Protein AF-A0A2T7DLC5-F1 (afdb_monomer_lite)

Secondary structure (DSSP, 8-state):
-HHHHHHHHHHTTS-------------SSGGGTSTTGGG--TT-HHHHHHHHHHHHHTT-HHHHHHHHHHHHHHS-TTHHHHHHHHHHHHHHHTT-HHHHHHHHTTS-TTS-GGG-HHHHHHHHHHHHHT-GGGTTT-HHHHHHHHHHHHHHHHHTS---HHHHHHHHHHHHHHHHH------------S------HHHHHHHHHHIIIIIII-S--S-THHHHHHHHHHHHHHHHHHHTT-HHHHHHHHHHHHHHHHHTT-HHHHHHHHHHHHHH-SS-HHHHHHHHHHHHHHT-HHHHHHHHHHHTTTSSS--HHHHHHHHHHHHHHHHHHHHTT-TTSS-TT---HHHHHHHHHHHHHHHHHHHHHHHT-TT--HHHHHHHHHHHHHHHHHHHHHHHHHHHHHHT--

Foldseek 3Di:
DVVVVVVLLVVLVDDDDDDDDDDDDDPPPCCCWDPLVVVPDPPDLVSLLVVLLVCLLLLVLVSSLVSLVCSLVPDDPPSVLLSLLLNLLSCVLLVNNVVSCVSCVPPDPPDDSLLDLSNLLSNLSNLSSPRPSLQPPCQVSLLLSLVSVLVLCVVVVNDDPLSVVVSVVLVVLLCVQDPDPDDPDDDPDPRDPPDACVSNVSSVQSSVARRRVSHRGCENVSLVSSLVVLVVVLVVCVVVVVLVSNLVSLLVNLLSCLLHVVLVVSLVSLVVSCVVDVPDLQSLLLSLLSCLLQVNVVSNVVSVVSNVVVVPPDDPVRVVVSLLSSLSSLCSNLNNPGVLCRPPVLPNLVSVLSNLVSVLVVLLVVLVVVLPDPPDDPVRNVVSVVVNVSSCVVSVVSNVVSVVVVVVVD

Organism: NCBI:txid1504633

Structure (mmCIF, N/CA/C/O backbone):
data_AF-A0A2T7DLC5-F1
#
_entry.id   AF-A0A2T7DLC5-F1
#
loop_
_atom_site.group_PDB
_atom_site.id
_atom_site.type_symbol
_atom_site.label_atom_id
_atom_site.label_alt_id
_atom_site.label_comp_id
_atom_site.label_asym_id
_atom_site.label_entity_id
_atom_site.label_seq_id
_atom_site.pdbx_PDB_ins_code
_atom_site.Cartn_x
_atom_site.Cartn_y
_atom_site.Cartn_z
_atom_site.occupancy
_atom_site.B_iso_or_equiv
_atom_site.auth_seq_id
_atom_site.auth_comp_id
_atom_site.auth_asym_id
_atom_site.auth_atom_id
_atom_site.pdbx_PDB_model_num
ATOM 1 N N . MET A 1 1 ? 1.843 -1.952 -17.623 1.00 34.62 1 MET A N 1
ATOM 2 C CA . MET A 1 1 ? 1.800 -2.177 -16.156 1.00 34.62 1 MET A CA 1
ATOM 3 C C . MET A 1 1 ? 0.496 -1.779 -15.440 1.00 34.62 1 MET A C 1
ATOM 5 O O . MET A 1 1 ? -0.088 -2.653 -14.820 1.00 34.62 1 MET A O 1
ATOM 9 N N . SER A 1 2 ? -0.038 -0.547 -15.536 1.00 30.70 2 SER A N 1
ATOM 10 C CA . SER A 1 2 ? -1.267 -0.128 -14.796 1.00 30.70 2 SER A CA 1
ATOM 11 C C . SER A 1 2 ? -2.516 -1.013 -15.033 1.00 30.70 2 SER A C 1
ATOM 13 O O . SER A 1 2 ? -3.220 -1.358 -14.086 1.00 30.70 2 SER A O 1
ATOM 15 N N . ARG A 1 3 ? -2.757 -1.485 -16.268 1.00 28.94 3 ARG A N 1
ATOM 16 C CA . ARG A 1 3 ? -3.841 -2.451 -16.570 1.00 28.94 3 ARG A CA 1
ATOM 17 C C . ARG A 1 3 ? -3.542 -3.881 -16.092 1.00 28.94 3 ARG A C 1
ATOM 19 O O . ARG A 1 3 ? -4.472 -4.643 -15.854 1.00 28.94 3 ARG A O 1
ATOM 26 N N . LEU A 1 4 ? -2.261 -4.231 -15.948 1.00 30.34 4 LEU A N 1
ATOM 27 C CA . LEU A 1 4 ? -1.804 -5.537 -15.461 1.00 30.34 4 LEU A CA 1
ATOM 28 C C . LEU A 1 4 ? -1.959 -5.613 -13.934 1.00 30.34 4 LEU A C 1
ATOM 30 O O . LEU A 1 4 ? -2.549 -6.560 -13.434 1.00 30.34 4 LEU A O 1
ATOM 34 N N . LEU A 1 5 ? -1.563 -4.556 -13.215 1.00 34.38 5 LEU A N 1
ATOM 35 C CA . LEU A 1 5 ? -1.781 -4.392 -11.772 1.00 34.38 5 LEU A CA 1
ATOM 36 C C . LEU A 1 5 ? -3.272 -4.439 -11.409 1.00 34.38 5 LEU A C 1
ATOM 38 O O . LEU A 1 5 ? -3.650 -5.095 -10.442 1.00 34.38 5 LEU A O 1
ATOM 42 N N . HIS A 1 6 ? -4.136 -3.822 -12.224 1.00 32.56 6 HIS A N 1
ATOM 43 C CA . HIS A 1 6 ? -5.583 -3.888 -12.011 1.00 32.56 6 HIS A CA 1
ATOM 44 C C . HIS A 1 6 ? -6.151 -5.305 -12.223 1.00 32.56 6 HIS A C 1
ATOM 46 O O . HIS A 1 6 ? -7.015 -5.735 -11.459 1.00 32.56 6 HIS A O 1
ATOM 52 N N . ARG A 1 7 ? -5.646 -6.052 -13.217 1.00 28.86 7 ARG A N 1
ATOM 53 C CA . ARG A 1 7 ? -6.049 -7.444 -13.484 1.00 28.86 7 ARG A CA 1
ATOM 54 C C . ARG A 1 7 ? -5.523 -8.428 -12.434 1.00 28.86 7 ARG A C 1
ATOM 56 O O . ARG A 1 7 ? -6.266 -9.317 -12.036 1.00 28.86 7 ARG A O 1
ATOM 63 N N . VAL A 1 8 ? -4.299 -8.243 -11.939 1.00 33.12 8 VAL A N 1
ATOM 64 C CA . VAL A 1 8 ? -3.710 -9.071 -10.870 1.00 33.12 8 VAL A CA 1
ATOM 65 C C . VAL A 1 8 ? -4.419 -8.829 -9.532 1.00 33.12 8 VAL A C 1
ATOM 67 O O . VAL A 1 8 ? -4.709 -9.789 -8.821 1.00 33.12 8 VAL A O 1
ATOM 70 N N . ALA A 1 9 ? -4.807 -7.584 -9.227 1.00 32.94 9 ALA A N 1
ATOM 71 C CA . ALA A 1 9 ? -5.614 -7.266 -8.044 1.00 32.94 9 ALA A CA 1
ATOM 72 C C . ALA A 1 9 ? -7.016 -7.914 -8.077 1.00 32.94 9 ALA A C 1
ATOM 74 O O . ALA A 1 9 ? -7.516 -8.327 -7.037 1.00 32.94 9 ALA A O 1
ATOM 75 N N . LEU A 1 10 ? -7.623 -8.052 -9.263 1.00 31.28 10 LEU A N 1
ATOM 76 C CA . LEU A 1 10 ? -8.901 -8.755 -9.465 1.00 31.28 10 LEU A CA 1
ATOM 77 C C . LEU A 1 10 ? -8.755 -10.288 -9.430 1.00 31.28 10 LEU A C 1
ATOM 79 O O . LEU A 1 10 ? -9.649 -10.977 -8.948 1.00 31.28 10 LEU A O 1
ATOM 83 N N . ALA A 1 11 ? -7.631 -10.832 -9.907 1.00 29.62 11 ALA A N 1
ATOM 84 C CA . ALA A 1 11 ? -7.365 -12.274 -9.906 1.00 29.62 11 ALA A CA 1
ATOM 85 C C . ALA A 1 11 ? -6.998 -12.823 -8.511 1.00 29.62 11 ALA A C 1
ATOM 87 O O . ALA A 1 11 ? -7.313 -13.971 -8.194 1.00 29.62 11 ALA A O 1
ATOM 88 N N . ALA A 1 12 ? -6.384 -12.002 -7.651 1.00 30.67 12 ALA A N 1
ATOM 89 C CA . ALA A 1 12 ? -6.032 -12.370 -6.276 1.00 30.67 12 ALA A CA 1
ATOM 90 C C . ALA A 1 12 ? -7.254 -12.571 -5.351 1.00 30.67 12 ALA A C 1
ATOM 92 O O . ALA A 1 12 ? -7.111 -13.134 -4.268 1.00 30.67 12 ALA A O 1
ATOM 93 N N . SER A 1 13 ? -8.460 -12.172 -5.775 1.00 33.16 13 SER A N 1
ATOM 94 C CA . SER A 1 13 ? -9.709 -12.392 -5.031 1.00 33.16 13 SER A CA 1
ATOM 95 C C . SER A 1 13 ? -10.291 -13.811 -5.167 1.00 33.16 13 SER A C 1
ATOM 97 O O . SER A 1 13 ? -11.302 -14.095 -4.534 1.00 33.16 13 SER A O 1
ATOM 99 N N . GLY A 1 14 ? -9.695 -14.699 -5.979 1.00 30.73 14 GLY A N 1
ATOM 100 C CA . GLY A 1 14 ? -10.367 -15.923 -6.446 1.00 30.73 14 GLY A CA 1
ATOM 101 C C . GLY A 1 14 ? -9.700 -17.280 -6.192 1.00 30.73 14 GLY A C 1
ATOM 102 O O . GLY A 1 14 ? -10.169 -18.258 -6.767 1.00 30.73 14 GLY A O 1
ATOM 103 N N . ALA A 1 15 ? -8.634 -17.412 -5.395 1.00 27.78 15 ALA A N 1
ATOM 104 C CA . ALA A 1 15 ? -7.972 -18.718 -5.248 1.00 27.78 15 ALA A CA 1
ATOM 105 C C . ALA A 1 15 ? -7.461 -19.002 -3.826 1.00 27.78 15 ALA A C 1
ATOM 107 O O . ALA A 1 15 ? -6.402 -18.524 -3.425 1.00 27.78 15 ALA A O 1
ATOM 108 N N . LEU A 1 16 ? -8.200 -19.842 -3.095 1.00 27.03 16 LEU A N 1
ATOM 109 C CA . LEU A 1 16 ? -7.747 -20.524 -1.880 1.00 27.03 16 LEU A CA 1
ATOM 110 C C . LEU A 1 16 ? -7.314 -21.952 -2.240 1.00 27.03 16 LEU A C 1
ATOM 112 O O . LEU A 1 16 ? -8.104 -22.734 -2.761 1.00 27.03 16 LEU A O 1
ATOM 116 N N . GLY A 1 17 ? -6.061 -22.292 -1.939 1.00 22.66 17 GLY A N 1
ATOM 117 C CA . GLY A 1 17 ? -5.511 -23.643 -2.050 1.00 22.66 17 GLY A CA 1
ATOM 118 C C . GLY A 1 17 ? -4.219 -23.761 -1.238 1.00 22.66 17 GLY A C 1
ATOM 119 O O . GLY A 1 17 ? -3.285 -22.993 -1.450 1.00 22.66 17 GLY A O 1
ATOM 120 N N . ARG A 1 18 ? -4.214 -24.683 -0.269 1.00 24.75 18 ARG A N 1
ATOM 121 C CA . ARG A 1 18 ? -3.168 -24.961 0.740 1.00 24.75 18 ARG A CA 1
ATOM 122 C C . ARG A 1 18 ? -2.030 -25.838 0.189 1.00 24.75 18 ARG A C 1
ATOM 124 O O . ARG A 1 18 ? -2.325 -26.719 -0.611 1.00 24.75 18 ARG A O 1
ATOM 131 N N . ALA A 1 19 ? -0.816 -25.666 0.746 1.00 24.28 19 ALA A N 1
ATOM 132 C CA . ALA A 1 19 ? 0.250 -26.660 1.054 1.00 24.28 19 ALA A CA 1
ATOM 133 C C . ALA A 1 19 ? 1.688 -26.063 0.941 1.00 24.28 19 ALA A C 1
ATOM 135 O O . ALA A 1 19 ? 1.853 -25.055 0.255 1.00 24.28 19 ALA A O 1
ATOM 136 N N . PRO A 1 20 ? 2.705 -26.605 1.660 1.00 29.66 20 PRO A N 1
ATOM 137 C CA . PRO A 1 20 ? 3.684 -25.776 2.379 1.00 29.66 20 PRO A CA 1
ATOM 138 C C . PRO A 1 20 ? 5.175 -25.921 1.988 1.00 29.66 20 PRO A C 1
ATOM 140 O O . PRO A 1 20 ? 5.574 -26.884 1.348 1.00 29.66 20 PRO A O 1
ATOM 143 N N . SER A 1 21 ? 5.967 -24.999 2.565 1.00 25.08 21 SER A N 1
ATOM 144 C CA . SER A 1 21 ? 7.388 -25.087 2.975 1.00 25.08 21 SER A CA 1
ATOM 145 C C . SER A 1 21 ? 8.507 -25.083 1.920 1.00 25.08 21 SER A C 1
ATOM 147 O O . SER A 1 21 ? 8.645 -26.030 1.157 1.00 25.08 21 SER A O 1
ATOM 149 N N . ALA A 1 22 ? 9.404 -24.087 2.025 1.00 22.58 22 ALA A N 1
ATOM 150 C CA . ALA A 1 22 ? 10.858 -24.288 2.163 1.00 22.58 22 ALA A CA 1
ATOM 151 C C . ALA A 1 22 ? 11.578 -22.973 2.565 1.00 22.58 22 ALA A C 1
ATOM 153 O O . ALA A 1 22 ? 11.353 -21.930 1.960 1.00 22.58 22 ALA A O 1
ATOM 154 N N . ARG A 1 23 ? 12.452 -23.048 3.583 1.00 25.92 23 ARG A N 1
ATOM 155 C CA . ARG A 1 23 ? 13.567 -22.119 3.906 1.00 25.92 23 ARG A CA 1
ATOM 156 C C . ARG A 1 23 ? 14.888 -22.804 3.491 1.00 25.92 23 ARG A C 1
ATOM 158 O O . ARG A 1 23 ? 14.897 -24.036 3.456 1.00 25.92 23 ARG A O 1
ATOM 165 N N . PRO A 1 24 ? 15.982 -22.070 3.198 1.00 29.88 24 PRO A N 1
ATOM 166 C CA . PRO A 1 24 ? 16.984 -21.700 4.226 1.00 29.88 24 PRO A CA 1
ATOM 167 C C . PRO A 1 24 ? 17.524 -20.253 4.048 1.00 29.88 24 PRO A C 1
ATOM 169 O O . PRO A 1 24 ? 17.630 -19.759 2.938 1.00 29.88 24 PRO A O 1
ATOM 172 N N . ALA A 1 25 ? 17.641 -19.462 5.122 1.00 22.84 25 ALA A N 1
ATOM 173 C CA . ALA A 1 25 ? 18.848 -19.207 5.932 1.00 22.84 25 ALA A CA 1
ATOM 174 C C . ALA A 1 25 ? 19.787 -18.104 5.390 1.00 22.84 25 ALA A C 1
ATOM 176 O O . ALA A 1 25 ? 20.623 -18.369 4.538 1.00 22.84 25 ALA A O 1
ATOM 177 N N . LEU A 1 26 ? 19.703 -16.915 5.998 1.00 24.50 26 LEU A N 1
ATOM 178 C CA . LEU A 1 26 ? 20.813 -16.010 6.332 1.00 24.50 26 LEU A CA 1
ATOM 179 C C . LEU A 1 26 ? 20.283 -15.083 7.435 1.00 24.50 26 LEU A C 1
ATOM 181 O O . LEU A 1 26 ? 19.319 -14.359 7.225 1.00 24.50 26 LEU A O 1
ATOM 185 N N . ARG A 1 27 ? 20.799 -15.242 8.657 1.00 31.52 27 ARG A N 1
ATOM 186 C CA . ARG A 1 27 ? 20.109 -14.838 9.896 1.00 31.52 27 ARG A CA 1
ATOM 187 C C . ARG A 1 27 ? 20.720 -13.642 10.626 1.00 31.52 27 ARG A C 1
ATOM 189 O O . ARG A 1 27 ? 20.201 -13.285 11.672 1.00 31.52 27 ARG A O 1
ATOM 196 N N . ASP A 1 28 ? 21.758 -13.008 10.084 1.00 26.64 28 ASP A N 1
ATOM 197 C CA . ASP A 1 28 ? 22.598 -12.106 10.890 1.00 26.64 28 ASP A CA 1
ATOM 198 C C . ASP A 1 28 ? 22.653 -10.640 10.417 1.00 26.64 28 ASP A C 1
ATOM 200 O O . ASP A 1 28 ? 23.383 -9.847 11.002 1.00 26.64 28 ASP A O 1
ATOM 204 N N . LEU A 1 29 ? 21.842 -10.233 9.430 1.00 26.45 29 LEU A N 1
ATOM 205 C CA . LEU A 1 29 ? 21.634 -8.806 9.099 1.00 26.45 29 LEU A CA 1
ATOM 206 C C . LEU A 1 29 ? 20.190 -8.317 9.316 1.00 26.45 29 LEU A C 1
ATOM 208 O O . LEU A 1 29 ? 19.932 -7.115 9.308 1.00 26.45 29 LEU A O 1
ATOM 212 N N . ASP A 1 30 ? 19.269 -9.251 9.563 1.00 33.41 30 ASP A N 1
ATOM 213 C CA . ASP A 1 30 ? 17.825 -9.016 9.684 1.00 33.41 30 ASP A CA 1
ATOM 214 C C . ASP A 1 30 ? 17.471 -8.188 10.937 1.00 33.41 30 ASP A C 1
ATOM 216 O O . ASP A 1 30 ? 16.485 -7.458 10.964 1.00 33.41 30 ASP A O 1
ATOM 220 N N . ALA A 1 31 ? 18.329 -8.230 11.963 1.00 27.75 31 ALA A N 1
ATOM 221 C CA . ALA A 1 31 ? 18.069 -7.658 13.285 1.00 27.75 31 ALA A CA 1
ATOM 222 C C . ALA A 1 31 ? 18.156 -6.120 13.373 1.00 27.75 31 ALA A C 1
ATOM 224 O O . ALA A 1 31 ? 17.742 -5.556 14.383 1.00 27.75 31 ALA A O 1
ATOM 225 N N . LEU A 1 32 ? 18.696 -5.429 12.360 1.00 28.22 32 LEU A N 1
ATOM 226 C CA . LEU A 1 32 ? 18.898 -3.968 12.410 1.00 28.22 32 LEU A CA 1
ATOM 227 C C . LEU A 1 32 ? 18.011 -3.166 11.447 1.00 28.22 32 LEU A C 1
ATOM 229 O O . LEU A 1 32 ? 17.996 -1.941 11.533 1.00 28.22 32 LEU A O 1
ATOM 233 N N . LEU A 1 33 ? 17.270 -3.823 10.547 1.00 36.62 33 LEU A N 1
ATOM 234 C CA . LEU A 1 33 ? 16.521 -3.147 9.474 1.00 36.62 33 LEU A CA 1
ATOM 235 C C . LEU A 1 33 ? 15.061 -3.596 9.330 1.00 36.62 33 LEU A C 1
ATOM 237 O O . LEU A 1 33 ? 14.324 -3.035 8.518 1.00 36.62 33 LEU A O 1
ATOM 241 N N . THR A 1 34 ? 14.612 -4.573 10.114 1.00 40.06 34 THR A N 1
ATOM 242 C CA . THR A 1 34 ? 13.210 -4.991 10.125 1.00 40.06 34 THR A CA 1
ATOM 243 C C . THR A 1 34 ? 12.348 -4.050 10.959 1.00 40.06 34 THR A C 1
ATOM 245 O O . THR A 1 34 ? 12.783 -3.415 11.917 1.00 40.06 34 THR A O 1
ATOM 248 N N . ARG A 1 35 ? 11.054 -4.039 10.639 1.00 43.53 35 ARG A N 1
ATOM 249 C CA . ARG A 1 35 ? 9.958 -3.520 11.469 1.00 43.53 35 ARG A CA 1
ATOM 250 C C . ARG A 1 35 ? 10.006 -4.010 12.934 1.00 43.53 35 ARG A C 1
ATOM 252 O O . ARG A 1 35 ? 9.429 -3.372 13.807 1.00 43.53 35 ARG A O 1
ATOM 259 N N . GLU A 1 36 ? 10.721 -5.105 13.193 1.00 38.28 36 GLU A N 1
ATOM 260 C CA . GLU A 1 36 ? 11.027 -5.675 14.510 1.00 38.28 36 GLU A CA 1
ATOM 261 C C . GLU A 1 36 ?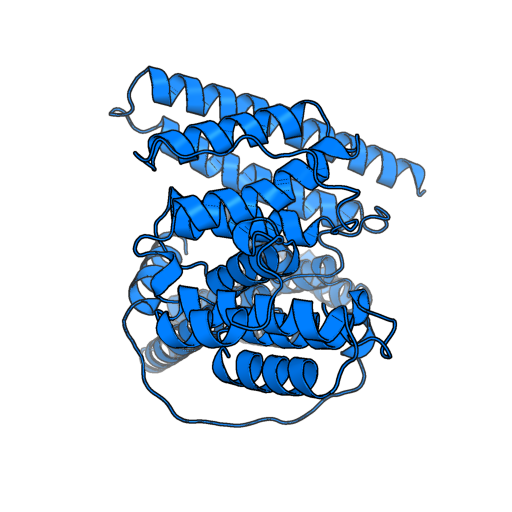 12.085 -4.866 15.293 1.00 38.28 36 GLU A C 1
ATOM 263 O O . GLU A 1 36 ? 12.034 -4.821 16.518 1.00 38.28 36 GLU A O 1
ATOM 268 N N . ALA A 1 37 ? 12.994 -4.153 14.616 1.00 37.19 37 ALA A N 1
ATOM 269 C CA . ALA A 1 37 ? 14.028 -3.321 15.240 1.00 37.19 37 ALA A CA 1
ATOM 270 C C . ALA A 1 37 ? 13.494 -1.973 15.774 1.00 37.19 37 ALA A C 1
ATOM 272 O O . ALA A 1 37 ? 14.061 -1.402 16.703 1.00 37.19 37 ALA A O 1
ATOM 273 N N . LEU A 1 38 ? 12.362 -1.481 15.250 1.00 42.78 38 LEU A N 1
ATOM 274 C CA . LEU A 1 38 ? 11.634 -0.326 15.815 1.00 42.78 38 LEU A CA 1
ATOM 275 C C . LEU A 1 38 ? 10.924 -0.661 17.145 1.00 42.78 38 LEU A C 1
ATOM 277 O O . LEU A 1 38 ? 10.345 0.221 17.774 1.00 42.78 38 LEU A O 1
ATOM 281 N N . LEU A 1 39 ? 10.979 -1.926 17.571 1.00 46.00 39 LEU A N 1
ATOM 282 C CA . LEU A 1 39 ? 10.352 -2.480 18.770 1.00 46.00 39 LEU A CA 1
ATOM 283 C C . LEU A 1 39 ? 11.404 -2.977 19.787 1.00 46.00 39 LEU A C 1
ATOM 285 O O . LEU A 1 39 ? 11.202 -3.982 20.462 1.00 46.00 39 LEU A O 1
ATOM 289 N N . LEU A 1 40 ? 12.569 -2.327 19.881 1.00 38.97 40 LEU A N 1
ATOM 290 C CA . LEU A 1 40 ? 13.656 -2.777 20.760 1.00 38.97 40 LEU A CA 1
ATOM 291 C C . LEU A 1 40 ? 13.525 -2.258 22.209 1.00 38.97 40 LEU A C 1
ATOM 293 O O . LEU A 1 40 ? 14.156 -1.275 22.585 1.00 38.97 40 LEU A O 1
ATOM 297 N N . ASP A 1 41 ? 12.766 -2.998 23.027 1.00 40.81 41 ASP A N 1
ATOM 298 C CA . ASP A 1 41 ? 13.219 -3.546 24.323 1.00 40.81 41 ASP A CA 1
ATOM 299 C C . ASP A 1 41 ? 12.557 -4.935 24.533 1.00 40.81 41 ASP A C 1
ATOM 301 O O . ASP A 1 41 ? 11.350 -5.023 24.779 1.00 40.81 41 ASP A O 1
ATOM 305 N N . PRO A 1 42 ? 13.285 -6.061 24.388 1.00 42.41 42 PRO A N 1
ATOM 306 C CA . PRO A 1 42 ? 12.691 -7.376 24.109 1.00 42.41 42 PRO A CA 1
ATOM 307 C C . PRO A 1 42 ? 12.044 -8.088 25.316 1.00 42.41 42 PRO A C 1
ATOM 309 O O . PRO A 1 42 ? 11.744 -9.280 25.239 1.00 42.41 42 PRO A O 1
ATOM 312 N N . GLY A 1 43 ? 11.823 -7.404 26.440 1.00 50.50 43 GLY A N 1
ATOM 313 C CA . GLY A 1 43 ? 11.361 -8.033 27.684 1.00 50.50 43 GLY A CA 1
ATOM 314 C C . GLY A 1 43 ? 9.862 -7.933 27.987 1.00 50.50 43 GLY A C 1
ATOM 315 O O . GLY A 1 43 ? 9.376 -8.655 28.856 1.00 50.50 43 GLY A O 1
ATOM 316 N N . GLY A 1 44 ? 9.127 -7.034 27.325 1.00 67.88 44 GLY A N 1
ATOM 317 C CA . GLY A 1 44 ? 7.758 -6.678 27.725 1.00 67.88 44 GLY A CA 1
ATOM 318 C C . GLY A 1 44 ? 6.658 -7.478 27.022 1.00 67.88 44 GLY A C 1
ATOM 319 O O . GLY A 1 44 ? 6.715 -7.714 25.817 1.00 67.88 44 GLY A O 1
ATOM 320 N N . ASP A 1 45 ? 5.588 -7.822 27.741 1.00 70.75 45 ASP A N 1
ATOM 321 C CA . ASP A 1 45 ? 4.414 -8.486 27.154 1.00 70.75 45 ASP A CA 1
ATOM 322 C C . ASP A 1 45 ? 3.712 -7.647 26.066 1.00 70.75 45 ASP A C 1
ATOM 324 O O . ASP A 1 45 ? 3.096 -8.207 25.161 1.00 70.75 45 ASP A O 1
ATOM 328 N N . GLU A 1 46 ? 3.870 -6.320 26.080 1.00 71.44 46 GLU A N 1
ATOM 329 C CA . GLU A 1 46 ? 3.390 -5.417 25.021 1.00 71.44 46 GLU A CA 1
ATOM 330 C C . GLU A 1 46 ? 4.058 -5.697 23.664 1.00 71.44 46 GLU A C 1
ATOM 332 O O . GLU A 1 46 ? 3.389 -5.724 22.631 1.00 71.44 46 GLU A O 1
ATOM 337 N N . HIS A 1 47 ? 5.355 -6.018 23.660 1.00 74.50 47 HIS A N 1
ATOM 338 C CA . HIS A 1 47 ? 6.083 -6.386 22.444 1.00 74.50 47 HIS A CA 1
ATOM 339 C C . HIS A 1 47 ? 5.565 -7.701 21.865 1.00 74.50 47 HIS A C 1
ATOM 341 O O . HIS A 1 47 ? 5.375 -7.835 20.657 1.00 74.50 47 HIS A O 1
ATOM 347 N N . ARG A 1 48 ? 5.262 -8.669 22.734 1.00 82.31 48 ARG A N 1
ATOM 348 C CA . ARG A 1 48 ? 4.714 -9.970 22.328 1.00 82.31 48 ARG A CA 1
ATOM 349 C C . ARG A 1 48 ? 3.336 -9.822 21.679 1.00 82.31 48 ARG A C 1
ATOM 351 O O . ARG A 1 48 ? 3.040 -10.544 20.728 1.00 82.31 48 ARG A O 1
ATOM 358 N N . ILE A 1 49 ? 2.519 -8.876 22.151 1.00 84.44 49 ILE A N 1
ATOM 359 C CA . ILE A 1 49 ? 1.238 -8.532 21.515 1.00 84.44 49 ILE A CA 1
ATOM 360 C C . ILE A 1 49 ? 1.483 -7.942 20.123 1.00 84.44 49 ILE A C 1
ATOM 362 O O . ILE A 1 49 ? 0.824 -8.356 19.174 1.00 84.44 49 ILE A O 1
ATOM 366 N N . LEU A 1 50 ? 2.450 -7.033 19.970 1.00 83.12 50 LEU A N 1
ATOM 367 C CA . LEU A 1 50 ? 2.782 -6.450 18.666 1.00 83.12 50 LEU A CA 1
ATOM 368 C C . LEU A 1 50 ? 3.247 -7.507 17.656 1.00 83.12 50 LEU A C 1
ATOM 370 O O . LEU A 1 50 ? 2.783 -7.485 16.519 1.00 83.12 50 LEU A O 1
ATOM 374 N N . PHE A 1 51 ? 4.069 -8.478 18.064 1.00 84.19 51 PHE A N 1
ATOM 375 C CA . PHE A 1 51 ? 4.439 -9.611 17.206 1.00 84.19 51 PHE A CA 1
ATOM 376 C C . PHE A 1 51 ? 3.225 -10.443 16.773 1.00 84.19 51 PHE A C 1
ATOM 378 O O . PHE A 1 51 ? 3.082 -10.753 15.591 1.00 84.19 51 PHE A O 1
ATOM 385 N N . ALA A 1 52 ? 2.304 -10.738 17.694 1.00 88.62 52 ALA A N 1
ATOM 386 C CA . ALA A 1 52 ? 1.066 -11.435 17.346 1.00 88.62 52 ALA A CA 1
ATOM 387 C C . ALA A 1 52 ? 0.201 -10.621 16.364 1.00 88.62 52 ALA A C 1
ATOM 389 O O . ALA A 1 52 ? -0.455 -11.176 15.484 1.00 88.62 52 ALA A O 1
ATOM 390 N N . LEU A 1 53 ? 0.213 -9.292 16.472 1.00 88.06 53 LEU A N 1
ATOM 391 C CA . LEU A 1 53 ? -0.467 -8.422 15.518 1.00 88.06 53 LEU A CA 1
ATOM 392 C C . LEU A 1 53 ? 0.235 -8.396 14.152 1.00 88.06 53 LEU A C 1
ATOM 394 O O . LEU A 1 53 ? -0.454 -8.383 13.138 1.00 88.06 53 LEU A O 1
ATOM 398 N N . VAL A 1 54 ? 1.566 -8.484 14.082 1.00 84.81 54 VAL A N 1
ATOM 399 C CA . VAL A 1 54 ? 2.281 -8.667 12.804 1.00 84.81 54 VAL A CA 1
ATOM 400 C C . VAL A 1 54 ? 1.837 -9.960 12.108 1.00 84.81 54 VAL A C 1
ATOM 402 O O . VAL A 1 54 ? 1.551 -9.939 10.912 1.00 84.81 54 VAL A O 1
ATOM 405 N N . ASP A 1 55 ? 1.671 -11.062 12.849 1.00 86.06 55 ASP A N 1
ATOM 406 C CA . ASP A 1 55 ? 1.096 -12.298 12.298 1.00 86.06 55 ASP A CA 1
ATOM 407 C C . ASP A 1 55 ? -0.320 -12.074 11.742 1.00 86.06 55 ASP A C 1
ATOM 409 O O . ASP A 1 55 ? -0.640 -12.519 10.634 1.00 86.06 55 ASP A O 1
ATOM 413 N N . ALA A 1 56 ? -1.166 -11.342 12.473 1.00 88.56 56 ALA A N 1
ATOM 414 C CA . ALA A 1 56 ? -2.509 -11.006 12.013 1.00 88.56 56 ALA A CA 1
ATOM 415 C C . ALA A 1 56 ? -2.481 -10.151 10.735 1.00 88.56 56 ALA A C 1
ATOM 417 O O . ALA A 1 56 ? -3.246 -10.427 9.814 1.00 88.56 56 ALA A O 1
ATOM 418 N N . GLU A 1 57 ? -1.584 -9.169 10.637 1.00 84.88 57 GLU A N 1
ATOM 419 C CA . GLU A 1 57 ? -1.385 -8.332 9.444 1.00 84.88 57 GLU A CA 1
ATOM 420 C C . GLU A 1 57 ? -0.907 -9.116 8.226 1.00 84.88 57 GLU A C 1
ATOM 422 O O . GLU A 1 57 ? -1.206 -8.777 7.080 1.00 84.88 57 GLU A O 1
ATOM 427 N N . ASP A 1 58 ? -0.168 -10.189 8.473 1.00 81.88 58 ASP A N 1
ATOM 428 C CA . ASP A 1 58 ? 0.278 -11.100 7.435 1.00 81.88 58 ASP A CA 1
ATOM 429 C C . ASP A 1 58 ? -0.816 -12.071 6.985 1.00 81.88 58 ASP A C 1
ATOM 431 O O . ASP A 1 58 ? -0.589 -12.849 6.052 1.00 81.88 58 ASP A O 1
ATOM 435 N N . GLY A 1 59 ? -1.994 -12.032 7.614 1.00 85.25 59 GLY A N 1
ATOM 436 C CA . GLY A 1 59 ? -3.106 -12.950 7.383 1.00 85.25 59 GLY A CA 1
ATOM 437 C C . GLY A 1 59 ? -2.964 -14.288 8.118 1.00 85.25 59 GLY A C 1
ATOM 438 O O . GLY A 1 59 ? -3.786 -15.184 7.921 1.00 85.25 59 GLY A O 1
ATOM 439 N N . ARG A 1 60 ? -1.950 -14.446 8.983 1.00 88.44 60 ARG A N 1
ATOM 440 C CA . ARG A 1 60 ? -1.745 -15.622 9.847 1.00 88.44 60 ARG A CA 1
ATOM 441 C C . ARG A 1 60 ? -2.593 -15.512 11.116 1.00 88.44 60 ARG A C 1
ATOM 443 O O . ARG A 1 60 ? -2.097 -15.534 12.237 1.00 88.44 60 ARG A O 1
ATOM 450 N N . PHE A 1 61 ? -3.908 -15.390 10.944 1.00 91.44 61 PHE A N 1
ATOM 451 C CA . PHE A 1 61 ? -4.809 -15.083 12.058 1.00 91.44 61 PHE A CA 1
ATOM 452 C C . PHE A 1 61 ? -4.824 -16.148 13.161 1.00 91.44 61 PHE A C 1
ATOM 454 O O . PHE A 1 61 ? -5.016 -15.808 14.323 1.00 91.44 61 PHE A O 1
ATOM 461 N N . GLN A 1 62 ? -4.627 -17.427 12.820 1.00 93.56 62 GLN A N 1
ATOM 462 C CA . GLN A 1 62 ? -4.592 -18.486 13.832 1.00 93.56 62 GLN A CA 1
ATOM 463 C C . GLN A 1 62 ? -3.312 -18.421 14.673 1.00 93.56 62 GLN A C 1
ATOM 465 O O . GLN A 1 62 ? -3.400 -18.507 15.893 1.00 93.56 62 GLN A O 1
ATOM 470 N N . ASP A 1 63 ? -2.157 -18.192 14.042 1.00 92.06 63 ASP A N 1
ATOM 471 C CA . ASP A 1 63 ? -0.882 -18.036 14.752 1.00 92.06 63 ASP A CA 1
ATOM 472 C C . ASP A 1 63 ? -0.939 -16.826 15.701 1.00 92.06 63 ASP A C 1
ATOM 474 O O . ASP A 1 63 ? -0.528 -16.918 16.861 1.00 92.06 63 ASP A O 1
ATOM 478 N N . ALA A 1 64 ? -1.559 -15.730 15.242 1.00 93.38 64 ALA A N 1
ATOM 479 C CA . ALA A 1 64 ? -1.840 -14.550 16.053 1.00 93.38 64 ALA A CA 1
ATOM 480 C C . ALA A 1 64 ? -2.738 -14.867 17.262 1.00 93.38 64 ALA A C 1
ATOM 482 O O . ALA A 1 64 ? -2.404 -14.499 18.388 1.00 93.38 64 ALA A O 1
ATOM 483 N N . LEU A 1 65 ? -3.860 -15.570 17.060 1.00 95.19 65 LEU A N 1
ATOM 484 C CA . LEU A 1 65 ? -4.770 -15.960 18.146 1.00 95.19 65 LEU A CA 1
ATOM 485 C C . LEU A 1 65 ? -4.085 -16.873 19.169 1.00 95.19 65 LEU A C 1
ATOM 487 O O . LEU A 1 65 ? -4.242 -16.662 20.371 1.00 95.19 65 LEU A O 1
ATOM 491 N N . ASP A 1 66 ? -3.283 -17.838 18.719 1.00 94.31 66 ASP A N 1
ATOM 492 C CA . ASP A 1 66 ? -2.541 -18.740 19.602 1.00 94.31 66 ASP A CA 1
ATOM 493 C C . ASP A 1 66 ? -1.488 -17.977 20.425 1.00 94.31 66 ASP A C 1
ATOM 495 O O . ASP A 1 66 ? -1.282 -18.254 21.611 1.00 94.31 66 ASP A O 1
ATOM 499 N N . ALA A 1 67 ? -0.819 -16.991 19.821 1.00 92.25 67 ALA A N 1
ATOM 500 C CA . ALA A 1 67 ? 0.114 -16.115 20.522 1.00 92.25 67 ALA A CA 1
ATOM 501 C C . ALA A 1 67 ? -0.594 -15.228 21.559 1.00 92.25 67 ALA A C 1
ATOM 503 O O . ALA A 1 67 ? -0.161 -15.189 22.713 1.00 92.25 67 ALA A O 1
ATOM 504 N N . LEU A 1 68 ? -1.706 -14.587 21.186 1.00 93.12 68 LEU A N 1
ATOM 505 C CA . LEU A 1 68 ? -2.516 -13.761 22.086 1.00 93.12 68 LEU A CA 1
ATOM 506 C C . LEU A 1 68 ? -3.080 -14.577 23.252 1.00 93.12 68 LEU A C 1
ATOM 508 O O . LEU A 1 68 ? -3.035 -14.116 24.391 1.00 93.12 68 LEU A O 1
ATOM 512 N N . ALA A 1 69 ? -3.525 -15.810 23.005 1.00 92.44 69 ALA A N 1
ATOM 513 C CA . ALA A 1 69 ? -3.986 -16.722 24.047 1.00 92.44 69 ALA A CA 1
ATOM 514 C C . ALA A 1 69 ? -2.891 -17.018 25.080 1.00 92.44 69 ALA A C 1
ATOM 516 O O . ALA A 1 69 ? -3.133 -16.903 26.283 1.00 92.44 69 ALA A O 1
ATOM 517 N N . ARG A 1 70 ? -1.667 -17.328 24.625 1.00 91.25 70 ARG A N 1
ATOM 518 C CA . ARG A 1 70 ? -0.521 -17.573 25.518 1.00 91.25 70 ARG A CA 1
ATOM 519 C C . ARG A 1 70 ? -0.207 -16.361 26.398 1.00 91.25 70 ARG A C 1
ATOM 521 O O . ARG A 1 70 ? 0.068 -16.532 27.585 1.00 91.25 70 ARG A O 1
ATOM 528 N N . ILE A 1 71 ? -0.270 -15.154 25.835 1.00 89.06 71 ILE A N 1
ATOM 529 C CA . ILE A 1 71 ? -0.041 -13.900 26.571 1.00 89.06 71 ILE A CA 1
ATOM 530 C C . ILE A 1 71 ? -1.176 -13.670 27.580 1.00 89.06 71 ILE A C 1
ATOM 532 O O . ILE A 1 71 ? -0.925 -13.472 28.764 1.00 89.06 71 ILE A O 1
ATOM 536 N N . ALA A 1 72 ? -2.432 -13.808 27.154 1.00 88.25 72 ALA A N 1
ATOM 537 C CA . ALA A 1 72 ? -3.611 -13.616 28.000 1.00 88.25 72 ALA A CA 1
ATOM 538 C C . ALA A 1 72 ? -3.658 -14.537 29.236 1.00 88.25 72 ALA A C 1
ATOM 540 O O . ALA A 1 72 ? -4.280 -14.177 30.241 1.00 88.25 72 ALA A O 1
ATOM 541 N N . THR A 1 73 ? -3.037 -15.720 29.162 1.00 86.62 73 THR A N 1
ATOM 542 C CA . THR A 1 73 ? -2.923 -16.667 30.285 1.00 86.62 73 THR A CA 1
ATOM 543 C C . THR A 1 73 ? -1.664 -16.484 31.128 1.00 86.62 73 THR A C 1
ATOM 545 O O . THR A 1 73 ? -1.682 -16.805 32.312 1.00 86.62 73 THR A O 1
ATOM 548 N N . GLY A 1 74 ? -0.565 -16.028 30.520 1.00 80.12 74 GLY A N 1
ATOM 549 C CA . GLY A 1 74 ? 0.760 -16.000 31.147 1.00 80.12 74 GLY A CA 1
ATOM 550 C C . GLY A 1 74 ? 1.163 -14.652 31.743 1.00 80.12 74 GLY A C 1
ATOM 551 O O . GLY A 1 74 ? 2.128 -14.602 32.502 1.00 80.12 74 GLY A O 1
ATOM 552 N N . SER A 1 75 ? 0.445 -13.579 31.410 1.00 78.50 75 SER A N 1
ATOM 553 C CA . SER A 1 75 ? 0.853 -12.207 31.716 1.00 78.50 75 SER A CA 1
ATOM 554 C C . SER A 1 75 ? -0.035 -11.548 32.775 1.00 78.50 75 SER A C 1
ATOM 556 O O . SER A 1 75 ? -1.263 -11.697 32.734 1.00 78.50 75 SER A O 1
ATOM 558 N N . PRO A 1 76 ? 0.538 -10.772 33.714 1.00 74.62 76 PRO A N 1
ATOM 559 C CA .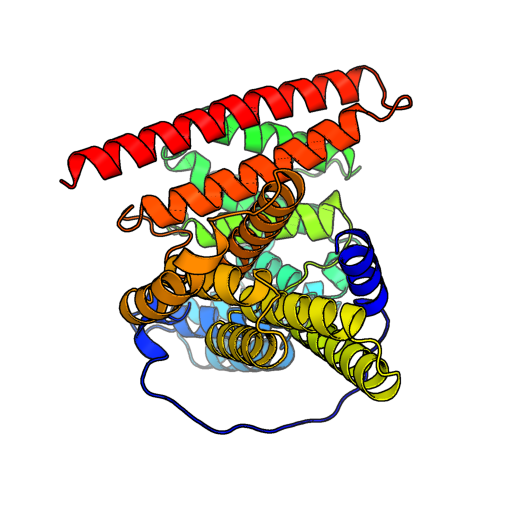 PRO A 1 76 ? -0.249 -9.968 34.642 1.00 74.62 76 PRO A CA 1
ATOM 560 C C . PRO A 1 76 ? -1.068 -8.892 33.902 1.00 74.62 76 PRO A C 1
ATOM 562 O O . PRO A 1 76 ? -0.779 -8.509 32.764 1.00 74.62 76 PRO A O 1
ATOM 565 N N . ARG A 1 77 ? -2.115 -8.366 34.556 1.00 69.56 77 ARG A N 1
ATOM 566 C CA . ARG A 1 77 ? -2.788 -7.141 34.079 1.00 69.56 77 ARG A CA 1
ATOM 567 C C . ARG A 1 77 ? -1.774 -5.983 34.125 1.00 69.56 77 ARG A C 1
ATOM 569 O O . ARG A 1 77 ? -1.077 -5.881 35.134 1.00 69.56 77 ARG A O 1
ATOM 576 N N . PRO A 1 78 ? -1.682 -5.112 33.097 1.00 73.31 78 PRO A N 1
ATOM 577 C CA . PRO A 1 78 ? -2.657 -4.864 32.023 1.00 73.31 78 PRO A CA 1
ATOM 578 C C . PRO A 1 78 ? -2.463 -5.675 30.728 1.00 73.31 78 PRO A C 1
ATOM 580 O O . PRO A 1 78 ? -3.428 -5.831 29.983 1.00 73.31 78 PRO A O 1
ATOM 583 N N . ALA A 1 79 ? -1.283 -6.246 30.475 1.00 73.81 79 ALA A N 1
ATOM 584 C CA . ALA A 1 79 ? -0.967 -6.893 29.197 1.00 73.81 79 ALA A CA 1
ATOM 585 C C . ALA A 1 79 ? -1.884 -8.088 28.874 1.00 73.81 79 ALA A C 1
ATOM 587 O O . ALA A 1 79 ? -2.316 -8.257 27.734 1.00 73.81 79 ALA A O 1
ATOM 588 N N . GLY A 1 80 ? -2.267 -8.871 29.890 1.00 78.69 80 GLY A N 1
ATOM 589 C CA . GLY A 1 80 ? -3.234 -9.955 29.709 1.00 78.69 80 GLY A CA 1
ATOM 590 C C . GLY A 1 80 ? -4.629 -9.482 29.260 1.00 78.69 80 GLY A C 1
ATOM 591 O O . GLY A 1 80 ? -5.300 -10.211 28.538 1.00 78.69 80 GLY A O 1
ATOM 592 N N . SER A 1 81 ? -5.058 -8.269 29.637 1.00 84.94 81 SER A N 1
ATOM 593 C CA . SER A 1 81 ? -6.335 -7.668 29.199 1.00 84.94 81 SER A CA 1
ATOM 594 C C . SER A 1 81 ? -6.223 -7.142 27.763 1.00 84.94 81 SER A C 1
ATOM 596 O O . SER A 1 81 ? -7.040 -7.503 26.919 1.00 84.94 81 SER A O 1
ATOM 598 N N . SER A 1 82 ? -5.138 -6.433 27.428 1.00 86.62 82 SER A N 1
ATOM 599 C CA . SER A 1 82 ? -4.858 -6.012 26.046 1.00 86.62 82 SER A CA 1
ATOM 600 C C . SER A 1 82 ? -4.807 -7.189 25.068 1.00 86.62 82 SER A C 1
ATOM 602 O O . SER A 1 82 ? -5.385 -7.111 23.988 1.00 86.62 82 SER A O 1
ATOM 604 N N . ALA A 1 83 ? -4.188 -8.312 25.450 1.00 88.44 83 ALA A N 1
ATOM 605 C CA . ALA A 1 83 ? -4.141 -9.505 24.605 1.00 88.44 83 ALA A CA 1
ATOM 606 C C . ALA A 1 83 ? -5.538 -10.099 24.334 1.00 88.44 83 ALA A C 1
ATOM 608 O O . ALA A 1 83 ? -5.817 -10.516 23.209 1.00 88.44 83 ALA A O 1
ATOM 609 N N . ARG A 1 84 ? -6.435 -10.097 25.333 1.00 90.44 84 ARG A N 1
ATOM 610 C CA . ARG A 1 84 ? -7.829 -10.553 25.171 1.00 90.44 84 ARG A CA 1
ATOM 611 C C . ARG A 1 84 ? -8.627 -9.625 24.267 1.00 90.44 84 ARG A C 1
ATOM 613 O O . ARG A 1 84 ? -9.351 -10.109 23.405 1.00 90.44 84 ARG A O 1
ATOM 620 N N . LEU A 1 85 ? -8.455 -8.313 24.424 1.00 91.31 85 LEU A N 1
ATOM 621 C CA . LEU A 1 85 ? -9.092 -7.311 23.568 1.00 91.31 85 LEU A CA 1
ATOM 622 C C . LEU A 1 85 ? -8.636 -7.453 22.110 1.00 91.31 85 LEU A C 1
ATOM 624 O O . LEU A 1 85 ? -9.469 -7.475 21.205 1.00 91.31 85 LEU A O 1
ATOM 628 N N . CYS A 1 86 ? -7.336 -7.651 21.878 1.00 91.81 86 CYS A N 1
ATOM 629 C CA . CYS A 1 86 ? -6.815 -7.954 20.547 1.00 91.81 86 CYS A CA 1
ATOM 630 C C . CYS A 1 86 ? -7.422 -9.245 19.976 1.00 91.81 86 CYS A C 1
ATOM 632 O O . CYS A 1 86 ? -7.851 -9.263 18.823 1.00 91.81 86 CYS A O 1
ATOM 634 N N . ALA A 1 87 ? -7.496 -10.319 20.771 1.00 93.69 87 ALA A N 1
ATOM 635 C CA . ALA A 1 87 ? -8.054 -11.596 20.326 1.00 93.69 87 ALA A CA 1
ATOM 636 C C . ALA A 1 87 ? -9.548 -11.482 19.984 1.00 93.69 87 ALA A C 1
ATOM 638 O O . ALA A 1 87 ? -9.984 -12.004 18.957 1.00 93.69 87 ALA A O 1
ATOM 639 N N . ALA A 1 88 ? -10.314 -10.734 20.784 1.00 93.25 88 ALA A N 1
ATOM 640 C CA . ALA A 1 88 ? -11.718 -10.446 20.519 1.00 93.25 88 ALA A CA 1
ATOM 641 C C . ALA A 1 88 ? -11.909 -9.725 19.175 1.00 93.25 88 ALA A C 1
ATOM 643 O O . ALA A 1 88 ? -12.700 -10.178 18.347 1.00 93.25 88 ALA A O 1
ATOM 644 N N . ALA A 1 89 ? -11.133 -8.667 18.912 1.00 92.44 89 ALA A N 1
ATOM 645 C CA . ALA A 1 89 ? -11.176 -7.932 17.646 1.00 92.44 89 ALA A CA 1
ATOM 646 C C . ALA A 1 89 ? -10.816 -8.816 16.434 1.00 92.44 89 ALA A C 1
ATOM 648 O O . ALA A 1 89 ? -11.464 -8.735 15.385 1.00 92.44 89 ALA A O 1
ATOM 649 N N . VAL A 1 90 ? -9.815 -9.698 16.577 1.00 92.69 90 VAL A N 1
ATOM 650 C CA . VAL A 1 90 ? -9.454 -10.683 15.542 1.00 92.69 90 VAL A CA 1
ATOM 651 C C . VAL A 1 90 ? -10.633 -11.621 15.273 1.00 92.69 90 VAL A C 1
ATOM 653 O O . VAL A 1 90 ? -11.043 -11.778 14.123 1.00 92.69 90 VAL A O 1
ATOM 656 N N . CYS A 1 91 ? -11.214 -12.223 16.314 1.00 92.81 91 CYS A N 1
ATOM 657 C CA . CYS A 1 91 ? -12.364 -13.120 16.189 1.00 92.81 91 CYS A CA 1
ATOM 658 C C . CYS A 1 91 ? -13.571 -12.429 15.539 1.00 92.81 91 CYS A C 1
ATOM 660 O O . CYS A 1 91 ? -14.210 -13.023 14.668 1.00 92.81 91 CYS A O 1
ATOM 662 N N . GLU A 1 92 ? -13.849 -11.175 15.895 1.00 90.00 92 GLU A N 1
ATOM 663 C CA . GLU A 1 92 ? -14.957 -10.398 15.337 1.00 90.00 92 GLU A CA 1
ATOM 664 C C . GLU A 1 92 ? -14.832 -10.235 13.815 1.00 90.00 92 GLU A C 1
ATOM 666 O O . GLU A 1 92 ? -15.749 -10.591 13.072 1.00 90.00 92 GLU A O 1
ATOM 671 N N . LEU A 1 93 ? -13.677 -9.776 13.322 1.00 89.2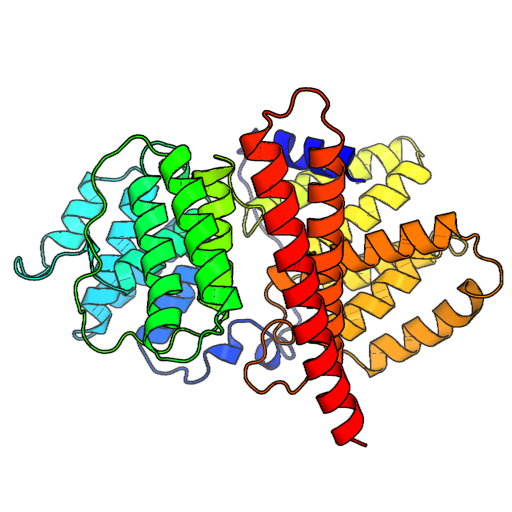5 93 LEU A N 1
ATOM 672 C CA . LEU A 1 93 ? -13.464 -9.578 11.884 1.00 89.25 93 LEU A CA 1
ATOM 673 C C . LEU A 1 93 ? -13.331 -10.891 11.098 1.00 89.25 93 LEU A C 1
ATOM 675 O O . LEU A 1 93 ? -13.515 -10.901 9.878 1.00 89.25 93 LEU A O 1
ATOM 679 N N . LEU A 1 94 ? -13.062 -12.009 11.771 1.00 90.12 94 LEU A N 1
ATOM 680 C CA . LEU A 1 94 ? -13.152 -13.346 11.181 1.00 90.12 94 LEU A CA 1
ATOM 681 C C . LEU A 1 94 ? -14.590 -13.890 11.118 1.00 90.12 94 LEU A C 1
ATOM 683 O O . LEU A 1 94 ? -14.800 -14.940 10.514 1.00 90.12 94 LEU A O 1
ATOM 687 N N . GLY A 1 95 ? -15.573 -13.210 11.721 1.00 89.19 95 GLY A N 1
ATOM 688 C CA . GLY A 1 95 ? -16.958 -13.682 11.821 1.00 89.19 95 GLY A CA 1
ATOM 689 C C . GLY A 1 95 ? -17.195 -14.702 12.943 1.00 89.19 95 GLY A C 1
ATOM 690 O O . GLY A 1 95 ? -18.213 -15.388 12.940 1.00 89.19 95 GLY A O 1
ATOM 691 N N . ARG A 1 96 ? -16.275 -14.814 13.911 1.00 91.19 96 ARG A N 1
ATOM 692 C CA . ARG A 1 96 ? -16.354 -15.708 15.083 1.00 91.19 96 ARG A CA 1
ATOM 693 C C . ARG A 1 96 ? -16.913 -14.954 16.299 1.00 91.19 96 ARG A C 1
ATOM 695 O O . ARG A 1 96 ? -16.243 -14.857 17.324 1.00 91.19 96 ARG A O 1
ATOM 702 N N . ALA A 1 97 ? -18.122 -14.401 16.175 1.00 88.56 97 ALA A N 1
ATOM 703 C CA . ALA A 1 97 ? -18.717 -13.513 17.186 1.00 88.56 97 ALA A CA 1
ATOM 704 C C . ALA A 1 97 ? -18.790 -14.149 18.590 1.00 88.56 97 ALA A C 1
ATOM 706 O O . ALA A 1 97 ? -18.299 -13.567 19.547 1.00 88.56 97 ALA A O 1
ATOM 707 N N . GLU A 1 98 ? -19.262 -15.395 18.697 1.00 90.38 98 GLU A N 1
ATOM 708 C CA . GLU A 1 98 ? -19.349 -16.113 19.984 1.00 90.38 98 GLU A CA 1
ATOM 709 C C . GLU A 1 98 ? -17.985 -16.310 20.666 1.00 90.38 98 GLU A C 1
ATOM 711 O O . GLU A 1 98 ? -17.877 -16.462 21.882 1.00 90.38 98 GLU A O 1
ATOM 716 N N . GLU A 1 99 ? -16.907 -16.369 19.888 1.00 92.31 99 GLU A N 1
ATOM 717 C CA . GLU A 1 99 ? -15.561 -16.458 20.439 1.00 92.31 99 GLU A CA 1
ATOM 718 C C . GLU A 1 99 ? -15.034 -15.103 20.882 1.00 92.31 99 GLU A C 1
ATOM 720 O O . GLU A 1 99 ? -14.399 -15.031 21.931 1.00 92.31 99 GLU A O 1
ATOM 725 N N . ALA A 1 100 ? -15.349 -14.040 20.138 1.00 89.81 100 ALA A N 1
ATOM 726 C CA . ALA A 1 100 ? -15.075 -12.679 20.575 1.00 89.81 100 ALA A CA 1
ATOM 727 C C . ALA A 1 100 ? -15.762 -12.389 21.922 1.00 89.81 100 ALA A C 1
ATOM 729 O O . ALA A 1 100 ? -15.100 -11.928 22.849 1.00 89.81 100 ALA A O 1
ATOM 730 N N . ASP A 1 101 ? -17.031 -12.776 22.081 1.00 89.06 101 ASP A N 1
ATOM 731 C CA . ASP A 1 101 ? -17.770 -12.613 23.339 1.00 89.06 101 ASP A CA 1
ATOM 732 C C . ASP A 1 101 ? -17.108 -13.372 24.499 1.00 89.06 101 ASP A C 1
ATOM 734 O O . ASP A 1 101 ? -16.983 -12.851 25.607 1.00 89.06 101 ASP A O 1
ATOM 738 N N . ARG A 1 102 ? -16.597 -14.587 24.249 1.00 91.12 102 ARG A N 1
ATOM 739 C CA . ARG A 1 102 ? -15.851 -15.361 25.259 1.00 91.12 102 ARG A CA 1
ATOM 740 C C . ARG A 1 102 ? -14.545 -14.690 25.680 1.00 91.12 102 ARG A C 1
ATOM 742 O O . ARG A 1 102 ? -14.187 -14.770 26.855 1.00 91.12 102 ARG A O 1
ATOM 749 N N . TRP A 1 103 ? -13.843 -14.036 24.757 1.00 90.00 103 TRP A N 1
ATOM 750 C CA . TRP A 1 103 ? -12.653 -13.247 25.089 1.00 90.00 103 TRP A CA 1
ATOM 751 C C . TRP A 1 103 ? -12.995 -12.043 25.976 1.00 90.00 103 TRP A C 1
ATOM 753 O O . TRP A 1 103 ? -12.221 -11.719 26.878 1.00 90.00 103 TRP A O 1
ATOM 763 N N . LEU A 1 104 ? -14.163 -11.429 25.760 1.00 87.56 104 LEU A N 1
ATOM 764 C CA . LEU A 1 104 ? -14.631 -10.243 26.485 1.00 87.56 104 LEU A CA 1
ATOM 765 C C . LEU A 1 104 ? -15.329 -10.551 27.818 1.00 87.56 104 LEU A C 1
ATOM 767 O O . LEU A 1 104 ? -15.377 -9.681 28.681 1.00 87.56 104 LEU A O 1
ATOM 771 N N . ALA A 1 105 ? -15.810 -11.778 28.036 1.00 84.25 105 ALA A N 1
ATOM 772 C CA . ALA A 1 105 ? -16.608 -12.160 29.210 1.00 84.25 105 ALA A CA 1
ATOM 773 C C . ALA A 1 105 ? -15.938 -11.914 30.581 1.00 84.25 105 ALA A C 1
ATOM 775 O O . ALA A 1 105 ? -16.615 -11.929 31.605 1.00 84.25 105 ALA A O 1
ATOM 776 N N . ASN A 1 106 ? -14.617 -11.714 30.619 1.00 71.75 106 ASN A N 1
ATOM 777 C CA . ASN A 1 106 ? -13.850 -11.468 31.846 1.00 71.75 106 ASN A CA 1
ATOM 778 C C . ASN A 1 106 ? -13.314 -10.027 31.967 1.00 71.75 106 ASN A C 1
ATOM 780 O O . ASN A 1 106 ? -12.501 -9.749 32.860 1.00 71.75 106 ASN A O 1
ATOM 784 N N . GLU A 1 107 ? -13.706 -9.132 31.059 1.00 72.62 107 GLU A N 1
ATOM 785 C CA . GLU A 1 107 ? -13.371 -7.712 31.133 1.00 72.62 107 GLU A CA 1
ATOM 786 C C . GLU A 1 107 ? -14.403 -6.957 31.992 1.00 72.62 107 GLU A C 1
ATOM 788 O O . GLU A 1 107 ? -15.578 -7.322 32.011 1.00 72.62 107 GLU A O 1
ATOM 793 N N . PRO A 1 108 ? -13.978 -5.942 32.767 1.00 68.06 108 PRO A N 1
ATOM 794 C CA . PRO A 1 108 ? -14.886 -5.185 33.625 1.00 68.06 108 PRO A CA 1
ATOM 795 C C . PRO A 1 108 ? -15.933 -4.434 32.790 1.00 68.06 108 PRO A C 1
ATOM 797 O O . PRO A 1 108 ? -15.569 -3.749 31.836 1.00 68.06 108 PRO A O 1
ATOM 800 N N . GLU A 1 109 ? -17.207 -4.516 33.191 1.00 62.12 109 GLU A N 1
ATOM 801 C CA . GLU A 1 109 ? -18.352 -3.912 32.478 1.00 62.12 109 GLU A CA 1
ATOM 802 C C . GLU A 1 109 ? -18.214 -2.392 32.268 1.00 62.12 109 GLU A C 1
ATOM 804 O O . GLU A 1 109 ? -18.722 -1.855 31.287 1.00 62.12 109 GLU A O 1
ATOM 809 N N . ASP A 1 110 ? -17.465 -1.705 33.138 1.00 59.47 110 ASP A N 1
ATOM 810 C CA . ASP A 1 110 ? -17.214 -0.261 33.048 1.00 59.47 110 ASP A CA 1
ATOM 811 C C . ASP A 1 110 ? -16.281 0.137 31.887 1.00 59.47 110 ASP A C 1
ATOM 813 O O . ASP A 1 110 ? -16.182 1.318 31.547 1.00 59.47 110 ASP A O 1
ATOM 817 N N . LYS A 1 111 ? -15.567 -0.817 31.271 1.00 63.97 111 LYS A N 1
ATOM 818 C CA . LYS A 1 111 ? -14.705 -0.552 30.113 1.00 63.97 111 LYS A CA 1
ATOM 819 C C . LYS A 1 111 ? -15.423 -0.932 28.831 1.00 63.97 111 LYS A C 1
ATOM 821 O O . LYS A 1 111 ? -15.622 -2.108 28.559 1.00 63.97 111 LYS A O 1
ATOM 826 N N . CYS A 1 112 ? -15.720 0.061 27.995 1.00 70.56 112 CYS A N 1
ATOM 827 C CA . CYS A 1 112 ? -16.189 -0.178 26.637 1.00 70.56 112 CYS A CA 1
ATOM 828 C C . CYS A 1 112 ? -15.030 -0.740 25.788 1.00 70.56 112 CYS A C 1
ATOM 830 O O . CYS A 1 112 ? -14.097 0.009 25.488 1.00 70.56 112 CYS A O 1
ATOM 832 N N . PRO A 1 113 ? -15.062 -2.018 25.352 1.00 69.06 113 PRO A N 1
ATOM 833 C CA . PRO A 1 113 ? -13.983 -2.599 24.544 1.00 69.06 113 PRO A CA 1
ATOM 834 C C . PRO A 1 113 ? -13.769 -1.833 23.235 1.00 69.06 113 PRO A C 1
ATOM 836 O O . PRO A 1 113 ? -12.656 -1.737 22.730 1.00 69.06 113 PRO A O 1
ATOM 839 N N . LEU A 1 114 ? -14.842 -1.222 22.720 1.00 69.75 114 LEU A N 1
ATOM 840 C CA . LEU A 1 114 ? -14.845 -0.421 21.499 1.00 69.75 114 LEU A CA 1
ATOM 841 C C . LEU A 1 114 ? -14.103 0.914 21.641 1.00 69.75 114 LEU A C 1
ATOM 843 O O . LEU A 1 114 ? -13.859 1.561 20.632 1.00 69.75 114 LEU A O 1
ATOM 847 N N . GLU A 1 115 ? -13.730 1.343 22.840 1.00 75.06 115 GLU A N 1
ATOM 848 C CA . GLU A 1 115 ? -12.930 2.559 23.040 1.00 75.06 115 GLU A CA 1
ATOM 849 C C . GLU A 1 115 ? -11.477 2.234 23.428 1.00 75.06 115 GLU A C 1
ATOM 851 O O . GLU A 1 115 ? -10.660 3.142 23.573 1.00 75.06 115 GLU A O 1
ATOM 856 N N . ASP A 1 116 ? -11.124 0.947 23.567 1.00 83.62 116 ASP A N 1
ATOM 857 C CA . ASP A 1 116 ? -9.775 0.533 23.953 1.00 83.62 116 ASP A CA 1
ATOM 858 C C . ASP A 1 116 ? -8.792 0.558 22.773 1.00 83.62 116 ASP A C 1
ATOM 860 O O . ASP A 1 116 ? -9.046 0.009 21.696 1.00 83.62 116 ASP A O 1
ATOM 864 N N . ASN A 1 117 ? -7.614 1.140 23.007 1.00 82.38 117 ASN A N 1
ATOM 865 C CA . ASN A 1 117 ? -6.546 1.258 22.014 1.00 82.38 117 ASN A CA 1
ATOM 866 C C . ASN A 1 117 ? -6.104 -0.092 21.437 1.00 82.38 117 ASN A C 1
ATOM 868 O O . ASN A 1 117 ? -5.845 -0.186 20.239 1.00 82.38 117 ASN A O 1
ATOM 872 N N . SER A 1 118 ? -6.016 -1.130 22.270 1.00 84.19 118 SER A N 1
ATOM 873 C CA . SER A 1 118 ? -5.574 -2.471 21.863 1.00 84.19 118 SER A CA 1
ATOM 874 C C . SER A 1 118 ? -6.596 -3.099 20.918 1.00 84.19 118 SER A C 1
ATOM 876 O O . SER A 1 118 ? -6.234 -3.668 19.888 1.00 84.19 118 SER A O 1
ATOM 878 N N . PHE A 1 119 ? -7.885 -2.932 21.232 1.00 88.06 119 PHE A N 1
ATOM 879 C CA . PHE A 1 119 ? -8.984 -3.409 20.397 1.00 88.06 119 PHE A CA 1
ATOM 880 C C . PHE A 1 119 ? -9.005 -2.692 19.040 1.00 88.06 119 PHE A C 1
ATOM 882 O O . PHE A 1 119 ? -9.024 -3.342 17.992 1.00 88.06 119 PHE A O 1
ATOM 889 N N . GLN A 1 120 ? -8.934 -1.354 19.041 1.00 87.81 120 GLN A N 1
ATOM 890 C CA . GLN A 1 120 ? -8.906 -0.563 17.805 1.00 87.81 120 GLN A CA 1
ATOM 891 C C . GLN A 1 120 ? -7.676 -0.877 16.950 1.00 87.81 120 GLN A C 1
ATOM 893 O O . GLN A 1 120 ? -7.782 -0.978 15.726 1.00 87.81 120 GLN A O 1
ATOM 898 N N . LEU A 1 121 ? -6.518 -1.081 17.582 1.00 86.06 121 LEU A N 1
ATOM 899 C CA . LEU A 1 121 ? -5.293 -1.441 16.882 1.00 86.06 121 LEU A CA 1
ATOM 900 C C . LEU A 1 121 ? -5.448 -2.796 16.189 1.00 86.06 121 LEU A C 1
ATOM 902 O O . LEU A 1 121 ? -5.188 -2.913 14.993 1.00 86.06 121 LEU A O 1
ATOM 906 N N . ALA A 1 122 ? -5.945 -3.800 16.911 1.00 89.19 122 ALA A N 1
ATOM 907 C CA . ALA A 1 122 ? -6.186 -5.120 16.350 1.00 89.19 122 ALA A CA 1
ATOM 908 C C . ALA A 1 122 ? -7.187 -5.084 15.184 1.00 89.19 122 ALA A C 1
ATOM 910 O O . ALA A 1 122 ? -6.948 -5.744 14.174 1.00 89.19 122 ALA A O 1
ATOM 911 N N . LEU A 1 123 ? -8.251 -4.271 15.250 1.00 90.12 123 LEU A N 1
ATOM 912 C CA . LEU A 1 123 ? -9.175 -4.085 14.122 1.00 90.12 123 LEU A CA 1
ATOM 913 C C . LEU A 1 123 ? -8.469 -3.557 12.863 1.00 90.12 123 LEU A C 1
ATOM 915 O O . LEU A 1 123 ? -8.691 -4.078 11.762 1.00 90.12 123 LEU A O 1
ATOM 919 N N . VAL A 1 124 ? -7.616 -2.537 13.012 1.00 88.19 124 VAL A N 1
ATOM 920 C CA . VAL A 1 124 ? -6.829 -1.975 11.902 1.00 88.19 124 VAL A CA 1
ATOM 921 C C . VAL A 1 124 ? -5.912 -3.051 11.321 1.00 88.19 124 VAL A C 1
ATOM 923 O O . VAL A 1 124 ? -5.943 -3.314 10.117 1.00 88.19 124 VAL A O 1
ATOM 926 N N . THR A 1 125 ? -5.152 -3.734 12.172 1.00 87.75 125 THR A N 1
ATOM 927 C CA . THR A 1 125 ? -4.170 -4.731 11.748 1.00 87.75 125 THR A CA 1
ATOM 928 C C . THR A 1 125 ? -4.805 -5.943 11.068 1.00 87.75 125 THR A C 1
ATOM 930 O O . THR A 1 125 ? -4.372 -6.366 9.998 1.00 87.75 125 THR A O 1
ATOM 933 N N . VAL A 1 126 ? -5.885 -6.478 11.631 1.00 88.88 126 VAL A N 1
ATOM 934 C CA . VAL A 1 126 ? -6.607 -7.637 11.085 1.00 88.88 126 VAL A CA 1
ATOM 935 C C . VAL A 1 126 ? -7.287 -7.296 9.756 1.00 88.88 126 VAL A C 1
ATOM 937 O O . VAL A 1 126 ? -7.365 -8.133 8.850 1.00 88.88 126 VAL A O 1
ATOM 940 N N . THR A 1 127 ? -7.723 -6.045 9.587 1.00 88.56 127 THR A N 1
ATOM 941 C CA . THR A 1 127 ? -8.224 -5.549 8.300 1.00 88.56 127 THR A CA 1
ATOM 942 C C . THR A 1 127 ? -7.135 -5.533 7.236 1.00 88.56 127 THR A C 1
ATOM 944 O O . THR A 1 127 ? -7.364 -6.003 6.117 1.00 88.56 127 THR A O 1
ATOM 947 N N . LEU A 1 128 ? -5.936 -5.054 7.581 1.00 84.75 128 LEU A N 1
ATOM 948 C CA . LEU A 1 128 ? -4.775 -5.134 6.695 1.00 84.75 128 LEU A CA 1
ATOM 949 C C . LEU A 1 128 ? -4.438 -6.593 6.365 1.00 84.75 128 LEU A C 1
ATOM 951 O O . LEU A 1 128 ? -4.301 -6.934 5.192 1.00 84.75 128 LEU A O 1
ATOM 955 N N . GLY A 1 129 ? -4.465 -7.479 7.361 1.00 83.19 129 GLY A N 1
ATOM 956 C CA . GLY A 1 129 ? -4.340 -8.929 7.183 1.00 83.19 129 GLY A CA 1
ATOM 957 C C . GLY A 1 129 ? -5.382 -9.549 6.280 1.00 83.19 129 GLY A C 1
ATOM 958 O O . GLY A 1 129 ? -5.152 -10.588 5.659 1.00 83.19 129 GLY A O 1
ATOM 959 N N . GLY A 1 130 ? -6.521 -8.876 6.130 1.00 82.94 130 GLY A N 1
ATOM 960 C CA . GLY A 1 130 ? -7.514 -9.259 5.162 1.00 82.94 130 GLY A CA 1
ATOM 961 C C . GLY A 1 130 ? -8.659 -10.080 5.658 1.00 82.94 130 GLY A C 1
ATOM 962 O O . GLY A 1 130 ? -9.184 -10.872 4.875 1.00 82.94 130 GLY A O 1
ATOM 963 N N . ALA A 1 131 ? -9.012 -9.912 6.922 1.00 85.25 131 ALA A N 1
ATOM 964 C CA . ALA A 1 131 ? -10.117 -10.642 7.485 1.00 85.25 131 ALA A CA 1
ATOM 965 C C . ALA A 1 131 ? -11.402 -10.411 6.668 1.00 85.25 131 ALA A C 1
ATOM 967 O O . ALA A 1 131 ? -11.684 -9.286 6.240 1.00 85.25 131 ALA A O 1
ATOM 968 N N . PRO A 1 132 ? -12.186 -11.471 6.424 1.00 77.25 132 PRO A N 1
ATOM 969 C CA . PRO A 1 132 ? -13.343 -11.419 5.535 1.00 77.25 132 PRO A CA 1
ATOM 970 C C . PRO A 1 132 ? -14.410 -10.424 6.012 1.00 77.25 132 PRO A C 1
ATOM 972 O O . PRO A 1 132 ? -15.029 -9.746 5.191 1.00 77.25 132 PRO A O 1
ATOM 975 N N . GLY A 1 133 ? -14.580 -10.266 7.328 1.00 76.00 133 GLY A N 1
ATOM 976 C CA . GLY A 1 133 ? -15.505 -9.306 7.931 1.00 76.00 133 GLY A CA 1
ATOM 977 C C . GLY A 1 133 ? -15.099 -7.842 7.751 1.00 76.00 133 GLY A C 1
ATOM 978 O O . GLY A 1 133 ? -15.912 -6.956 8.008 1.00 76.00 133 GLY A O 1
ATOM 979 N N . ALA A 1 134 ? -13.886 -7.557 7.263 1.00 73.56 134 ALA A N 1
ATOM 980 C CA . ALA A 1 134 ? -13.425 -6.186 7.075 1.00 73.56 134 ALA A CA 1
ATOM 981 C C . ALA A 1 134 ? -14.139 -5.449 5.929 1.00 73.56 134 ALA A C 1
ATOM 983 O O . ALA A 1 134 ? -14.301 -4.234 5.970 1.00 73.56 134 ALA A O 1
ATOM 984 N N . VAL A 1 135 ? -14.608 -6.171 4.908 1.00 67.00 135 VAL A N 1
ATOM 985 C CA . VAL A 1 135 ? -15.324 -5.579 3.758 1.00 67.00 135 VAL A CA 1
ATOM 986 C C . VAL A 1 135 ? -16.840 -5.796 3.815 1.00 67.00 135 VAL A C 1
ATOM 988 O O . VAL A 1 135 ? -17.575 -5.216 3.013 1.00 67.00 135 VAL A O 1
ATOM 991 N N . ALA A 1 136 ? -17.321 -6.584 4.781 1.00 70.56 136 ALA A N 1
ATOM 992 C CA . ALA A 1 136 ? -18.718 -6.974 4.924 1.00 70.56 136 ALA A CA 1
ATOM 993 C C . ALA A 1 136 ? -19.306 -6.484 6.261 1.00 70.56 136 ALA A C 1
ATOM 995 O O . ALA A 1 136 ? -19.223 -7.163 7.277 1.00 70.56 136 ALA A O 1
ATOM 996 N N . GLY A 1 137 ? -19.917 -5.295 6.254 1.00 70.06 137 GLY A N 1
ATOM 997 C CA . GLY A 1 137 ? -20.765 -4.806 7.354 1.00 70.06 137 GLY A CA 1
ATOM 998 C C . GLY A 1 137 ? -20.041 -4.166 8.545 1.00 70.06 137 GLY A C 1
ATOM 999 O O . GLY A 1 137 ? -20.707 -3.664 9.444 1.00 70.06 137 GLY A O 1
ATOM 1000 N N . SER A 1 138 ? -18.706 -4.129 8.547 1.00 80.81 138 SER A N 1
ATOM 1001 C CA . SER A 1 138 ? -17.907 -3.530 9.631 1.00 80.81 138 SER A CA 1
ATOM 1002 C C . SER A 1 138 ? -17.329 -2.153 9.295 1.00 80.81 138 SER A C 1
ATOM 1004 O O . SER A 1 138 ? -16.475 -1.663 10.030 1.00 80.81 138 SER A O 1
ATOM 1006 N N . GLN A 1 139 ? -17.772 -1.507 8.208 1.00 84.06 139 GLN A N 1
ATOM 1007 C CA . GLN A 1 139 ? -17.109 -0.303 7.694 1.00 84.06 139 GLN A CA 1
ATOM 1008 C C . GLN A 1 139 ? -17.082 0.830 8.732 1.00 84.06 139 GLN A C 1
ATOM 1010 O O . GLN A 1 139 ? -16.002 1.341 9.014 1.00 84.06 139 GLN A O 1
ATOM 1015 N N . GLY A 1 140 ? -18.205 1.118 9.401 1.00 81.69 140 GLY A N 1
ATOM 1016 C CA . GLY A 1 140 ? -18.259 2.203 10.390 1.00 81.69 140 GLY A CA 1
ATOM 1017 C C . GLY A 1 140 ? -17.380 1.967 11.614 1.00 81.69 140 GLY A C 1
ATOM 1018 O O . GLY A 1 140 ? -16.780 2.906 12.135 1.00 81.69 140 GLY A O 1
ATOM 1019 N N . ARG A 1 141 ? -17.212 0.704 12.026 1.00 83.69 141 ARG A N 1
ATOM 1020 C CA . ARG A 1 141 ? -16.267 0.341 13.092 1.00 83.69 141 ARG A CA 1
ATOM 1021 C C . ARG A 1 141 ? -14.823 0.529 12.649 1.00 83.69 141 ARG A C 1
ATOM 1023 O O . ARG A 1 141 ? -14.031 1.081 13.398 1.00 83.69 141 ARG A O 1
ATOM 1030 N N . LEU A 1 142 ? -14.487 0.138 11.423 1.00 86.69 142 LEU A N 1
ATOM 1031 C CA . LEU A 1 142 ? -13.142 0.328 10.875 1.00 86.69 142 LEU A CA 1
ATOM 1032 C C . LEU A 1 142 ? -12.820 1.799 10.611 1.00 86.69 142 LEU A C 1
ATOM 1034 O O . LEU A 1 142 ? -11.688 2.229 10.821 1.00 86.69 142 LEU A O 1
ATOM 1038 N N . ALA A 1 143 ? -13.814 2.579 10.185 1.00 86.19 143 ALA A N 1
ATOM 1039 C CA . ALA A 1 143 ? -13.700 4.020 10.063 1.00 86.19 143 ALA A CA 1
ATOM 1040 C C . ALA A 1 143 ? -13.425 4.654 11.427 1.00 86.19 143 ALA A C 1
ATOM 1042 O O . ALA A 1 143 ? -12.503 5.457 11.545 1.00 86.19 143 ALA A O 1
ATOM 1043 N N . TYR A 1 144 ? -14.176 4.257 12.458 1.00 84.81 144 TYR A N 1
ATOM 1044 C CA . TYR A 1 144 ? -13.934 4.691 13.830 1.00 84.81 144 TYR A CA 1
ATOM 1045 C C . TYR A 1 144 ? -12.525 4.310 14.305 1.00 84.81 144 TYR A C 1
ATOM 1047 O O . TYR A 1 144 ? -11.791 5.196 14.732 1.00 84.81 144 TYR A O 1
ATOM 1055 N N . ALA A 1 145 ? -12.112 3.051 14.134 1.00 86.81 145 ALA A N 1
ATOM 1056 C CA . ALA A 1 145 ? -10.782 2.563 14.505 1.00 86.81 145 ALA A CA 1
ATOM 1057 C C . ALA A 1 145 ? -9.662 3.372 13.853 1.00 86.81 145 ALA A C 1
ATOM 1059 O O . ALA A 1 145 ? -8.751 3.857 14.517 1.00 86.81 145 ALA A O 1
ATOM 1060 N N . ALA A 1 146 ? -9.751 3.582 12.542 1.00 87.25 146 ALA A N 1
ATOM 1061 C CA . ALA A 1 146 ? -8.746 4.339 11.818 1.00 87.25 146 ALA A CA 1
ATOM 1062 C C . ALA A 1 146 ? -8.735 5.823 12.218 1.00 87.25 146 ALA A C 1
ATOM 1064 O O . ALA A 1 146 ? -7.663 6.408 12.388 1.00 87.25 146 ALA A O 1
ATOM 1065 N N . PHE A 1 147 ? -9.905 6.448 12.396 1.00 84.81 147 PHE A N 1
ATOM 1066 C CA . PHE A 1 147 ? -9.969 7.833 12.862 1.00 84.81 147 PHE A CA 1
ATOM 1067 C C . PHE A 1 147 ? -9.517 7.986 14.310 1.00 84.81 147 PHE A C 1
ATOM 1069 O O . PHE A 1 147 ? -8.956 9.029 14.620 1.00 84.81 147 PHE A O 1
ATOM 1076 N N . HIS A 1 148 ? -9.672 6.967 15.156 1.00 83.00 148 HIS A N 1
ATOM 1077 C CA . HIS A 1 148 ? -9.150 6.969 16.518 1.00 83.00 148 HIS A CA 1
ATOM 1078 C C . HIS A 1 148 ? -7.635 7.242 16.524 1.00 83.00 148 HIS A C 1
ATOM 1080 O O . HIS A 1 148 ? -7.166 8.141 17.221 1.00 83.00 148 HIS A O 1
ATOM 1086 N N . PHE A 1 149 ? -6.871 6.549 15.673 1.00 77.69 149 PHE A N 1
ATOM 1087 C CA . PHE A 1 149 ? -5.426 6.776 15.549 1.00 77.69 149 PHE A CA 1
ATOM 1088 C C . PHE A 1 149 ? -5.083 8.081 14.828 1.00 77.69 149 PHE A C 1
ATOM 1090 O O . PHE A 1 149 ? -4.204 8.816 15.275 1.00 77.69 149 PHE A O 1
ATOM 1097 N N . ILE A 1 150 ? -5.790 8.409 13.741 1.00 77.75 150 ILE A N 1
ATOM 1098 C CA . ILE A 1 150 ? -5.538 9.652 12.995 1.00 77.75 150 ILE A CA 1
ATOM 1099 C C . ILE A 1 150 ? -5.795 10.881 13.880 1.00 77.75 150 ILE A C 1
ATOM 1101 O O . ILE A 1 150 ? -4.998 11.818 13.863 1.00 77.75 150 ILE A O 1
ATOM 1105 N N . ASP A 1 151 ? -6.883 10.884 14.654 1.00 77.38 151 ASP A N 1
ATOM 1106 C CA . ASP A 1 151 ? -7.264 11.986 15.541 1.00 77.38 151 ASP A CA 1
ATOM 1107 C C . ASP A 1 151 ? -6.393 12.046 16.798 1.00 77.38 151 ASP A C 1
ATOM 1109 O O . ASP A 1 151 ? -6.113 13.149 17.269 1.00 77.38 151 ASP A O 1
ATOM 1113 N N . GLY A 1 152 ? -5.920 10.905 17.315 1.00 69.69 152 GLY A N 1
ATOM 1114 C CA . GLY A 1 152 ? -4.904 10.873 18.372 1.00 69.69 152 GLY A CA 1
ATOM 1115 C C . GLY A 1 152 ? -3.691 11.724 17.991 1.00 69.69 152 GLY A C 1
ATOM 1116 O O . GLY A 1 152 ? -3.324 12.647 18.715 1.00 69.69 152 GLY A O 1
ATOM 1117 N N . CYS A 1 153 ? -3.184 11.547 16.767 1.00 64.25 153 CYS A N 1
ATOM 1118 C CA . CYS A 1 153 ? -2.097 12.371 16.237 1.00 64.25 153 CYS A CA 1
ATOM 1119 C C . CYS A 1 153 ? -2.471 13.858 16.033 1.00 64.25 153 CYS A C 1
ATOM 1121 O O . CYS A 1 153 ? -1.581 14.708 16.007 1.00 64.25 153 CYS A O 1
ATOM 1123 N N . VAL A 1 154 ? -3.760 14.204 15.870 1.00 63.25 154 VAL A N 1
ATOM 1124 C CA . VAL A 1 154 ? -4.244 15.605 15.798 1.00 63.25 154 VAL A CA 1
ATOM 1125 C C . VAL A 1 154 ? -4.213 16.282 17.162 1.00 63.25 154 VAL A C 1
ATOM 1127 O O . VAL A 1 154 ? -3.843 17.454 17.247 1.00 63.25 154 VAL A O 1
ATOM 1130 N N . ARG A 1 155 ? -4.610 15.572 18.222 1.00 60.97 155 ARG A N 1
ATOM 1131 C CA . ARG A 1 155 ? -4.790 16.146 19.564 1.00 60.97 155 ARG A CA 1
ATOM 1132 C C . ARG A 1 155 ? -3.473 16.482 20.259 1.00 60.97 155 ARG A C 1
ATOM 1134 O O . ARG A 1 155 ? -3.443 17.445 21.017 1.00 60.97 155 ARG A O 1
ATOM 1141 N N . ASP A 1 156 ? -2.391 15.786 19.927 1.00 61.03 156 ASP A N 1
ATOM 1142 C CA . ASP A 1 156 ? -1.068 15.999 20.532 1.00 61.03 156 ASP A CA 1
ATOM 1143 C C . ASP A 1 156 ? -0.346 17.272 20.033 1.00 61.03 156 ASP A C 1
ATOM 1145 O O . ASP A 1 156 ? 0.837 17.474 20.296 1.00 61.03 156 ASP A O 1
ATOM 1149 N N . GLY A 1 157 ? -1.034 18.154 19.293 1.00 54.59 157 GLY A N 1
ATOM 1150 C CA . GLY A 1 157 ? -0.494 19.442 18.836 1.00 54.59 157 GLY A CA 1
ATOM 1151 C C . GLY A 1 157 ? 0.532 19.349 17.699 1.00 54.59 157 GLY A C 1
ATOM 1152 O O . GLY A 1 157 ? 1.034 20.374 17.245 1.00 54.59 157 GLY A O 1
ATOM 1153 N N . GLY A 1 158 ? 0.822 18.143 17.199 1.00 53.94 158 GLY A N 1
ATOM 1154 C CA . GLY A 1 158 ? 1.834 17.887 16.166 1.00 53.94 158 GLY A CA 1
ATOM 1155 C C . GLY A 1 158 ? 1.360 18.003 14.709 1.00 53.94 158 GLY A C 1
ATOM 1156 O O . GLY A 1 158 ? 2.140 17.742 13.793 1.00 53.94 158 GLY A O 1
ATOM 1157 N N . MET A 1 159 ? 0.094 18.346 14.439 1.00 62.75 159 MET A N 1
ATOM 1158 C CA . MET A 1 159 ? -0.455 18.345 13.071 1.00 62.75 159 MET A CA 1
ATOM 1159 C C . MET A 1 159 ? -0.543 19.756 12.474 1.00 62.75 159 MET A C 1
ATOM 1161 O O . MET A 1 159 ? -1.154 20.660 13.037 1.00 62.75 159 MET A O 1
ATOM 1165 N N . SER A 1 160 ? 0.014 19.930 11.272 1.00 64.56 160 SER A N 1
ATOM 1166 C CA . SER A 1 160 ? -0.131 21.157 10.481 1.00 64.56 160 SER A CA 1
ATOM 1167 C C . SER A 1 160 ? -1.580 21.370 10.014 1.00 64.56 160 SER A C 1
ATOM 1169 O O . SER A 1 160 ? -2.341 20.414 9.845 1.00 64.56 160 SER A O 1
ATOM 1171 N N . ALA A 1 161 ? -1.960 22.620 9.714 1.00 67.44 161 ALA A N 1
ATOM 1172 C CA . ALA A 1 161 ? -3.283 22.953 9.162 1.00 67.44 161 ALA A CA 1
ATOM 1173 C C . ALA A 1 161 ? -3.643 22.109 7.922 1.00 67.44 161 ALA A C 1
ATOM 1175 O O . ALA A 1 161 ? -4.796 21.735 7.721 1.00 67.44 161 ALA A O 1
ATOM 1176 N N . PHE A 1 162 ? -2.636 21.742 7.125 1.00 67.06 162 PHE A N 1
ATOM 1177 C CA . PHE A 1 162 ? -2.779 20.840 5.988 1.00 67.06 162 PHE A CA 1
ATOM 1178 C C . PHE A 1 162 ? -3.308 19.455 6.393 1.00 67.06 162 PHE A C 1
ATOM 1180 O O . PHE A 1 162 ? -4.265 18.963 5.797 1.00 67.06 162 PHE A O 1
ATOM 1187 N N . ARG A 1 163 ? -2.731 18.843 7.433 1.00 69.62 163 ARG A N 1
ATOM 1188 C CA . ARG A 1 163 ? -3.155 17.532 7.941 1.00 69.62 163 ARG A CA 1
ATOM 1189 C C . ARG A 1 163 ? -4.591 17.570 8.474 1.00 69.62 163 ARG A C 1
ATOM 1191 O O . ARG A 1 163 ? -5.367 16.675 8.163 1.00 69.62 163 ARG A O 1
ATOM 1198 N N . ILE A 1 164 ? -4.975 18.638 9.176 1.00 72.25 164 ILE A N 1
ATOM 1199 C CA . ILE A 1 164 ? -6.355 18.841 9.656 1.00 72.25 164 ILE A CA 1
ATOM 1200 C C . ILE A 1 164 ? -7.344 18.880 8.482 1.00 72.25 164 ILE A C 1
ATOM 1202 O O . ILE A 1 164 ? -8.366 18.193 8.506 1.00 72.25 164 ILE A O 1
ATOM 1206 N N . ILE A 1 165 ? -7.029 19.647 7.432 1.00 72.69 165 ILE A N 1
ATOM 1207 C CA . ILE A 1 165 ? -7.877 19.769 6.237 1.00 72.69 165 ILE A CA 1
ATOM 1208 C C . ILE A 1 165 ? -8.007 18.419 5.522 1.00 72.69 165 ILE A C 1
ATOM 1210 O O . ILE A 1 165 ? -9.118 18.015 5.181 1.00 72.69 165 ILE A O 1
ATOM 1214 N N . VAL A 1 166 ? -6.900 17.695 5.326 1.00 72.56 166 VAL A N 1
ATOM 1215 C CA . VAL A 1 166 ? -6.912 16.370 4.686 1.00 72.56 166 VAL A CA 1
ATOM 1216 C C . VAL A 1 166 ? -7.735 15.371 5.501 1.00 72.56 166 VAL A C 1
ATOM 1218 O O . VAL A 1 166 ? -8.584 14.685 4.932 1.00 72.56 166 VAL A O 1
ATOM 1221 N N . THR A 1 167 ? -7.567 15.330 6.825 1.00 73.19 167 THR A N 1
ATOM 1222 C CA . THR A 1 167 ? -8.385 14.487 7.709 1.00 73.19 167 THR A CA 1
ATOM 1223 C C . THR A 1 167 ? -9.869 14.849 7.613 1.00 73.19 167 THR A C 1
ATOM 1225 O O . THR A 1 167 ? -10.712 13.957 7.522 1.00 73.19 167 THR A O 1
ATOM 1228 N N . GLY A 1 168 ? -10.213 16.140 7.559 1.00 75.94 168 GLY A N 1
ATOM 1229 C CA . GLY A 1 168 ? -11.591 16.597 7.356 1.00 75.94 168 GLY A CA 1
ATOM 1230 C C . GLY A 1 168 ? -12.188 16.134 6.022 1.00 75.94 168 GLY A C 1
ATOM 1231 O O . GLY A 1 168 ? -13.315 15.635 5.986 1.00 75.94 168 GLY A O 1
ATOM 1232 N N . LEU A 1 169 ? -11.419 16.224 4.932 1.00 74.62 169 LEU A N 1
ATOM 1233 C CA . LEU A 1 169 ? -11.825 15.724 3.614 1.00 74.62 169 LEU A CA 1
ATOM 1234 C C . LEU A 1 169 ? -12.022 14.201 3.615 1.00 74.62 169 LEU A C 1
ATOM 1236 O O . LEU A 1 169 ? -12.992 13.712 3.034 1.00 74.62 169 LEU A O 1
ATOM 1240 N N . LEU A 1 170 ? -11.151 13.454 4.301 1.00 75.31 170 LEU A N 1
ATOM 1241 C CA . LEU A 1 170 ? -11.278 12.003 4.461 1.00 75.31 170 LEU A CA 1
ATOM 1242 C C . LEU A 1 170 ? -12.542 11.630 5.242 1.00 75.31 170 LEU A C 1
ATOM 1244 O O . LEU A 1 170 ? -13.314 10.795 4.774 1.00 75.31 170 LEU A O 1
ATOM 1248 N N . LYS A 1 171 ? -12.806 12.285 6.380 1.00 80.56 171 LYS A N 1
ATOM 1249 C CA . LYS A 1 171 ? -14.038 12.084 7.166 1.00 80.56 171 LYS A CA 1
ATOM 1250 C C . LYS A 1 171 ? -15.284 12.331 6.325 1.00 80.56 171 LYS A C 1
ATOM 1252 O O . LYS A 1 171 ? -16.214 11.528 6.340 1.00 80.56 171 LYS A O 1
ATOM 1257 N N . HIS A 1 172 ? -15.288 13.406 5.539 1.00 77.50 172 HIS A N 1
ATOM 1258 C CA . HIS A 1 172 ? -16.392 13.718 4.632 1.00 77.50 172 HIS A CA 1
ATOM 1259 C C . HIS A 1 172 ? -16.579 12.657 3.537 1.00 77.50 172 HIS A C 1
ATOM 1261 O O . HIS A 1 172 ? -17.706 12.242 3.262 1.00 77.50 172 HIS A O 1
ATOM 1267 N N . ALA A 1 173 ? -15.487 12.173 2.938 1.00 73.94 173 ALA A N 1
ATOM 1268 C CA . ALA A 1 173 ? -15.532 11.119 1.926 1.00 73.94 173 ALA A CA 1
ATOM 1269 C C . ALA A 1 173 ? -16.063 9.790 2.489 1.00 73.94 173 ALA A C 1
ATOM 1271 O O . ALA A 1 173 ? -16.877 9.132 1.836 1.00 73.94 173 ALA A O 1
ATOM 1272 N N . VAL A 1 174 ? -15.656 9.425 3.708 1.00 77.06 174 VAL A N 1
ATOM 1273 C CA . VAL A 1 174 ? -16.156 8.233 4.407 1.00 77.06 174 VAL A CA 1
ATOM 1274 C C . VAL A 1 174 ? -17.637 8.384 4.751 1.00 77.06 174 VAL A C 1
ATOM 1276 O O . VAL A 1 174 ? -18.430 7.506 4.424 1.00 77.06 174 VAL A O 1
ATOM 1279 N N . LYS A 1 175 ? -18.050 9.538 5.288 1.00 79.06 175 LYS A N 1
ATOM 1280 C CA . LYS A 1 175 ? -19.459 9.831 5.594 1.00 79.06 175 LYS A CA 1
ATOM 1281 C C . LYS A 1 175 ? -20.373 9.755 4.366 1.00 79.06 175 LYS A C 1
ATOM 1283 O O . LYS A 1 175 ? -21.535 9.397 4.486 1.00 79.06 175 LYS A O 1
ATOM 1288 N N . ARG A 1 176 ? -19.878 10.071 3.165 1.00 73.25 176 ARG A N 1
ATOM 1289 C CA . ARG A 1 176 ? -20.651 9.874 1.922 1.00 73.25 176 ARG A CA 1
ATOM 1290 C C . ARG A 1 176 ? -20.817 8.401 1.535 1.00 73.25 176 ARG A C 1
ATOM 1292 O O . ARG A 1 176 ? -21.751 8.076 0.808 1.00 73.25 176 ARG A O 1
ATOM 1299 N N . ARG A 1 177 ? -19.894 7.533 1.951 1.00 68.81 177 ARG A N 1
ATOM 1300 C CA . ARG A 1 177 ? -19.880 6.092 1.645 1.00 68.81 177 ARG A CA 1
ATOM 1301 C C . ARG A 1 177 ? -20.651 5.262 2.673 1.00 68.81 177 ARG A C 1
ATOM 1303 O O . ARG A 1 177 ? -21.091 4.162 2.332 1.00 68.81 177 ARG A O 1
ATOM 1310 N N . GLU A 1 178 ? -20.819 5.778 3.886 1.00 64.25 178 GLU A N 1
ATOM 1311 C CA . GLU A 1 178 ? -21.535 5.130 4.983 1.00 64.25 178 GLU A CA 1
ATOM 1312 C C . GLU A 1 178 ? -22.817 5.880 5.342 1.00 64.25 178 GLU A C 1
ATOM 1314 O O . GLU A 1 178 ? -22.793 7.041 5.735 1.00 64.25 178 GLU A O 1
ATOM 1319 N N . CYS A 1 179 ? -23.961 5.204 5.229 1.00 46.81 179 CYS A N 1
ATOM 1320 C CA . CYS A 1 179 ? -25.268 5.782 5.550 1.00 46.81 179 CYS A CA 1
ATOM 1321 C C . CYS A 1 179 ? -25.637 5.718 7.047 1.00 46.81 179 CYS A C 1
ATOM 1323 O O . CYS A 1 179 ? -26.759 6.082 7.393 1.00 46.81 179 CYS A O 1
ATOM 1325 N N . SER A 1 180 ? -24.763 5.250 7.947 1.00 47.19 180 SER A N 1
ATOM 1326 C CA . SER A 1 180 ? -25.111 5.092 9.367 1.00 47.19 180 SER A CA 1
ATOM 1327 C C . SER A 1 180 ? -24.823 6.347 10.194 1.00 47.19 180 SER A C 1
ATOM 1329 O O . SER A 1 180 ? -23.707 6.856 10.228 1.00 47.19 180 SER A O 1
ATOM 1331 N N . ALA A 1 181 ? -25.853 6.813 10.903 1.00 40.38 181 ALA A N 1
ATOM 1332 C CA . ALA A 1 181 ? -25.887 8.016 11.738 1.00 40.38 181 ALA A CA 1
ATOM 1333 C C . ALA A 1 181 ? -25.132 7.914 13.084 1.00 40.38 181 ALA A C 1
ATOM 1335 O O . ALA A 1 181 ? -25.169 8.849 13.880 1.00 40.38 181 ALA A O 1
ATOM 1336 N N . TRP A 1 182 ? -24.455 6.801 13.357 1.00 44.41 182 TRP A N 1
ATOM 1337 C CA . TRP A 1 182 ? -23.663 6.604 14.568 1.00 44.41 182 TRP A CA 1
ATOM 1338 C C . TRP A 1 182 ? -22.228 7.056 14.283 1.00 44.41 182 TRP A C 1
ATOM 1340 O O . TRP A 1 182 ? -21.438 6.332 13.690 1.00 44.41 182 TRP A O 1
ATOM 1350 N N . TRP A 1 183 ? -21.889 8.280 14.672 1.00 45.47 183 TRP A N 1
ATOM 1351 C CA . TRP A 1 183 ? -20.503 8.631 14.966 1.00 45.47 183 TRP A CA 1
ATOM 1352 C C . TRP A 1 183 ? -20.491 9.124 16.405 1.00 45.47 183 TRP A C 1
ATOM 1354 O O . TRP A 1 183 ? -20.960 10.239 16.652 1.00 45.47 183 TRP A O 1
ATOM 1364 N N . PRO A 1 184 ? -20.015 8.325 17.370 1.00 43.38 184 PRO A N 1
ATOM 1365 C CA . PRO A 1 184 ? -19.728 8.872 18.677 1.00 43.38 184 PRO A CA 1
ATOM 1366 C C . PRO A 1 184 ? -18.635 9.928 18.500 1.00 43.38 184 PRO A C 1
ATOM 1368 O O . PRO A 1 184 ? -17.600 9.693 17.869 1.00 43.38 184 PRO A O 1
ATOM 1371 N N . THR A 1 185 ? -18.899 11.132 19.003 1.00 44.06 185 THR A N 1
ATOM 1372 C CA . THR A 1 185 ? -17.867 12.153 19.191 1.00 44.06 185 THR A CA 1
ATOM 1373 C C . THR A 1 185 ? -16.763 11.552 20.054 1.00 44.06 185 THR A C 1
ATOM 1375 O O . THR A 1 185 ? -17.102 10.991 21.097 1.00 44.06 185 THR A O 1
ATOM 1378 N N . PRO A 1 186 ? -15.477 11.649 19.663 1.00 41.91 186 PRO A N 1
ATOM 1379 C CA . PRO A 1 186 ? -14.391 11.094 20.457 1.00 41.91 186 PRO A CA 1
ATOM 1380 C C . PRO A 1 186 ? -14.463 11.653 21.877 1.00 41.91 186 PRO A C 1
ATOM 1382 O O . PRO A 1 186 ? -14.298 12.858 22.084 1.00 41.91 186 PRO A O 1
ATOM 1385 N N . SER A 1 187 ? -14.746 10.785 22.848 1.00 39.16 187 SER A N 1
ATOM 1386 C CA . SER A 1 187 ? -14.626 11.133 24.258 1.00 39.16 187 SER A CA 1
ATOM 1387 C C . SER A 1 187 ? -13.171 11.506 24.547 1.00 39.16 187 SER A C 1
ATOM 1389 O O . SER A 1 187 ? -12.231 11.050 23.883 1.00 39.16 187 SER A O 1
ATOM 1391 N N . ALA A 1 188 ? -12.958 12.400 25.508 1.00 36.34 188 ALA A N 1
ATOM 1392 C CA . ALA A 1 188 ? -11.625 12.766 25.953 1.00 36.34 188 ALA A CA 1
ATOM 1393 C C . ALA A 1 188 ? -11.001 11.606 26.745 1.00 36.34 188 ALA A C 1
ATOM 1395 O O . ALA A 1 188 ? -10.975 11.628 27.969 1.00 36.34 188 ALA A O 1
ATOM 1396 N N . SER A 1 189 ? -10.520 10.588 26.029 1.00 38.38 189 SER A N 1
ATOM 1397 C CA . SER A 1 189 ? -9.731 9.499 26.601 1.00 38.38 189 SER A CA 1
ATOM 1398 C C . SER A 1 189 ? -8.369 10.039 27.075 1.00 38.38 189 SER A C 1
ATOM 1400 O O . SER A 1 189 ? -7.814 10.926 26.410 1.00 38.38 189 SER A O 1
ATOM 1402 N N . PRO A 1 190 ? -7.840 9.583 28.227 1.00 35.28 190 PRO A N 1
ATOM 1403 C CA . PRO A 1 190 ? -6.570 10.065 28.750 1.00 35.28 190 PRO A CA 1
ATOM 1404 C C . PRO A 1 190 ? -5.411 9.593 27.865 1.00 35.28 190 PRO A C 1
ATOM 1406 O O . PRO A 1 190 ? -5.482 8.514 27.288 1.00 35.28 190 PRO A O 1
ATOM 1409 N N . ALA A 1 191 ? -4.383 10.446 27.761 1.00 38.50 191 ALA A N 1
ATOM 1410 C CA . ALA A 1 191 ? -3.119 10.288 27.029 1.00 38.50 191 ALA A CA 1
ATOM 1411 C C . ALA A 1 191 ? -3.013 9.010 26.175 1.00 38.50 191 ALA A C 1
ATOM 1413 O O . ALA A 1 191 ? -2.636 7.944 26.668 1.00 38.50 191 ALA A O 1
ATOM 1414 N N . ALA A 1 192 ? -3.330 9.140 24.883 1.00 39.56 192 ALA A N 1
ATOM 1415 C CA . ALA A 1 192 ? -3.058 8.089 23.917 1.00 39.56 192 ALA A CA 1
ATOM 1416 C C . ALA A 1 192 ? -1.555 7.745 23.955 1.00 39.56 192 ALA A C 1
ATOM 1418 O O . ALA A 1 192 ? -0.725 8.654 24.073 1.00 39.56 192 ALA A O 1
ATOM 1419 N N . PRO A 1 193 ? -1.175 6.458 23.859 1.00 42.75 193 PRO A N 1
ATOM 1420 C CA . PRO A 1 193 ? 0.201 6.087 23.573 1.00 42.75 193 PRO A CA 1
ATOM 1421 C C . PRO A 1 193 ? 0.689 6.896 22.371 1.00 42.75 193 PRO A C 1
ATOM 1423 O O . PRO A 1 193 ? -0.067 7.096 21.417 1.00 42.75 193 PRO A O 1
ATOM 1426 N N . LYS A 1 194 ? 1.938 7.369 22.408 1.00 46.19 194 LYS A N 1
ATOM 1427 C CA . LYS A 1 194 ? 2.569 8.018 21.255 1.00 46.19 194 LYS A CA 1
ATOM 1428 C C . LYS A 1 194 ? 2.731 6.974 20.155 1.00 46.19 194 LYS A C 1
ATOM 1430 O O . LYS A 1 194 ? 3.755 6.307 20.058 1.00 46.19 194 LYS A O 1
ATOM 1435 N N . PHE A 1 195 ? 1.684 6.779 19.369 1.00 51.03 195 PHE A N 1
ATOM 1436 C CA . PHE A 1 195 ? 1.721 5.900 18.220 1.00 51.03 195 PHE A CA 1
ATOM 1437 C C . PHE A 1 195 ? 2.529 6.601 17.133 1.00 51.03 195 PHE A C 1
ATOM 1439 O O . PHE A 1 195 ? 2.191 7.709 16.712 1.00 51.03 195 PHE A O 1
ATOM 1446 N N . GLY A 1 196 ? 3.616 5.961 16.705 1.00 55.44 196 GLY A N 1
ATOM 1447 C CA . GLY A 1 196 ? 4.450 6.475 15.627 1.00 55.44 196 GLY A CA 1
ATOM 1448 C C . GLY A 1 196 ? 3.669 6.645 14.312 1.00 55.44 196 GLY A C 1
ATOM 1449 O O . GLY A 1 196 ? 2.601 6.045 14.124 1.00 55.44 196 GLY A O 1
ATOM 1450 N N . PRO A 1 197 ? 4.207 7.418 13.353 1.00 59.62 197 PRO A N 1
ATOM 1451 C CA . PRO A 1 197 ? 3.577 7.714 12.057 1.00 59.62 197 PRO A CA 1
ATOM 1452 C C . PRO A 1 197 ? 3.180 6.466 11.252 1.00 59.62 197 PRO A C 1
ATOM 1454 O O . PRO A 1 197 ? 2.286 6.522 10.405 1.00 59.62 197 PRO A O 1
ATOM 1457 N N . PHE A 1 198 ? 3.796 5.323 11.550 1.00 61.09 198 PHE A N 1
ATOM 1458 C CA . PHE A 1 198 ? 3.471 4.021 10.986 1.00 61.09 198 PHE A CA 1
ATOM 1459 C C . PHE A 1 198 ? 1.981 3.642 11.141 1.00 61.09 198 PHE A C 1
ATOM 1461 O O . PHE A 1 198 ? 1.342 3.223 10.172 1.00 61.09 198 PHE A O 1
ATOM 1468 N N . PHE A 1 199 ? 1.378 3.883 12.311 1.00 68.62 199 PHE A N 1
ATOM 1469 C CA . PHE A 1 199 ? -0.032 3.548 12.565 1.00 68.62 199 PHE A CA 1
ATOM 1470 C C . PHE A 1 199 ? -1.007 4.446 11.794 1.00 68.62 199 PHE A C 1
ATOM 1472 O O . PHE A 1 199 ? -2.107 4.018 11.433 1.00 68.62 199 PHE A O 1
ATOM 1479 N N . VAL A 1 200 ? -0.598 5.677 11.469 1.00 74.00 200 VAL A N 1
ATOM 1480 C CA . VAL A 1 200 ? -1.384 6.586 10.623 1.00 74.00 200 VAL A CA 1
ATOM 1481 C C . VAL A 1 200 ? -1.460 6.046 9.199 1.00 74.00 200 VAL A C 1
ATOM 1483 O O . VAL A 1 200 ? -2.539 6.024 8.608 1.00 74.00 200 VAL A O 1
ATOM 1486 N N . VAL A 1 201 ? -0.345 5.558 8.649 1.00 76.69 201 VAL A N 1
ATOM 1487 C CA . VAL A 1 201 ? -0.314 4.967 7.301 1.00 76.69 201 VAL A CA 1
ATOM 1488 C C . VAL A 1 201 ? -1.200 3.726 7.235 1.00 76.69 201 VAL A C 1
ATOM 1490 O O . VAL A 1 201 ? -1.993 3.591 6.304 1.00 76.69 201 VAL A O 1
ATOM 1493 N N . GLN A 1 202 ? -1.124 2.856 8.241 1.00 79.12 202 GLN A N 1
ATOM 1494 C CA . GLN A 1 202 ? -1.986 1.680 8.355 1.00 79.12 202 GLN A CA 1
ATOM 1495 C C . GLN A 1 202 ? -3.470 2.053 8.440 1.00 79.12 202 GLN A C 1
ATOM 1497 O O . GLN A 1 202 ? -4.293 1.522 7.695 1.00 79.12 202 GLN A O 1
ATOM 1502 N N . SER A 1 203 ? -3.806 3.038 9.270 1.00 82.94 203 SER A N 1
ATOM 1503 C CA . SER A 1 203 ? -5.172 3.553 9.410 1.00 82.94 203 SER A CA 1
ATOM 1504 C C . SER A 1 203 ? -5.701 4.141 8.097 1.00 82.94 203 SER A C 1
ATOM 1506 O O . SER A 1 203 ? -6.826 3.856 7.685 1.00 82.94 203 SER A O 1
ATOM 1508 N N . LEU A 1 204 ? -4.874 4.900 7.372 1.00 82.62 204 LEU A N 1
ATOM 1509 C CA . LEU A 1 204 ? -5.211 5.422 6.045 1.00 82.62 204 LEU A CA 1
ATOM 1510 C C . LEU A 1 204 ? -5.405 4.302 5.014 1.00 82.62 204 LEU A C 1
ATOM 1512 O O . LEU A 1 204 ? -6.323 4.378 4.195 1.00 82.62 204 LEU A O 1
ATOM 1516 N N . GLN A 1 205 ? -4.582 3.250 5.058 1.00 83.00 205 GLN A N 1
ATOM 1517 C CA . GLN A 1 205 ? -4.755 2.073 4.206 1.00 83.00 205 GLN A CA 1
ATOM 1518 C C . GLN A 1 205 ? -6.071 1.354 4.505 1.00 83.00 205 GLN A C 1
ATOM 1520 O O . GLN A 1 205 ? -6.765 0.971 3.563 1.00 83.00 205 GLN A O 1
ATOM 1525 N N . VAL A 1 206 ? -6.456 1.210 5.774 1.00 84.31 206 VAL A N 1
ATOM 1526 C CA . VAL A 1 206 ? -7.744 0.621 6.175 1.00 84.31 206 VAL A CA 1
ATOM 1527 C C . VAL A 1 206 ? -8.919 1.458 5.673 1.00 84.31 206 VAL A C 1
ATOM 1529 O O . VAL A 1 206 ? -9.807 0.912 5.017 1.00 84.31 206 VAL A O 1
ATOM 1532 N N . LEU A 1 207 ? -8.899 2.780 5.878 1.00 84.94 207 LEU A N 1
ATOM 1533 C CA . LEU A 1 207 ? -9.939 3.679 5.360 1.00 84.94 207 LEU A CA 1
ATOM 1534 C C . LEU A 1 207 ? -10.079 3.565 3.842 1.00 84.94 207 LEU A C 1
ATOM 1536 O O . LEU A 1 207 ? -11.182 3.421 3.314 1.00 84.94 207 LEU A O 1
ATOM 1540 N N . LEU A 1 208 ? -8.959 3.609 3.122 1.00 80.94 208 LEU A N 1
ATOM 1541 C CA . LEU A 1 208 ? -8.987 3.517 1.671 1.00 80.94 208 LEU A CA 1
ATOM 1542 C C . LEU A 1 208 ? -9.515 2.154 1.208 1.00 80.94 208 LEU A C 1
ATOM 1544 O O . LEU A 1 208 ? -10.376 2.091 0.335 1.00 80.94 208 LEU A O 1
ATOM 1548 N N . SER A 1 209 ? -9.005 1.068 1.779 1.00 79.25 209 SER A N 1
ATOM 1549 C CA . SER A 1 209 ? -9.282 -0.292 1.320 1.00 79.25 209 SER A CA 1
ATOM 1550 C C . SER A 1 209 ? -10.677 -0.770 1.735 1.00 79.25 209 SER A C 1
ATOM 1552 O O . SER A 1 209 ? -11.535 -0.987 0.876 1.00 79.25 209 SER A O 1
ATOM 1554 N N . ALA A 1 210 ? -10.954 -0.854 3.035 1.00 82.12 210 ALA A N 1
ATOM 1555 C CA . ALA A 1 210 ? -12.186 -1.424 3.568 1.00 82.12 210 ALA A CA 1
ATOM 1556 C C . ALA A 1 210 ? -13.403 -0.508 3.380 1.00 82.12 210 ALA A C 1
ATOM 1558 O O . ALA A 1 210 ? -14.488 -0.976 3.027 1.00 82.12 210 ALA A O 1
ATOM 1559 N N . VAL A 1 211 ? -13.222 0.802 3.570 1.00 79.81 211 VAL A N 1
ATOM 1560 C CA . VAL A 1 211 ? -14.343 1.749 3.634 1.00 79.81 211 VAL A CA 1
ATOM 1561 C C . VAL A 1 211 ? -14.633 2.384 2.274 1.00 79.81 211 VAL A C 1
ATOM 1563 O O . VAL A 1 211 ? -15.773 2.373 1.798 1.00 79.81 211 VAL A O 1
ATOM 1566 N N . VAL A 1 212 ? -13.603 2.910 1.607 1.00 79.06 212 VAL A N 1
ATOM 1567 C CA . VAL A 1 212 ? -13.774 3.628 0.334 1.00 79.06 212 VAL A CA 1
ATOM 1568 C C . VAL A 1 212 ? -13.858 2.668 -0.851 1.00 79.06 212 VAL A C 1
ATOM 1570 O O . VAL A 1 212 ? -14.820 2.727 -1.621 1.00 79.06 212 VAL A O 1
ATOM 1573 N N . LEU A 1 213 ? -12.855 1.806 -1.025 1.00 78.38 213 LEU A N 1
ATOM 1574 C CA . LEU A 1 213 ? -12.758 0.910 -2.179 1.00 78.38 213 LEU A CA 1
ATOM 1575 C C . LEU A 1 213 ? -13.577 -0.370 -2.004 1.00 78.38 213 LEU A C 1
ATOM 1577 O O . LEU A 1 213 ? -13.944 -0.979 -3.006 1.00 78.38 213 LEU A O 1
ATOM 1581 N N . ARG A 1 214 ? -13.872 -0.762 -0.757 1.00 80.00 214 ARG A N 1
ATOM 1582 C CA . ARG A 1 214 ? -14.439 -2.077 -0.407 1.00 80.00 214 ARG A CA 1
ATOM 1583 C C . ARG A 1 214 ? -13.635 -3.218 -1.032 1.00 80.00 214 ARG A C 1
ATOM 1585 O O . ARG A 1 214 ? -14.179 -4.209 -1.511 1.00 80.00 214 ARG A O 1
ATOM 1592 N N . ALA A 1 215 ? -12.324 -3.030 -1.049 1.00 80.81 215 ALA A N 1
ATOM 1593 C CA . ALA A 1 215 ? -11.355 -3.945 -1.607 1.00 80.81 215 ALA A CA 1
ATOM 1594 C C . ALA A 1 215 ? -10.308 -4.219 -0.543 1.00 80.81 215 ALA A C 1
ATOM 1596 O O . ALA A 1 215 ? -9.901 -3.329 0.195 1.00 80.81 215 ALA A O 1
ATOM 1597 N N . LEU A 1 216 ? -9.863 -5.459 -0.471 1.00 75.50 216 LEU A N 1
ATOM 1598 C CA . LEU A 1 216 ? -8.877 -5.855 0.509 1.00 75.50 216 LEU A CA 1
ATOM 1599 C C . LEU A 1 216 ? -7.482 -5.291 0.144 1.00 75.50 216 LEU A C 1
ATOM 1601 O O . LEU A 1 216 ? -7.089 -5.375 -1.024 1.00 75.50 216 LEU A O 1
ATOM 1605 N N . PRO A 1 217 ? -6.724 -4.713 1.096 1.00 74.62 217 PRO A N 1
ATOM 1606 C CA . PRO A 1 217 ? -5.446 -4.062 0.800 1.00 74.62 217 PRO A CA 1
ATOM 1607 C C . PRO A 1 217 ? -4.387 -5.073 0.345 1.00 74.62 217 PRO A C 1
ATOM 1609 O O . PRO A 1 217 ? -4.290 -6.171 0.887 1.00 74.62 217 PRO A O 1
ATOM 1612 N N . LEU A 1 218 ? -3.561 -4.716 -0.643 1.00 78.12 218 LEU A N 1
ATOM 1613 C CA . LEU A 1 218 ? -2.465 -5.572 -1.111 1.00 78.12 218 LEU A CA 1
ATOM 1614 C C . LEU A 1 218 ? -1.286 -5.534 -0.117 1.00 78.12 218 LEU A C 1
ATOM 1616 O O . LEU A 1 218 ? -0.371 -4.726 -0.271 1.00 78.12 218 LEU A O 1
ATOM 1620 N N . CYS A 1 219 ? -1.335 -6.393 0.901 1.00 75.31 219 CYS A N 1
ATOM 1621 C CA . CYS A 1 219 ? -0.309 -6.606 1.934 1.00 75.31 219 CYS A CA 1
ATOM 1622 C C . CYS A 1 219 ? -0.318 -8.071 2.426 1.00 75.31 219 CYS A C 1
ATOM 1624 O O . CYS A 1 219 ? -1.215 -8.840 2.060 1.00 75.31 219 CYS A O 1
ATOM 1626 N N . GLY A 1 220 ? 0.700 -8.473 3.196 1.00 75.75 220 GLY A N 1
ATOM 1627 C CA . GLY A 1 220 ? 0.763 -9.784 3.856 1.00 75.75 220 GLY A CA 1
ATOM 1628 C C . GLY A 1 220 ? 0.584 -10.982 2.911 1.00 75.75 220 GLY A C 1
ATOM 1629 O O . GLY A 1 220 ? 1.175 -11.047 1.827 1.00 75.75 220 GLY A O 1
ATOM 1630 N N . GLU A 1 221 ? -0.284 -11.933 3.285 1.00 78.69 221 GLU A N 1
ATOM 1631 C CA . GLU A 1 221 ? -0.641 -13.105 2.463 1.00 78.69 221 GLU A CA 1
ATOM 1632 C C . GLU A 1 221 ? -1.099 -12.736 1.052 1.00 78.69 221 GLU A C 1
ATOM 1634 O O . GLU A 1 221 ? -0.837 -13.493 0.121 1.00 78.69 221 GLU A O 1
ATOM 1639 N N . ARG A 1 222 ? -1.740 -11.582 0.838 1.00 82.06 222 ARG A N 1
ATOM 1640 C CA . ARG A 1 222 ? -2.194 -11.204 -0.509 1.00 82.06 222 ARG A CA 1
ATOM 1641 C C . ARG A 1 222 ? -1.058 -10.823 -1.437 1.00 82.06 222 ARG A C 1
ATOM 1643 O O . ARG A 1 222 ? -1.139 -11.131 -2.623 1.00 82.06 222 ARG A O 1
ATOM 1650 N N . VAL A 1 223 ? 0.002 -10.202 -0.921 1.00 85.88 223 VAL A N 1
ATOM 1651 C CA . VAL A 1 223 ? 1.229 -10.000 -1.706 1.00 85.88 223 VAL A CA 1
ATOM 1652 C C . VAL A 1 223 ? 1.820 -11.359 -2.070 1.00 85.88 223 VAL A C 1
ATOM 1654 O O . VAL A 1 223 ? 2.133 -11.592 -3.234 1.00 85.88 223 VAL A O 1
ATOM 1657 N N . ARG A 1 224 ? 1.865 -12.302 -1.120 1.00 85.31 224 ARG A N 1
ATOM 1658 C CA . ARG A 1 224 ? 2.346 -13.673 -1.365 1.00 85.31 224 ARG A CA 1
ATOM 1659 C C . ARG A 1 224 ? 1.472 -14.421 -2.381 1.00 85.31 224 ARG A C 1
ATOM 1661 O O . ARG A 1 224 ? 1.995 -15.079 -3.275 1.00 85.31 224 ARG A O 1
ATOM 1668 N N . ALA A 1 225 ? 0.152 -14.271 -2.325 1.00 86.62 225 ALA A N 1
ATOM 1669 C CA . ALA A 1 225 ? -0.770 -14.823 -3.313 1.00 86.62 225 ALA A CA 1
ATOM 1670 C C . ALA A 1 225 ? -0.571 -14.194 -4.703 1.00 86.62 225 ALA A C 1
ATOM 1672 O O . ALA A 1 225 ? -0.517 -14.920 -5.696 1.00 86.62 225 ALA A O 1
ATOM 1673 N N . ALA A 1 226 ? -0.400 -12.871 -4.780 1.00 89.94 226 ALA A N 1
ATOM 1674 C CA . ALA A 1 226 ? -0.098 -12.172 -6.027 1.00 89.94 226 ALA A CA 1
ATOM 1675 C C . ALA A 1 226 ? 1.246 -12.626 -6.619 1.00 89.94 226 ALA A C 1
ATOM 1677 O O . ALA A 1 226 ? 1.316 -12.892 -7.816 1.00 89.94 226 ALA A O 1
ATOM 1678 N N . LEU A 1 227 ? 2.278 -12.815 -5.790 1.00 91.00 227 LEU A N 1
ATOM 1679 C CA . LEU A 1 227 ? 3.569 -13.372 -6.204 1.00 91.00 227 LEU A CA 1
ATOM 1680 C C . LEU A 1 227 ? 3.421 -14.778 -6.802 1.00 91.00 227 LEU A C 1
ATOM 1682 O O . LEU A 1 227 ? 4.003 -15.053 -7.847 1.00 91.00 227 LEU A O 1
ATOM 1686 N N . ARG A 1 228 ? 2.586 -15.653 -6.218 1.00 92.19 228 ARG A N 1
ATOM 1687 C CA . ARG A 1 228 ? 2.293 -16.981 -6.799 1.00 92.19 228 ARG A CA 1
ATOM 1688 C C . ARG A 1 228 ? 1.614 -16.877 -8.168 1.00 92.19 228 ARG A C 1
ATOM 1690 O O . ARG A 1 228 ? 1.901 -17.676 -9.056 1.00 92.19 228 ARG A O 1
ATOM 1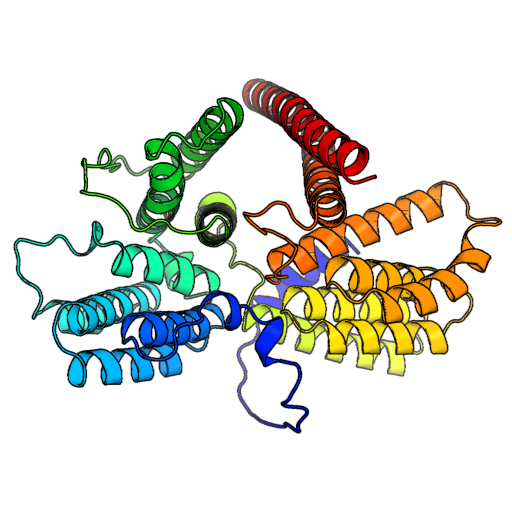697 N N . VAL A 1 229 ? 0.694 -15.925 -8.350 1.00 94.00 229 VAL A N 1
ATOM 1698 C CA . VAL A 1 229 ? 0.043 -15.682 -9.651 1.00 94.00 229 VAL A CA 1
ATOM 1699 C C . VAL A 1 229 ? 1.071 -15.212 -10.676 1.00 94.00 229 VAL A C 1
ATOM 1701 O O . VAL A 1 229 ? 1.194 -15.838 -11.724 1.00 94.00 229 VAL A O 1
ATOM 1704 N N . VAL A 1 230 ? 1.857 -14.190 -10.335 1.00 95.31 230 VAL A N 1
ATOM 1705 C CA . VAL A 1 230 ? 2.900 -13.641 -11.210 1.00 95.31 230 VAL A CA 1
ATOM 1706 C C . VAL A 1 230 ? 3.949 -14.696 -11.559 1.00 95.31 230 VAL A C 1
ATOM 1708 O O . VAL A 1 230 ? 4.327 -14.789 -12.718 1.00 95.31 230 VAL A O 1
ATOM 1711 N N . GLY A 1 231 ? 4.355 -15.549 -10.615 1.00 93.56 231 GLY A N 1
ATOM 1712 C CA . GLY A 1 231 ? 5.288 -16.647 -10.882 1.00 93.56 231 GLY A CA 1
ATOM 1713 C C . GLY A 1 231 ? 4.744 -17.672 -11.885 1.00 93.56 231 GLY A C 1
ATOM 1714 O O . GLY A 1 231 ? 5.472 -18.114 -12.771 1.00 93.56 231 GLY A O 1
ATOM 1715 N N . ARG A 1 232 ? 3.449 -18.014 -11.808 1.00 95.06 232 ARG A N 1
ATOM 1716 C CA . ARG A 1 232 ? 2.805 -18.891 -12.806 1.00 95.06 232 ARG A CA 1
ATOM 1717 C C . ARG A 1 232 ? 2.732 -18.234 -14.181 1.00 95.06 232 ARG A C 1
ATOM 1719 O O . ARG A 1 232 ? 3.005 -18.895 -15.179 1.00 95.06 232 ARG A O 1
ATOM 1726 N N . ASP A 1 233 ? 2.362 -16.959 -14.234 1.00 95.75 233 ASP A N 1
ATOM 1727 C CA . ASP A 1 233 ? 2.277 -16.216 -15.493 1.00 95.75 233 ASP A CA 1
ATOM 1728 C C . ASP A 1 233 ? 3.664 -16.020 -16.119 1.00 95.75 233 ASP A C 1
ATOM 1730 O O . ASP A 1 233 ? 3.807 -16.139 -17.334 1.00 95.75 233 ASP A O 1
ATOM 1734 N N . LEU A 1 234 ? 4.699 -15.817 -15.296 1.00 93.81 234 LEU A N 1
ATOM 1735 C CA . LEU A 1 234 ? 6.092 -15.761 -15.731 1.00 93.81 234 LEU A CA 1
ATOM 1736 C C . LEU A 1 234 ? 6.532 -17.097 -16.334 1.00 93.81 234 LEU A C 1
ATOM 1738 O O . LEU A 1 234 ? 7.084 -17.105 -17.429 1.00 93.81 234 LEU A O 1
ATOM 1742 N N . GLY A 1 235 ? 6.224 -18.223 -15.680 1.00 94.31 235 GLY A N 1
ATOM 1743 C CA . GLY A 1 235 ? 6.500 -19.556 -16.226 1.00 94.31 235 GLY A CA 1
ATOM 1744 C C . GLY A 1 235 ? 5.868 -19.765 -17.606 1.00 94.31 235 GLY A C 1
ATOM 1745 O O . GLY A 1 235 ? 6.553 -20.163 -18.546 1.00 94.31 235 GLY A O 1
ATOM 1746 N N . ARG A 1 236 ? 4.594 -19.384 -17.767 1.00 96.06 236 ARG A N 1
ATOM 1747 C CA . ARG A 1 236 ? 3.892 -19.448 -19.062 1.00 96.06 236 ARG A CA 1
ATOM 1748 C C . ARG A 1 236 ? 4.519 -18.545 -20.124 1.00 96.06 236 ARG A C 1
ATOM 1750 O O . ARG A 1 236 ? 4.608 -18.945 -21.282 1.00 96.06 236 ARG A O 1
ATOM 1757 N N . ALA A 1 237 ? 4.940 -17.337 -19.754 1.00 95.38 237 ALA A N 1
ATOM 1758 C CA . ALA A 1 237 ? 5.591 -16.409 -20.677 1.00 95.38 237 ALA A CA 1
ATOM 1759 C C . ALA A 1 237 ? 6.958 -16.937 -21.145 1.00 95.38 237 ALA A C 1
ATOM 1761 O O . ALA A 1 237 ? 7.284 -16.829 -22.328 1.00 95.38 237 ALA A O 1
ATOM 1762 N N . VAL A 1 238 ? 7.723 -17.570 -20.247 1.00 94.06 238 VAL A N 1
ATOM 1763 C CA . VAL A 1 238 ? 8.997 -18.230 -20.576 1.00 94.06 238 VAL A CA 1
ATOM 1764 C C . VAL A 1 238 ? 8.773 -19.408 -21.526 1.00 94.06 238 VAL A C 1
ATOM 1766 O O . VAL A 1 238 ? 9.433 -19.486 -22.562 1.00 94.06 238 VAL A O 1
ATOM 1769 N N . GLU A 1 239 ? 7.816 -20.292 -21.229 1.00 95.44 239 GLU A N 1
ATOM 1770 C CA . GLU A 1 239 ? 7.449 -21.418 -22.105 1.00 95.44 239 GLU A CA 1
ATOM 1771 C C . GLU A 1 239 ? 7.001 -20.939 -23.493 1.00 95.44 239 GLU A C 1
ATOM 1773 O O . GLU A 1 239 ? 7.409 -21.494 -24.516 1.00 95.44 239 GLU A O 1
ATOM 1778 N N . GLY A 1 240 ? 6.209 -19.865 -23.528 1.00 94.25 240 GLY A N 1
ATOM 1779 C CA . GLY A 1 240 ? 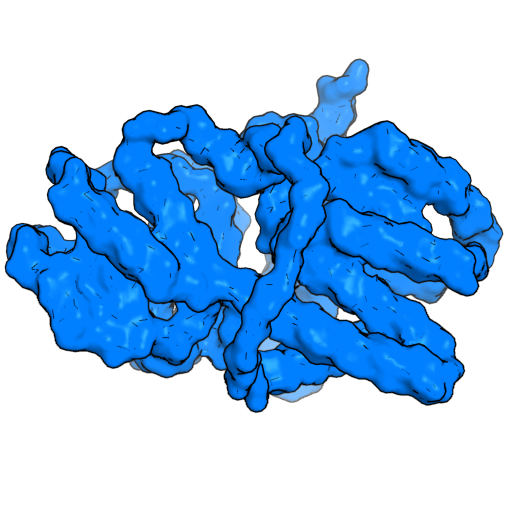5.739 -19.215 -24.749 1.00 94.25 240 GLY A CA 1
ATOM 1780 C C . GLY A 1 240 ? 6.792 -18.381 -25.485 1.00 94.25 240 GLY A C 1
ATOM 1781 O O . GLY A 1 240 ? 6.501 -17.888 -26.573 1.00 94.25 240 GLY A O 1
ATOM 1782 N N . ARG A 1 241 ? 8.004 -18.227 -24.930 1.00 92.69 241 ARG A N 1
ATOM 1783 C CA . ARG A 1 241 ? 9.094 -17.384 -25.461 1.00 92.69 241 ARG A CA 1
ATOM 1784 C C . ARG A 1 241 ? 8.692 -15.918 -25.693 1.00 92.69 241 ARG A C 1
ATOM 1786 O O . ARG A 1 241 ? 9.210 -15.265 -26.598 1.00 92.69 241 ARG A O 1
ATOM 1793 N N . ASP A 1 242 ? 7.795 -15.389 -24.864 1.00 93.69 242 ASP A N 1
ATOM 1794 C CA . ASP A 1 242 ? 7.364 -13.988 -24.903 1.00 93.69 242 ASP A CA 1
ATOM 1795 C C . ASP A 1 242 ? 8.329 -13.120 -24.080 1.00 93.69 242 ASP A C 1
ATOM 1797 O O . ASP A 1 242 ? 8.093 -12.819 -22.908 1.00 93.69 242 ASP A O 1
ATOM 1801 N N . ALA A 1 243 ? 9.464 -12.756 -24.685 1.00 89.81 243 ALA A N 1
ATOM 1802 C CA . ALA A 1 243 ? 10.511 -11.983 -24.014 1.00 89.81 243 ALA A CA 1
ATOM 1803 C C . ALA A 1 243 ? 10.016 -10.638 -23.423 1.00 89.81 243 ALA A C 1
ATOM 1805 O O . ALA A 1 243 ? 10.347 -10.356 -22.268 1.00 89.81 243 ALA A O 1
ATOM 1806 N N . PRO A 1 244 ? 9.184 -9.833 -24.122 1.00 89.56 244 PRO A N 1
ATOM 1807 C CA . PRO A 1 244 ? 8.592 -8.629 -23.536 1.00 89.56 244 PRO A CA 1
ATOM 1808 C C . PRO A 1 244 ? 7.748 -8.907 -22.286 1.00 89.56 244 PRO A C 1
ATOM 1810 O O . PRO A 1 244 ? 7.886 -8.203 -21.283 1.00 89.56 244 PRO A O 1
ATOM 1813 N N . ALA A 1 245 ? 6.896 -9.939 -22.312 1.00 92.06 245 ALA A N 1
ATOM 1814 C CA . ALA A 1 245 ? 6.082 -10.290 -21.150 1.00 92.06 245 ALA A CA 1
ATOM 1815 C C . ALA A 1 245 ? 6.935 -10.795 -19.981 1.00 92.06 245 ALA A C 1
ATOM 1817 O O . ALA A 1 245 ? 6.667 -10.437 -18.835 1.00 92.06 245 ALA A O 1
ATOM 1818 N N . VAL A 1 246 ? 7.979 -11.580 -20.259 1.00 92.81 246 VAL A N 1
ATOM 1819 C CA . VAL A 1 246 ? 8.940 -12.047 -19.250 1.00 92.81 246 VAL A CA 1
ATOM 1820 C C . VAL A 1 246 ? 9.611 -10.864 -18.546 1.00 92.81 246 VAL A C 1
ATOM 1822 O O . VAL A 1 246 ? 9.646 -10.830 -17.314 1.00 92.81 246 VAL A O 1
ATOM 1825 N N . ALA A 1 247 ? 10.082 -9.864 -19.298 1.00 90.12 247 ALA A N 1
ATOM 1826 C CA . ALA A 1 247 ? 10.689 -8.663 -18.726 1.00 90.12 247 ALA A CA 1
ATOM 1827 C C . ALA A 1 247 ? 9.705 -7.906 -17.814 1.00 90.12 247 ALA A C 1
ATOM 1829 O O . ALA A 1 247 ? 10.014 -7.628 -16.654 1.00 90.12 247 ALA A O 1
ATOM 1830 N N . ASP A 1 248 ? 8.488 -7.637 -18.296 1.00 91.88 248 ASP A N 1
ATOM 1831 C CA . ASP A 1 248 ? 7.462 -6.922 -17.528 1.00 91.88 248 ASP A CA 1
ATOM 1832 C C . ASP A 1 248 ? 7.006 -7.694 -16.271 1.00 91.88 248 ASP A C 1
ATOM 1834 O O . ASP A 1 248 ? 6.770 -7.088 -15.220 1.00 91.88 248 ASP A O 1
ATOM 1838 N N . LEU A 1 249 ? 6.894 -9.025 -16.349 1.00 94.38 249 LEU A N 1
ATOM 1839 C CA . LEU A 1 249 ? 6.493 -9.875 -15.224 1.00 94.38 249 LEU A CA 1
ATOM 1840 C C . LEU A 1 249 ? 7.577 -9.966 -14.148 1.00 94.38 249 LEU A C 1
ATOM 1842 O O . LEU A 1 249 ? 7.235 -9.962 -12.966 1.00 94.38 249 LEU A O 1
ATOM 1846 N N . ARG A 1 250 ? 8.865 -9.964 -14.515 1.00 94.00 250 ARG A N 1
ATOM 1847 C CA . ARG A 1 250 ? 9.963 -9.885 -13.535 1.00 94.00 250 ARG A CA 1
ATOM 1848 C C . ARG A 1 250 ? 10.004 -8.553 -12.809 1.00 94.00 250 ARG A C 1
ATOM 1850 O O . ARG A 1 250 ? 10.168 -8.533 -11.592 1.00 94.00 250 ARG A O 1
ATOM 1857 N N . LEU A 1 251 ? 9.798 -7.447 -13.528 1.00 93.88 251 LEU A N 1
ATOM 1858 C CA . LEU A 1 251 ? 9.671 -6.139 -12.886 1.00 93.88 251 LEU A CA 1
ATOM 1859 C C . LEU A 1 251 ? 8.516 -6.162 -11.879 1.00 93.88 251 LEU A C 1
ATOM 1861 O O . LEU A 1 251 ? 8.703 -5.791 -10.723 1.00 93.88 251 LEU A O 1
ATOM 1865 N N . LEU A 1 252 ? 7.342 -6.666 -12.278 1.00 93.88 252 LEU A N 1
ATOM 1866 C CA . LEU A 1 252 ? 6.189 -6.794 -11.385 1.00 93.88 252 LEU A CA 1
ATOM 1867 C C . LEU A 1 252 ? 6.471 -7.693 -10.169 1.00 93.88 252 LEU A C 1
ATOM 1869 O O . LEU A 1 252 ? 6.074 -7.348 -9.057 1.00 93.88 252 LEU A O 1
ATOM 1873 N N . GLN A 1 253 ? 7.155 -8.821 -10.361 1.00 95.38 253 GLN A N 1
ATOM 1874 C CA . GLN A 1 253 ? 7.564 -9.705 -9.272 1.00 95.38 253 GLN A CA 1
ATOM 1875 C C . GLN A 1 253 ? 8.453 -8.965 -8.266 1.00 95.38 253 GLN A C 1
ATOM 1877 O O . GLN A 1 253 ? 8.186 -9.028 -7.067 1.00 95.38 253 GLN A O 1
ATOM 1882 N N . ALA A 1 254 ? 9.438 -8.200 -8.743 1.00 95.38 254 ALA A N 1
ATOM 1883 C CA . ALA A 1 254 ? 10.318 -7.403 -7.894 1.00 95.38 254 ALA A CA 1
ATOM 1884 C C . ALA A 1 254 ? 9.559 -6.287 -7.147 1.00 95.38 254 ALA A C 1
ATOM 1886 O O . ALA A 1 254 ? 9.790 -6.073 -5.957 1.00 95.38 254 ALA A O 1
ATOM 1887 N N . PHE A 1 255 ? 8.593 -5.619 -7.793 1.00 92.50 255 PHE A N 1
ATOM 1888 C CA . PHE A 1 255 ? 7.708 -4.651 -7.126 1.00 92.50 255 PHE A CA 1
ATOM 1889 C C . PHE A 1 255 ? 6.889 -5.289 -6.003 1.00 92.50 255 PHE A C 1
ATOM 1891 O O . PHE A 1 255 ? 6.760 -4.705 -4.928 1.00 92.50 255 PHE A O 1
ATOM 1898 N N . LEU A 1 256 ? 6.314 -6.470 -6.244 1.00 92.75 256 LEU A N 1
ATOM 1899 C CA . LEU A 1 256 ? 5.532 -7.188 -5.239 1.00 92.75 256 LEU A CA 1
ATOM 1900 C C . LEU A 1 256 ? 6.413 -7.680 -4.087 1.00 92.75 256 LEU A C 1
ATOM 1902 O O . LEU A 1 256 ? 5.990 -7.591 -2.939 1.00 92.75 256 LEU A O 1
ATOM 1906 N N . ALA A 1 257 ? 7.635 -8.132 -4.373 1.00 92.62 257 ALA A N 1
ATOM 1907 C CA . ALA A 1 257 ? 8.614 -8.482 -3.350 1.00 92.62 257 ALA A CA 1
ATOM 1908 C C . ALA A 1 257 ? 8.950 -7.260 -2.475 1.00 92.62 257 ALA A C 1
ATOM 1910 O O . ALA A 1 257 ? 8.733 -7.302 -1.266 1.00 92.62 257 ALA A O 1
ATOM 1911 N N . ALA A 1 258 ? 9.313 -6.122 -3.079 1.00 92.12 258 ALA A N 1
ATOM 1912 C CA . ALA A 1 258 ? 9.563 -4.878 -2.345 1.00 92.12 258 ALA A CA 1
ATOM 1913 C C . ALA A 1 258 ? 8.337 -4.411 -1.534 1.00 92.12 258 ALA A C 1
ATOM 1915 O O . ALA A 1 258 ? 8.468 -3.964 -0.397 1.00 92.12 258 ALA A O 1
ATOM 1916 N N . ARG A 1 259 ? 7.125 -4.566 -2.082 1.00 88.62 259 ARG A N 1
ATOM 1917 C CA . ARG A 1 259 ? 5.865 -4.262 -1.384 1.00 88.62 259 ARG A CA 1
ATOM 1918 C C . ARG A 1 259 ? 5.635 -5.137 -0.150 1.00 88.62 259 ARG A C 1
ATOM 1920 O O . ARG A 1 259 ? 4.953 -4.683 0.770 1.00 88.62 259 ARG A O 1
ATOM 1927 N N . GLY A 1 260 ? 6.144 -6.367 -0.166 1.00 85.62 260 GLY A N 1
ATOM 1928 C CA . GLY A 1 260 ? 6.109 -7.328 0.936 1.00 85.62 260 GLY A CA 1
ATOM 1929 C C . GLY A 1 260 ? 7.353 -7.304 1.824 1.00 85.62 260 GLY A C 1
ATOM 1930 O O . GLY A 1 260 ? 7.558 -8.270 2.545 1.00 85.62 260 GLY A O 1
ATOM 1931 N N . SER A 1 261 ? 8.175 -6.248 1.745 1.00 85.50 261 SER A N 1
ATOM 1932 C CA . SER A 1 261 ? 9.417 -6.088 2.527 1.00 85.50 261 SER A CA 1
ATOM 1933 C C . SER A 1 261 ? 10.555 -7.047 2.149 1.00 85.50 261 SER A C 1
ATOM 1935 O O . SER A 1 261 ? 11.595 -7.052 2.796 1.00 85.50 261 SER A O 1
ATOM 1937 N N . TYR A 1 262 ? 10.399 -7.813 1.070 1.00 89.69 262 TYR A N 1
ATOM 1938 C CA . TYR A 1 262 ? 11.382 -8.755 0.527 1.00 89.69 262 TYR A CA 1
ATOM 1939 C C . TYR A 1 262 ? 12.383 -8.017 -0.378 1.00 89.69 262 TYR A C 1
ATOM 1941 O O . TYR A 1 262 ? 12.395 -8.184 -1.602 1.00 89.69 262 TYR A O 1
ATOM 1949 N N . PHE A 1 263 ? 13.139 -7.074 0.199 1.00 91.00 263 PHE A N 1
ATOM 1950 C CA . PHE A 1 263 ? 14.009 -6.170 -0.567 1.00 91.00 263 PHE A CA 1
ATOM 1951 C C . PHE A 1 263 ? 15.184 -6.903 -1.223 1.00 91.00 263 PHE A C 1
ATOM 1953 O O . PHE A 1 263 ? 15.549 -6.574 -2.351 1.00 91.00 263 PHE A O 1
ATOM 1960 N N . GLU A 1 264 ? 15.750 -7.911 -0.562 1.00 92.50 264 GLU A N 1
ATOM 1961 C CA . GLU A 1 264 ? 16.843 -8.708 -1.124 1.00 92.50 264 GLU A CA 1
ATOM 1962 C C . GLU A 1 264 ? 16.356 -9.562 -2.298 1.00 92.50 264 GLU A C 1
ATOM 1964 O O . GLU A 1 264 ? 16.977 -9.556 -3.362 1.00 92.50 264 GLU A O 1
ATOM 1969 N N . GLU A 1 265 ? 15.199 -10.222 -2.167 1.00 94.00 265 GLU A N 1
ATOM 1970 C CA . GLU A 1 265 ? 14.607 -10.978 -3.273 1.00 94.00 265 GLU A CA 1
ATOM 1971 C C . GLU A 1 265 ? 14.221 -10.064 -4.444 1.00 94.00 265 GLU A C 1
ATOM 1973 O O . GLU A 1 265 ? 14.401 -10.429 -5.612 1.00 94.00 265 GLU A O 1
ATOM 1978 N N . ALA A 1 266 ? 13.727 -8.854 -4.159 1.00 95.38 266 ALA A N 1
ATOM 1979 C CA . ALA A 1 266 ? 13.459 -7.850 -5.184 1.00 95.38 266 ALA A CA 1
ATOM 1980 C C . ALA A 1 266 ? 14.744 -7.445 -5.925 1.00 95.38 266 ALA A C 1
ATOM 1982 O O . ALA A 1 266 ? 14.751 -7.391 -7.158 1.00 95.38 266 ALA A O 1
ATOM 1983 N N . LEU A 1 267 ? 15.839 -7.207 -5.195 1.00 95.81 267 LEU A N 1
ATOM 1984 C CA . LEU A 1 267 ? 17.134 -6.859 -5.778 1.00 95.81 267 LEU A CA 1
ATOM 1985 C C . LEU A 1 267 ? 17.696 -8.000 -6.635 1.00 95.81 267 LEU A C 1
ATOM 1987 O O . LEU A 1 267 ? 18.128 -7.757 -7.763 1.00 95.81 267 LEU A O 1
ATOM 1991 N N . ALA A 1 268 ? 17.634 -9.240 -6.145 1.00 95.69 268 ALA A N 1
ATOM 1992 C CA . ALA A 1 268 ? 18.047 -10.425 -6.895 1.00 95.69 268 ALA A CA 1
ATOM 1993 C C . ALA A 1 268 ? 17.249 -10.573 -8.201 1.00 95.69 268 ALA A C 1
ATOM 1995 O O . ALA A 1 268 ? 17.833 -10.792 -9.264 1.00 95.69 268 ALA A O 1
ATOM 1996 N N . THR A 1 269 ? 15.933 -10.346 -8.146 1.00 95.75 269 THR A N 1
ATOM 1997 C CA . THR A 1 269 ? 15.054 -10.379 -9.327 1.00 95.75 269 THR A CA 1
ATOM 1998 C C . THR A 1 269 ? 15.443 -9.305 -10.352 1.00 95.75 269 THR A C 1
ATOM 2000 O O . THR A 1 269 ? 15.509 -9.582 -11.553 1.00 95.75 269 THR A O 1
ATOM 2003 N N . TYR A 1 270 ? 15.752 -8.078 -9.910 1.00 95.25 270 TYR A N 1
ATOM 2004 C CA . TYR A 1 270 ? 16.255 -7.034 -10.811 1.00 95.25 270 TYR A CA 1
ATOM 2005 C C . TYR A 1 270 ? 17.619 -7.391 -11.409 1.00 95.25 270 TYR A C 1
ATOM 2007 O O . TYR A 1 270 ? 17.851 -7.136 -12.593 1.00 95.25 270 TYR A O 1
ATOM 2015 N N . ALA A 1 271 ? 18.509 -8.002 -10.627 1.00 93.69 271 ALA A N 1
ATOM 2016 C CA . ALA A 1 271 ? 19.820 -8.427 -11.101 1.00 93.69 271 ALA A CA 1
ATOM 2017 C C . ALA A 1 271 ? 19.731 -9.543 -12.149 1.00 93.69 271 ALA A C 1
ATOM 2019 O O . ALA A 1 271 ? 20.465 -9.528 -13.136 1.00 93.69 271 ALA A O 1
ATOM 2020 N N . GLU A 1 272 ? 18.816 -10.495 -11.979 1.00 93.06 272 GLU A N 1
ATOM 2021 C CA . GLU A 1 272 ? 18.496 -11.500 -12.996 1.00 93.06 272 GLU A CA 1
ATOM 2022 C C . GLU A 1 272 ? 17.976 -10.858 -14.281 1.00 93.06 272 GLU A C 1
ATOM 2024 O O . GLU A 1 272 ? 18.549 -11.085 -15.346 1.00 93.06 272 GLU A O 1
ATOM 2029 N N . ALA A 1 273 ? 16.977 -9.979 -14.181 1.00 92.06 273 ALA A N 1
ATOM 2030 C CA . ALA A 1 273 ? 16.432 -9.286 -15.345 1.00 92.06 273 ALA A CA 1
ATOM 2031 C C . ALA A 1 273 ? 17.499 -8.455 -16.089 1.00 92.06 273 ALA A C 1
ATOM 2033 O O . ALA A 1 273 ? 17.549 -8.479 -17.316 1.00 92.06 273 ALA A O 1
ATOM 2034 N N . ALA A 1 274 ? 18.398 -7.782 -15.363 1.00 91.19 274 ALA A N 1
ATOM 2035 C CA . ALA A 1 274 ? 19.499 -7.018 -15.953 1.00 91.19 274 ALA A CA 1
ATOM 2036 C C . ALA A 1 274 ? 20.538 -7.895 -16.675 1.00 91.19 274 ALA A C 1
ATOM 2038 O O . ALA A 1 274 ? 21.176 -7.432 -17.626 1.00 91.19 274 ALA A O 1
ATOM 2039 N N . ARG A 1 275 ? 20.767 -9.126 -16.196 1.00 90.06 275 ARG A N 1
ATOM 2040 C CA . ARG A 1 275 ? 21.705 -10.077 -16.815 1.00 90.06 275 ARG A CA 1
ATOM 2041 C C . ARG A 1 275 ? 21.153 -10.654 -18.111 1.00 90.06 275 ARG A C 1
ATOM 2043 O O . ARG A 1 275 ? 21.923 -10.866 -19.041 1.00 90.06 275 ARG A O 1
ATOM 2050 N N . GLU A 1 276 ? 19.851 -10.906 -18.161 1.00 88.00 276 GLU A N 1
ATOM 2051 C CA . GLU A 1 276 ? 19.205 -11.489 -19.337 1.00 88.00 276 GLU A CA 1
ATOM 2052 C C . GLU A 1 276 ? 19.022 -10.492 -20.478 1.00 88.00 276 GLU A C 1
ATOM 2054 O O . GLU A 1 276 ? 19.211 -10.856 -21.636 1.00 88.00 276 GLU A O 1
ATOM 2059 N N . ASP A 1 277 ? 18.710 -9.236 -20.156 1.00 86.06 277 ASP A N 1
ATOM 2060 C CA . ASP A 1 277 ? 18.648 -8.162 -21.136 1.00 86.06 277 ASP A CA 1
ATOM 2061 C C . ASP A 1 277 ? 19.546 -6.994 -20.712 1.00 86.06 277 ASP A C 1
ATOM 2063 O O . ASP A 1 277 ? 19.216 -6.153 -19.868 1.00 86.06 277 ASP A O 1
ATOM 2067 N N . ALA A 1 278 ? 20.732 -6.941 -21.319 1.00 83.75 278 ALA A N 1
ATOM 2068 C CA . ALA A 1 278 ? 21.674 -5.857 -21.086 1.00 83.75 278 ALA A CA 1
ATOM 2069 C C . ALA A 1 278 ? 21.205 -4.514 -21.669 1.00 83.75 278 ALA A C 1
ATOM 2071 O O . ALA A 1 278 ? 21.675 -3.470 -21.219 1.00 83.75 278 ALA A O 1
ATOM 2072 N N . SER A 1 279 ? 20.291 -4.543 -22.643 1.00 82.56 279 SER A N 1
ATOM 2073 C CA . SER A 1 279 ? 19.778 -3.351 -23.313 1.00 82.56 279 SER A CA 1
ATOM 2074 C C . SER A 1 279 ? 18.638 -2.684 -22.546 1.00 82.56 279 SER A C 1
ATOM 2076 O O . SER A 1 279 ? 18.486 -1.469 -22.646 1.00 82.56 279 SER A O 1
ATOM 2078 N N . ASP A 1 280 ? 17.888 -3.436 -21.732 1.00 85.31 280 ASP A N 1
ATOM 2079 C CA . ASP A 1 280 ? 16.818 -2.878 -20.908 1.00 85.31 280 ASP A CA 1
ATOM 2080 C C . ASP A 1 280 ? 17.396 -2.040 -19.744 1.00 85.31 280 ASP A C 1
ATOM 2082 O O . ASP A 1 280 ? 18.071 -2.571 -18.847 1.00 85.31 280 ASP A O 1
ATOM 2086 N N . PRO A 1 281 ? 17.132 -0.718 -19.702 1.00 85.94 281 PRO A N 1
ATOM 2087 C CA . PRO A 1 281 ? 17.602 0.138 -18.620 1.00 85.94 281 PRO A CA 1
ATOM 2088 C C . PRO A 1 281 ? 16.847 -0.076 -17.305 1.00 85.94 281 PRO A C 1
ATOM 2090 O O . PRO A 1 281 ? 17.369 0.257 -16.235 1.00 85.94 281 PRO A O 1
ATOM 2093 N N . ARG A 1 282 ? 15.605 -0.579 -17.362 1.00 90.62 282 ARG A N 1
ATOM 2094 C CA . ARG A 1 282 ? 14.666 -0.562 -16.231 1.00 90.62 282 ARG A CA 1
ATOM 2095 C C . ARG A 1 282 ? 15.190 -1.354 -15.032 1.00 90.62 282 ARG A C 1
ATOM 2097 O O . ARG A 1 282 ? 15.195 -0.777 -13.944 1.00 90.62 282 ARG A O 1
ATOM 2104 N N . PRO A 1 283 ? 15.682 -2.603 -15.169 1.00 92.75 283 PRO A N 1
ATOM 2105 C CA . PRO A 1 283 ? 16.110 -3.384 -14.012 1.00 92.75 283 PRO A CA 1
ATOM 2106 C C . PRO A 1 283 ? 17.296 -2.755 -13.272 1.00 92.75 283 PRO A C 1
ATOM 2108 O O . PRO A 1 283 ? 17.261 -2.645 -12.051 1.00 92.75 283 PRO A O 1
ATOM 2111 N N . ARG A 1 284 ? 18.311 -2.261 -13.999 1.00 91.50 284 ARG A N 1
ATOM 2112 C CA . ARG A 1 284 ? 19.486 -1.600 -13.396 1.00 91.50 284 ARG A CA 1
ATOM 2113 C C . ARG A 1 284 ? 19.096 -0.320 -12.666 1.00 91.50 284 ARG A C 1
ATOM 2115 O O . ARG A 1 284 ? 19.523 -0.093 -11.535 1.00 91.50 284 ARG A O 1
ATOM 2122 N N . TYR A 1 285 ? 18.261 0.499 -13.306 1.00 91.31 285 TYR A N 1
ATOM 2123 C CA . TYR A 1 285 ? 17.785 1.744 -12.716 1.00 91.31 285 TYR A CA 1
ATOM 2124 C C . TYR A 1 285 ? 16.961 1.489 -11.448 1.00 91.31 285 TYR A C 1
ATOM 2126 O O . TYR A 1 285 ? 17.178 2.149 -10.433 1.00 91.31 285 TYR A O 1
ATOM 2134 N N . LEU A 1 286 ? 16.050 0.514 -11.479 1.00 94.25 286 LEU A N 1
ATOM 2135 C CA . LEU A 1 286 ? 15.211 0.173 -10.331 1.00 94.25 286 LEU A CA 1
ATOM 2136 C C . LEU A 1 286 ? 15.998 -0.505 -9.205 1.00 94.25 286 LEU A C 1
ATOM 2138 O O . LEU A 1 286 ? 15.737 -0.193 -8.048 1.00 94.25 286 LEU A O 1
ATOM 2142 N N . ALA A 1 287 ? 17.002 -1.332 -9.512 1.00 94.69 287 ALA A N 1
ATOM 2143 C CA . ALA A 1 287 ? 17.925 -1.884 -8.518 1.00 94.69 287 ALA A CA 1
ATOM 2144 C C . ALA A 1 287 ? 18.679 -0.776 -7.767 1.00 94.69 287 ALA A C 1
ATOM 2146 O O . ALA A 1 287 ? 18.695 -0.764 -6.535 1.00 94.69 287 ALA A O 1
ATOM 2147 N N . HIS A 1 288 ? 19.221 0.210 -8.493 1.00 93.31 288 HIS A N 1
ATOM 2148 C CA . HIS A 1 288 ? 19.850 1.382 -7.880 1.00 93.31 288 HIS A CA 1
ATOM 2149 C C . HIS A 1 288 ? 18.871 2.134 -6.961 1.00 93.31 288 HIS A C 1
ATOM 2151 O O . HIS A 1 288 ? 19.202 2.430 -5.814 1.00 93.31 288 HIS A O 1
ATOM 2157 N N . GLN A 1 289 ? 17.649 2.423 -7.431 1.00 93.06 289 GLN A N 1
ATOM 2158 C CA . GLN A 1 289 ? 16.667 3.140 -6.609 1.00 93.06 289 GLN A CA 1
ATOM 2159 C C . GLN A 1 289 ? 16.230 2.334 -5.383 1.00 93.06 289 GLN A C 1
ATOM 2161 O O . GLN A 1 289 ? 16.106 2.921 -4.311 1.00 93.06 289 GLN A O 1
ATOM 2166 N N . LEU A 1 290 ? 16.044 1.017 -5.509 1.00 94.06 290 LEU A N 1
ATOM 2167 C CA . LEU A 1 290 ? 15.735 0.135 -4.384 1.00 94.06 290 LEU A CA 1
ATOM 2168 C C . LEU A 1 290 ? 16.820 0.229 -3.308 1.00 94.06 290 LEU A C 1
ATOM 2170 O O . LEU A 1 290 ? 16.490 0.467 -2.154 1.00 94.06 290 LEU A O 1
ATOM 2174 N N . CYS A 1 291 ? 18.098 0.136 -3.692 1.00 92.00 291 CYS A N 1
ATOM 2175 C CA . CYS A 1 291 ? 19.217 0.244 -2.754 1.00 92.00 291 CYS A CA 1
ATOM 2176 C C . CYS A 1 291 ? 19.220 1.593 -2.021 1.00 92.00 291 CYS A C 1
ATOM 2178 O O . CYS A 1 291 ? 19.407 1.634 -0.809 1.00 92.00 291 CYS A O 1
ATOM 2180 N N . VAL A 1 292 ? 18.947 2.703 -2.720 1.00 89.62 292 VAL A N 1
ATOM 2181 C CA . VAL A 1 292 ? 18.841 4.023 -2.072 1.00 89.62 292 VAL A CA 1
ATOM 2182 C C . VAL A 1 292 ? 17.672 4.077 -1.084 1.00 89.62 292 VAL A C 1
ATOM 2184 O O . VAL A 1 292 ? 17.816 4.625 0.003 1.00 89.62 292 VAL A O 1
ATOM 2187 N N . LEU A 1 293 ? 16.512 3.530 -1.455 1.00 89.19 293 LEU A N 1
ATOM 2188 C CA . LEU A 1 293 ? 15.305 3.538 -0.620 1.00 89.19 293 LEU A CA 1
ATOM 2189 C C . LEU A 1 293 ? 15.383 2.559 0.568 1.00 89.19 293 LEU A C 1
ATOM 2191 O O . LEU A 1 293 ? 14.679 2.752 1.559 1.00 89.19 293 LEU A O 1
ATOM 2195 N N . ALA A 1 294 ? 16.213 1.520 0.456 1.00 87.38 294 ALA A N 1
ATOM 2196 C CA . ALA A 1 294 ? 16.465 0.520 1.491 1.00 87.38 294 ALA A CA 1
ATOM 2197 C C . ALA A 1 294 ? 17.667 0.863 2.393 1.00 87.38 294 ALA A C 1
ATOM 2199 O O . ALA A 1 294 ? 17.838 0.237 3.432 1.00 87.38 294 ALA A O 1
ATOM 2200 N N . GLY A 1 295 ? 18.484 1.861 2.031 1.00 86.19 295 GLY A N 1
ATOM 2201 C CA . GLY A 1 295 ? 19.634 2.282 2.839 1.00 86.19 295 GLY A CA 1
ATOM 2202 C C . GLY A 1 295 ? 20.910 1.489 2.597 1.00 86.19 295 GLY A C 1
ATOM 2203 O O . GLY A 1 295 ? 21.693 1.308 3.523 1.00 86.19 295 GLY A O 1
ATOM 2204 N N . TRP A 1 296 ? 21.131 1.016 1.372 1.00 88.75 296 TRP A N 1
ATOM 2205 C CA . TRP A 1 296 ? 22.297 0.218 0.988 1.00 88.75 296 TRP A CA 1
ATOM 2206 C C . TRP A 1 296 ? 23.241 1.032 0.085 1.00 88.75 296 TRP A C 1
ATOM 2208 O O . TRP A 1 296 ? 23.220 0.850 -1.137 1.00 88.75 296 TRP A O 1
ATOM 2218 N N . PRO A 1 297 ? 24.042 1.969 0.636 1.00 83.38 297 PRO A N 1
ATOM 2219 C CA . PRO A 1 297 ? 24.851 2.901 -0.157 1.00 83.38 297 PRO A CA 1
ATOM 2220 C C . PRO A 1 297 ? 25.911 2.190 -1.009 1.00 83.38 297 PRO A C 1
ATOM 2222 O O . PRO A 1 297 ? 25.994 2.452 -2.208 1.00 83.38 297 PRO A O 1
ATOM 2225 N N . ASP A 1 298 ? 26.634 1.225 -0.436 1.00 87.75 298 ASP A N 1
ATOM 2226 C CA . ASP A 1 298 ? 27.688 0.485 -1.146 1.00 87.75 298 ASP A CA 1
ATOM 2227 C C . ASP A 1 298 ? 27.137 -0.301 -2.341 1.00 87.75 298 ASP A C 1
ATOM 2229 O O . ASP A 1 298 ? 27.757 -0.383 -3.402 1.00 87.75 298 ASP A O 1
ATOM 2233 N N . GLU A 1 299 ? 25.950 -0.887 -2.179 1.00 90.06 299 GLU A N 1
ATOM 2234 C CA . GLU A 1 299 ? 25.280 -1.618 -3.249 1.00 90.06 299 GLU A CA 1
ATOM 2235 C C . GLU A 1 299 ? 24.724 -0.646 -4.296 1.00 90.06 299 GLU A C 1
ATOM 2237 O O . GLU A 1 299 ? 24.926 -0.832 -5.497 1.00 90.06 299 GLU A O 1
ATOM 2242 N N . SER A 1 300 ? 24.114 0.456 -3.850 1.00 89.38 300 SER A N 1
ATOM 2243 C CA . SER A 1 300 ? 23.625 1.536 -4.711 1.00 89.38 300 SER A CA 1
ATOM 2244 C C . SER A 1 300 ? 24.707 2.068 -5.656 1.00 89.38 300 SER A C 1
ATOM 2246 O O . SER A 1 300 ? 24.407 2.299 -6.832 1.00 89.38 300 SER A O 1
ATOM 2248 N N . ASP A 1 301 ? 25.942 2.243 -5.183 1.00 87.50 301 ASP A N 1
ATOM 2249 C CA . ASP A 1 301 ? 27.049 2.779 -5.983 1.00 87.50 301 ASP A CA 1
ATOM 2250 C C . ASP A 1 301 ? 27.477 1.835 -7.115 1.00 87.50 301 ASP A C 1
ATOM 2252 O O . ASP A 1 301 ? 27.755 2.291 -8.233 1.00 87.50 301 ASP A O 1
ATOM 2256 N N . LYS A 1 302 ? 27.435 0.517 -6.878 1.00 89.19 302 LYS A N 1
ATOM 2257 C CA . LYS A 1 302 ? 27.685 -0.499 -7.917 1.00 89.19 302 LYS A CA 1
ATOM 2258 C C . LYS A 1 302 ? 26.654 -0.391 -9.040 1.00 89.19 302 LYS A C 1
ATOM 2260 O O . LYS A 1 302 ? 27.012 -0.356 -10.220 1.00 89.19 302 LYS A O 1
ATOM 2265 N N . TRP A 1 303 ? 25.375 -0.271 -8.681 1.00 89.31 303 TRP A N 1
ATOM 2266 C CA . TRP A 1 303 ? 24.288 -0.118 -9.652 1.00 89.31 303 TRP A CA 1
ATOM 2267 C C . TRP A 1 303 ? 24.326 1.238 -10.361 1.00 89.31 303 TRP A C 1
ATOM 2269 O O . TRP A 1 303 ? 24.062 1.313 -11.564 1.00 89.31 303 TRP A O 1
ATOM 2279 N N . LEU A 1 304 ? 24.704 2.310 -9.660 1.00 84.62 304 LEU A N 1
ATOM 2280 C CA . LEU A 1 304 ? 24.828 3.646 -10.239 1.00 84.62 304 LEU A CA 1
ATOM 2281 C C . LEU A 1 304 ? 25.904 3.692 -11.327 1.00 84.62 304 LEU A C 1
ATOM 2283 O O . LEU A 1 304 ? 25.670 4.271 -12.389 1.00 84.62 304 LEU A O 1
ATOM 2287 N N . ALA A 1 305 ? 27.062 3.067 -11.094 1.00 80.19 305 ALA A N 1
ATOM 2288 C CA . ALA A 1 305 ? 28.120 2.959 -12.096 1.00 80.19 305 ALA A CA 1
ATOM 2289 C C . ALA A 1 305 ? 27.612 2.278 -13.379 1.00 80.19 305 ALA A C 1
ATOM 2291 O O . ALA A 1 305 ? 27.847 2.785 -14.476 1.00 80.19 305 ALA A O 1
ATOM 2292 N N . ALA A 1 306 ? 26.823 1.209 -13.239 1.00 75.31 306 ALA A N 1
ATOM 2293 C CA . ALA A 1 306 ? 26.189 0.522 -14.363 1.00 75.31 306 ALA A CA 1
ATOM 2294 C C . ALA A 1 306 ? 25.095 1.362 -15.059 1.00 75.31 306 ALA A C 1
ATOM 2296 O O . ALA A 1 306 ? 24.855 1.190 -16.253 1.00 75.31 306 ALA A O 1
ATOM 2297 N N . CYS A 1 307 ? 24.451 2.296 -14.349 1.00 73.06 307 CYS A N 1
ATOM 2298 C CA . CYS A 1 307 ? 23.402 3.162 -14.898 1.00 73.06 307 CYS A CA 1
ATOM 2299 C C . CYS A 1 307 ? 23.927 4.373 -15.684 1.00 73.06 307 CYS A C 1
ATOM 2301 O O . CYS A 1 307 ? 23.203 4.903 -16.527 1.00 73.06 307 CYS A O 1
ATOM 2303 N N . LYS A 1 308 ? 25.168 4.827 -15.450 1.00 66.88 308 LYS A N 1
ATOM 2304 C CA . LYS A 1 308 ? 25.743 6.011 -16.127 1.00 66.88 308 LYS A CA 1
ATOM 2305 C C . LYS A 1 308 ? 25.790 5.870 -17.656 1.00 66.88 308 LYS A C 1
ATOM 2307 O O . LYS A 1 308 ? 25.716 6.875 -18.356 1.00 66.88 308 LYS A O 1
ATOM 2312 N N . HIS A 1 309 ? 25.822 4.642 -18.169 1.00 59.25 309 HIS A N 1
ATOM 2313 C CA . HIS A 1 309 ? 25.772 4.351 -19.604 1.00 59.25 309 HIS A CA 1
ATOM 2314 C C . HIS A 1 309 ? 24.368 4.480 -20.228 1.00 59.25 309 HIS A C 1
ATOM 2316 O O . HIS A 1 309 ? 24.265 4.594 -21.442 1.00 59.25 309 HIS A O 1
ATOM 2322 N N . LEU A 1 310 ? 23.299 4.514 -19.421 1.00 57.22 310 LEU A N 1
ATOM 2323 C CA . LEU A 1 310 ? 21.901 4.557 -19.884 1.00 57.22 310 LEU A CA 1
ATOM 2324 C C . LEU A 1 310 ? 21.360 5.988 -20.065 1.00 57.22 310 LEU A C 1
ATOM 2326 O O . LEU A 1 310 ? 20.371 6.203 -20.763 1.00 57.22 310 LEU A O 1
ATOM 2330 N N . ALA A 1 311 ? 21.987 6.986 -19.431 1.00 53.72 311 ALA A N 1
ATOM 2331 C CA . ALA A 1 311 ? 21.535 8.380 -19.479 1.00 53.72 311 ALA A CA 1
ATOM 2332 C C . ALA A 1 311 ? 21.873 9.084 -20.810 1.00 53.72 311 ALA A C 1
ATOM 2334 O O . ALA A 1 311 ? 21.190 10.031 -21.200 1.00 53.72 311 ALA A O 1
ATOM 2335 N N . ALA A 1 312 ? 22.900 8.619 -21.525 1.00 55.72 312 ALA A N 1
ATOM 2336 C CA . ALA A 1 312 ? 23.315 9.177 -22.805 1.00 55.72 312 ALA A CA 1
ATOM 2337 C C . ALA A 1 312 ? 22.501 8.548 -23.951 1.00 55.72 312 ALA A C 1
ATOM 2339 O O . ALA A 1 312 ? 22.899 7.534 -24.511 1.00 55.72 312 ALA A O 1
ATOM 2340 N N . GLY A 1 313 ? 21.355 9.146 -24.291 1.00 61.88 313 GLY A N 1
ATOM 2341 C CA . GLY A 1 313 ? 20.582 8.779 -25.490 1.00 61.88 313 GLY A CA 1
ATOM 2342 C C . GLY A 1 313 ? 19.144 8.306 -25.262 1.00 61.88 313 GLY A C 1
ATOM 2343 O O . GLY A 1 313 ? 18.476 7.984 -26.238 1.00 61.88 313 GLY A O 1
ATOM 2344 N N . SER A 1 314 ? 18.646 8.295 -24.020 1.00 67.50 314 SER A N 1
ATOM 2345 C CA . SER A 1 314 ? 17.236 7.970 -23.750 1.00 67.50 314 SER A CA 1
ATOM 2346 C C . SER A 1 314 ? 16.291 9.061 -24.258 1.00 67.50 314 SER A C 1
ATOM 2348 O O . SER A 1 314 ? 16.521 10.258 -24.055 1.00 67.50 314 SER A O 1
ATOM 2350 N N . SER A 1 315 ? 15.203 8.641 -24.896 1.00 80.00 315 SER A N 1
ATOM 2351 C CA . SER A 1 315 ? 14.115 9.530 -25.302 1.00 80.00 315 SER A CA 1
ATOM 2352 C C . SER A 1 315 ? 13.375 10.101 -24.085 1.00 80.00 315 SER A C 1
ATOM 2354 O O . SER A 1 315 ? 13.397 9.536 -22.988 1.00 80.00 315 SER A O 1
ATOM 2356 N N . LEU A 1 316 ? 12.669 11.221 -24.274 1.00 80.38 316 LEU A N 1
ATOM 2357 C CA . LEU A 1 316 ? 11.846 11.814 -23.215 1.00 80.38 316 LEU A CA 1
ATOM 2358 C C . LEU A 1 316 ? 10.780 10.829 -22.703 1.00 80.38 316 LEU A C 1
ATOM 2360 O O . LEU A 1 316 ? 10.549 10.748 -21.497 1.00 80.38 316 LEU A O 1
ATOM 2364 N N . ASP A 1 317 ? 10.174 10.051 -23.601 1.00 80.94 317 ASP A N 1
ATOM 2365 C CA . ASP A 1 317 ? 9.144 9.067 -23.253 1.00 80.94 317 ASP A CA 1
ATOM 2366 C C . ASP A 1 317 ? 9.705 7.937 -22.376 1.00 80.94 317 ASP A C 1
ATOM 2368 O O . ASP A 1 317 ? 9.080 7.549 -21.385 1.00 80.94 317 ASP A O 1
ATOM 2372 N N . GLU A 1 318 ? 10.915 7.455 -22.668 1.00 81.38 318 GLU A N 1
ATOM 2373 C CA . GLU A 1 318 ? 11.606 6.460 -21.839 1.00 81.38 318 GLU A CA 1
ATOM 2374 C C . GLU A 1 318 ? 11.963 7.016 -20.458 1.00 81.38 318 GLU A C 1
ATOM 2376 O O . GLU A 1 318 ? 11.782 6.333 -19.448 1.00 81.38 318 GLU A O 1
ATOM 2381 N N . GLN A 1 319 ? 12.408 8.272 -20.382 1.00 82.12 319 GLN A N 1
ATOM 2382 C CA . GLN A 1 319 ? 12.690 8.930 -19.104 1.00 82.12 319 GLN A CA 1
ATOM 2383 C C . GLN A 1 319 ? 11.423 9.088 -18.253 1.00 82.12 319 GLN A C 1
ATOM 2385 O O . GLN A 1 319 ? 11.457 8.855 -17.042 1.00 82.12 319 GLN A O 1
ATOM 2390 N N . VAL A 1 320 ? 10.289 9.438 -18.871 1.00 84.75 320 VAL A N 1
ATOM 2391 C CA . VAL A 1 320 ? 8.984 9.525 -18.195 1.00 84.75 320 VAL A CA 1
ATOM 2392 C C . VAL A 1 320 ? 8.517 8.146 -17.720 1.00 84.75 320 VAL A C 1
ATOM 2394 O O . VAL A 1 320 ? 8.026 8.013 -16.593 1.00 84.75 320 VAL A O 1
ATOM 2397 N N . ALA A 1 321 ? 8.703 7.103 -18.532 1.00 85.94 321 ALA A N 1
ATOM 2398 C CA . ALA A 1 321 ? 8.377 5.732 -18.152 1.00 85.94 321 ALA A CA 1
ATOM 2399 C C . ALA A 1 321 ? 9.229 5.255 -16.963 1.00 85.94 321 ALA A C 1
ATOM 2401 O O . ALA A 1 321 ? 8.680 4.765 -15.976 1.00 85.94 321 ALA A O 1
ATOM 2402 N N . LEU A 1 322 ? 10.548 5.470 -17.003 1.00 87.81 322 LEU A N 1
ATOM 2403 C CA . LEU A 1 322 ? 11.463 5.144 -15.903 1.00 87.81 322 LEU A CA 1
ATOM 2404 C C . LEU A 1 322 ? 11.123 5.913 -14.626 1.00 87.81 322 LEU A C 1
ATOM 2406 O O . LEU A 1 322 ? 11.105 5.327 -13.543 1.00 87.81 322 LEU A O 1
ATOM 2410 N N . ARG A 1 323 ? 10.795 7.206 -14.743 1.00 88.38 323 ARG A N 1
ATOM 2411 C CA . ARG A 1 323 ? 10.341 8.014 -13.606 1.00 88.38 323 ARG A CA 1
ATOM 2412 C C . ARG A 1 323 ? 9.082 7.427 -12.980 1.00 88.38 323 ARG A C 1
ATOM 2414 O O . ARG A 1 323 ? 9.031 7.281 -11.765 1.00 88.38 323 ARG A O 1
ATOM 2421 N N . THR A 1 324 ? 8.115 7.036 -13.806 1.00 90.50 324 THR A N 1
ATOM 2422 C CA . THR A 1 324 ? 6.872 6.413 -13.336 1.00 90.50 324 THR A CA 1
ATOM 2423 C C . THR A 1 324 ? 7.156 5.106 -12.594 1.00 90.50 324 THR A C 1
ATOM 2425 O O . THR A 1 324 ? 6.578 4.870 -11.539 1.00 90.50 324 THR A O 1
ATOM 2428 N N . LEU A 1 325 ? 8.060 4.265 -13.106 1.00 92.19 325 LEU A N 1
ATOM 2429 C CA . LEU A 1 325 ? 8.456 3.022 -12.437 1.00 92.19 325 LEU A CA 1
ATOM 2430 C C . LEU A 1 325 ? 9.149 3.281 -11.093 1.00 92.19 325 LEU A C 1
ATOM 2432 O O . LEU A 1 325 ? 8.878 2.578 -10.124 1.00 92.19 325 LEU A O 1
ATOM 2436 N N . MET A 1 326 ? 10.005 4.302 -11.014 1.00 91.88 326 MET A N 1
ATOM 2437 C CA . MET A 1 326 ? 10.626 4.708 -9.752 1.00 91.88 326 MET A CA 1
ATOM 2438 C C . MET A 1 326 ? 9.592 5.215 -8.750 1.00 91.88 326 MET A C 1
ATOM 2440 O O . MET A 1 326 ? 9.666 4.828 -7.588 1.00 91.88 326 MET A O 1
ATOM 2444 N N . ASP A 1 327 ? 8.606 6.004 -9.186 1.00 92.00 327 ASP A N 1
ATOM 2445 C CA . ASP A 1 327 ? 7.545 6.481 -8.295 1.00 92.00 327 ASP A CA 1
ATOM 2446 C C . ASP A 1 327 ? 6.751 5.304 -7.702 1.00 92.00 327 ASP A C 1
ATOM 2448 O O . ASP A 1 327 ? 6.492 5.265 -6.499 1.00 92.00 327 ASP A O 1
ATOM 2452 N N . GLU A 1 328 ? 6.406 4.309 -8.525 1.00 91.81 328 GLU A N 1
ATOM 2453 C CA . GLU A 1 328 ? 5.738 3.089 -8.051 1.00 91.81 328 GLU A CA 1
ATOM 2454 C C . GLU A 1 328 ? 6.632 2.300 -7.079 1.00 91.81 328 GLU A C 1
ATOM 2456 O O . GLU A 1 328 ? 6.127 1.737 -6.109 1.00 91.81 328 GLU A O 1
ATOM 2461 N N . LEU A 1 329 ? 7.954 2.285 -7.295 1.00 93.62 329 LEU A N 1
ATOM 2462 C CA . LEU A 1 329 ? 8.904 1.569 -6.437 1.00 93.62 329 LEU A CA 1
ATOM 2463 C C . LEU A 1 329 ? 9.029 2.260 -5.086 1.00 93.62 329 LEU A C 1
ATOM 2465 O O . LEU A 1 329 ? 8.972 1.597 -4.057 1.00 93.62 329 LEU A O 1
ATOM 2469 N N . ALA A 1 330 ? 9.160 3.585 -5.086 1.00 92.19 330 ALA A N 1
ATOM 2470 C CA . ALA A 1 330 ? 9.230 4.387 -3.874 1.00 92.19 330 ALA A CA 1
ATOM 2471 C C . ALA A 1 330 ? 7.981 4.188 -3.010 1.00 92.19 330 ALA A C 1
ATOM 2473 O O . ALA A 1 330 ? 8.096 3.967 -1.806 1.00 92.19 330 ALA A O 1
ATOM 2474 N N . VAL A 1 331 ? 6.794 4.177 -3.627 1.00 88.88 331 VAL A N 1
ATOM 2475 C CA . VAL A 1 331 ? 5.544 3.868 -2.921 1.00 88.88 331 VAL A CA 1
ATOM 2476 C C . VAL A 1 331 ? 5.529 2.415 -2.439 1.00 88.88 331 VAL A C 1
ATOM 2478 O O . VAL A 1 331 ? 5.171 2.171 -1.291 1.00 88.88 331 VAL A O 1
ATOM 2481 N N . ALA A 1 332 ? 5.933 1.444 -3.263 1.00 90.00 332 ALA A N 1
ATOM 2482 C CA . ALA A 1 332 ? 5.960 0.035 -2.867 1.00 90.00 332 ALA A CA 1
ATOM 2483 C C . ALA A 1 332 ? 6.884 -0.214 -1.666 1.00 90.00 332 ALA A C 1
ATOM 2485 O O . ALA A 1 332 ? 6.454 -0.854 -0.710 1.00 90.00 332 ALA A O 1
ATOM 2486 N N . VAL A 1 333 ? 8.100 0.339 -1.685 1.00 88.94 333 VAL A N 1
ATOM 2487 C CA . VAL A 1 333 ? 9.092 0.231 -0.604 1.00 88.94 333 VAL A CA 1
ATOM 2488 C C . VAL A 1 333 ? 8.607 0.928 0.666 1.00 88.94 333 VAL A C 1
ATOM 2490 O O . VAL A 1 333 ? 8.705 0.361 1.752 1.00 88.94 333 VAL A O 1
ATOM 2493 N N . ALA A 1 334 ? 8.024 2.125 0.540 1.00 86.06 334 ALA A N 1
ATOM 2494 C CA . ALA A 1 334 ? 7.462 2.839 1.683 1.00 86.06 334 ALA A CA 1
ATOM 2495 C C . ALA A 1 334 ? 6.323 2.047 2.332 1.00 86.06 334 ALA A C 1
ATOM 2497 O O . ALA A 1 334 ? 6.316 1.822 3.539 1.00 86.06 334 ALA A O 1
ATOM 2498 N N . LEU A 1 335 ? 5.373 1.559 1.532 1.00 83.12 335 LEU A N 1
ATOM 2499 C CA . LEU A 1 335 ? 4.265 0.772 2.062 1.00 83.12 335 LEU A CA 1
ATOM 2500 C C . LEU A 1 335 ? 4.703 -0.618 2.547 1.00 83.12 335 LEU A C 1
ATOM 2502 O O . LEU A 1 335 ? 4.010 -1.202 3.379 1.00 83.12 335 LEU A O 1
ATOM 2506 N N . GLY A 1 336 ? 5.812 -1.145 2.026 1.00 77.94 336 GLY A N 1
ATOM 2507 C CA . GLY A 1 336 ? 6.496 -2.343 2.512 1.00 77.94 336 GLY A CA 1
ATOM 2508 C C . GLY A 1 336 ? 7.248 -2.121 3.826 1.00 77.94 336 GLY A C 1
ATOM 2509 O O . GLY A 1 336 ? 7.978 -3.001 4.253 1.00 77.94 336 GLY A O 1
ATOM 2510 N N . GLY A 1 337 ? 7.099 -0.971 4.486 1.00 73.69 337 GLY A N 1
ATOM 2511 C CA . GLY A 1 337 ? 7.642 -0.763 5.826 1.00 73.69 337 GLY A CA 1
ATOM 2512 C C . GLY A 1 337 ? 9.154 -0.555 5.862 1.00 73.69 337 GLY A C 1
ATOM 2513 O O . GLY A 1 337 ? 9.774 -0.916 6.857 1.00 73.69 337 GLY A O 1
ATOM 2514 N N . SER A 1 338 ? 9.751 0.024 4.810 1.00 73.81 338 SER A N 1
ATOM 2515 C CA . SER A 1 338 ? 11.144 0.486 4.882 1.00 73.81 338 SER A CA 1
ATOM 2516 C C . SER A 1 338 ? 11.343 1.395 6.098 1.00 73.81 338 SER A C 1
ATOM 2518 O O . SER A 1 338 ? 10.618 2.379 6.267 1.00 73.81 338 SER A O 1
ATOM 2520 N N . ALA A 1 339 ? 12.352 1.088 6.917 1.00 65.00 339 ALA A N 1
ATOM 2521 C CA . ALA A 1 339 ? 12.694 1.860 8.112 1.00 65.00 339 ALA A CA 1
ATOM 2522 C C . ALA A 1 339 ? 13.038 3.327 7.792 1.00 65.00 339 ALA A C 1
ATOM 2524 O O . ALA A 1 339 ? 12.840 4.211 8.619 1.00 65.00 339 ALA A O 1
ATOM 2525 N N . LEU A 1 340 ? 13.491 3.605 6.564 1.00 70.25 340 LEU A N 1
ATOM 2526 C CA . LEU A 1 340 ? 13.847 4.951 6.109 1.00 70.25 340 LEU A CA 1
ATOM 2527 C C . LEU A 1 340 ? 12.647 5.769 5.617 1.00 70.25 340 LEU A C 1
ATOM 2529 O O . LEU A 1 340 ? 12.777 6.968 5.377 1.00 70.25 340 LEU A O 1
ATOM 2533 N N . ALA A 1 341 ? 11.496 5.126 5.398 1.00 64.00 341 ALA A N 1
ATOM 2534 C CA . ALA A 1 341 ? 10.340 5.748 4.761 1.00 64.00 341 ALA A CA 1
ATOM 2535 C C . ALA A 1 341 ? 9.508 6.634 5.695 1.00 64.00 341 ALA A C 1
ATOM 2537 O O . ALA A 1 341 ? 8.704 7.425 5.202 1.00 64.00 341 ALA A O 1
ATOM 2538 N N . PHE A 1 342 ? 9.672 6.484 7.012 1.00 66.50 342 PHE A N 1
ATOM 2539 C CA . PHE A 1 342 ? 8.917 7.216 8.034 1.00 66.50 342 PHE A CA 1
ATOM 2540 C C . PHE A 1 342 ? 9.768 7.487 9.286 1.00 66.50 342 PHE A C 1
ATOM 2542 O O . PHE A 1 342 ? 9.255 7.409 10.397 1.00 66.50 342 PHE A O 1
ATOM 2549 N N . ASP A 1 343 ? 11.066 7.756 9.108 1.00 65.38 343 ASP A N 1
ATOM 2550 C CA . ASP A 1 343 ? 11.972 8.068 10.220 1.00 65.38 343 ASP A CA 1
ATOM 2551 C C . ASP A 1 343 ? 11.600 9.413 10.866 1.00 65.38 343 ASP A C 1
ATOM 2553 O O . ASP A 1 343 ? 11.690 10.460 10.221 1.00 65.38 343 ASP A O 1
ATOM 2557 N N . ASP A 1 344 ? 11.184 9.372 12.134 1.00 57.56 344 ASP A N 1
ATOM 2558 C CA . ASP A 1 344 ? 10.749 10.544 12.910 1.00 57.56 344 ASP A CA 1
ATOM 2559 C C . ASP A 1 344 ? 11.891 11.544 13.167 1.00 57.56 344 ASP A C 1
ATOM 2561 O O . ASP A 1 344 ? 11.641 12.737 13.341 1.00 57.56 344 ASP A O 1
ATOM 2565 N N . ASP A 1 345 ? 13.144 11.078 13.130 1.00 60.69 345 ASP A N 1
ATOM 2566 C CA . ASP A 1 345 ? 14.338 11.901 13.354 1.00 60.69 345 ASP A CA 1
ATOM 2567 C C . ASP A 1 345 ? 14.806 12.648 12.090 1.00 60.69 345 ASP A C 1
ATOM 2569 O O . ASP A 1 345 ? 15.850 13.305 12.104 1.00 60.69 345 ASP A O 1
ATOM 2573 N N . ASP A 1 346 ? 14.063 12.543 10.977 1.00 64.19 346 ASP A N 1
ATOM 2574 C CA . ASP A 1 346 ? 14.386 13.167 9.688 1.00 64.19 346 ASP A CA 1
ATOM 2575 C C . ASP A 1 346 ? 15.816 12.858 9.191 1.00 64.19 346 ASP A C 1
ATOM 2577 O O . ASP A 1 346 ? 16.380 13.625 8.403 1.00 64.19 346 ASP A O 1
ATOM 2581 N N . ARG A 1 347 ? 16.430 11.738 9.605 1.00 69.19 347 ARG A N 1
ATOM 2582 C CA . ARG A 1 347 ? 17.843 11.436 9.289 1.00 69.19 347 ARG A CA 1
ATOM 2583 C C . ARG A 1 347 ? 18.069 11.165 7.806 1.00 69.19 347 ARG A C 1
ATOM 2585 O O . ARG A 1 347 ? 19.192 11.266 7.315 1.00 69.19 347 ARG A O 1
ATOM 2592 N N . PHE A 1 348 ? 16.997 10.867 7.072 1.00 75.62 348 PHE A N 1
ATOM 2593 C CA . PHE A 1 348 ? 17.038 10.490 5.659 1.00 75.62 348 PHE A CA 1
ATOM 2594 C C . PHE A 1 348 ? 16.174 11.410 4.779 1.00 75.62 348 PHE A C 1
ATOM 2596 O O . PHE A 1 348 ? 15.283 10.941 4.060 1.00 75.62 348 PHE A O 1
ATOM 2603 N N . PRO A 1 349 ? 16.444 12.731 4.751 1.00 79.19 349 PRO A N 1
ATOM 2604 C CA . PRO A 1 349 ? 15.576 13.697 4.077 1.00 79.19 349 PRO A CA 1
ATOM 2605 C C . PRO A 1 349 ? 15.529 13.494 2.554 1.00 79.19 349 PRO A C 1
ATOM 2607 O O . PRO A 1 349 ? 14.537 13.822 1.902 1.00 79.19 349 PRO A O 1
ATOM 2610 N N . VAL A 1 350 ? 16.575 12.894 1.973 1.00 83.31 350 VAL A N 1
ATOM 2611 C CA . VAL A 1 350 ? 16.631 12.530 0.548 1.00 83.31 350 VAL A CA 1
ATOM 2612 C C . VAL A 1 350 ? 15.638 11.413 0.215 1.00 83.31 350 VAL A C 1
ATOM 2614 O O . VAL A 1 350 ? 14.912 11.514 -0.776 1.00 83.31 350 VAL A O 1
ATOM 2617 N N . VAL A 1 351 ? 15.590 10.355 1.031 1.00 84.69 351 VAL A N 1
ATOM 2618 C CA . VAL A 1 351 ? 14.679 9.212 0.839 1.00 84.69 351 VAL A CA 1
ATOM 2619 C C . VAL A 1 351 ? 13.235 9.664 1.033 1.00 84.69 351 VAL A C 1
ATOM 2621 O O . VAL A 1 351 ? 12.395 9.427 0.162 1.00 84.69 351 VAL A O 1
ATOM 2624 N N . MET A 1 352 ? 12.976 10.433 2.094 1.00 83.12 352 MET A N 1
ATOM 2625 C CA . MET A 1 352 ? 11.673 11.052 2.341 1.00 83.12 352 MET A CA 1
ATOM 2626 C C . MET A 1 352 ? 11.223 11.936 1.177 1.00 83.12 352 MET A C 1
ATOM 2628 O O . MET A 1 352 ? 10.084 11.834 0.723 1.00 83.12 352 MET A O 1
ATOM 2632 N N . GLY A 1 353 ? 12.124 12.757 0.627 1.00 85.25 353 GLY A N 1
ATOM 2633 C CA . GLY A 1 353 ? 11.824 13.607 -0.524 1.00 85.25 353 GLY A CA 1
ATOM 2634 C C . GLY A 1 353 ? 11.413 12.805 -1.759 1.00 85.25 353 GLY A C 1
ATOM 2635 O O . GLY A 1 353 ? 10.460 13.176 -2.446 1.00 85.25 353 GLY A O 1
ATOM 2636 N N . LYS A 1 354 ? 12.074 11.667 -2.014 1.00 89.06 354 LYS A N 1
ATOM 2637 C CA . LYS A 1 354 ? 11.696 10.755 -3.104 1.00 89.06 354 LYS A CA 1
ATOM 2638 C C . LYS A 1 354 ? 10.312 10.150 -2.882 1.00 89.06 354 LYS A C 1
ATOM 2640 O O . LYS A 1 354 ? 9.502 10.171 -3.802 1.00 89.06 354 LYS A O 1
ATOM 2645 N N . ILE A 1 355 ? 10.022 9.656 -1.680 1.00 89.06 355 ILE A N 1
ATOM 2646 C CA . ILE A 1 355 ? 8.740 9.011 -1.359 1.00 89.06 355 ILE A CA 1
ATOM 2647 C C . ILE A 1 355 ? 7.586 10.016 -1.424 1.00 89.06 355 ILE A C 1
ATOM 2649 O O . ILE A 1 355 ? 6.577 9.750 -2.076 1.00 89.06 355 ILE A O 1
ATOM 2653 N N . VAL A 1 356 ? 7.740 11.192 -0.807 1.00 87.81 356 VAL A N 1
ATOM 2654 C CA . VAL A 1 356 ? 6.725 12.259 -0.829 1.00 87.81 356 VAL A CA 1
ATOM 2655 C C . VAL A 1 356 ? 6.497 12.761 -2.255 1.00 87.81 356 VAL A C 1
ATOM 2657 O O . VAL A 1 356 ? 5.349 12.923 -2.674 1.00 87.81 356 VAL A O 1
ATOM 2660 N N . GLY A 1 357 ? 7.571 12.963 -3.025 1.00 89.62 357 GLY A N 1
ATOM 2661 C CA . GLY A 1 357 ? 7.488 13.356 -4.431 1.00 89.62 357 GLY A CA 1
ATOM 2662 C C . GLY A 1 357 ? 6.781 12.310 -5.296 1.00 89.62 357 GLY A C 1
ATOM 2663 O O . GLY A 1 357 ? 5.894 12.662 -6.076 1.00 89.62 357 GLY A O 1
ATOM 2664 N N . ALA A 1 358 ? 7.115 11.030 -5.117 1.00 91.69 358 ALA A N 1
ATOM 2665 C CA . ALA A 1 358 ? 6.489 9.914 -5.816 1.00 91.69 358 ALA A CA 1
ATOM 2666 C C . ALA A 1 358 ? 4.997 9.801 -5.478 1.00 91.69 358 ALA A C 1
ATOM 2668 O O . ALA A 1 358 ? 4.149 9.829 -6.371 1.00 91.69 358 ALA A O 1
ATOM 2669 N N . ALA A 1 359 ? 4.651 9.755 -4.189 1.00 88.62 359 ALA A N 1
ATOM 2670 C CA . ALA A 1 359 ? 3.265 9.683 -3.734 1.00 88.62 359 ALA A CA 1
ATOM 2671 C C . ALA A 1 359 ? 2.439 10.877 -4.243 1.00 88.62 359 ALA A C 1
ATOM 2673 O O . ALA A 1 359 ? 1.334 10.692 -4.760 1.00 88.62 359 ALA A O 1
ATOM 2674 N N . GLY A 1 360 ? 2.999 12.089 -4.165 1.00 89.19 360 GLY A N 1
ATOM 2675 C CA . GLY A 1 360 ? 2.389 13.304 -4.699 1.00 89.19 360 GLY A CA 1
ATOM 2676 C C . GLY A 1 360 ? 2.148 13.233 -6.207 1.00 89.19 360 GLY A C 1
ATOM 2677 O O . GLY A 1 360 ? 1.047 13.533 -6.663 1.00 89.19 360 GLY A O 1
ATOM 2678 N N . SER A 1 361 ? 3.134 12.768 -6.977 1.00 89.25 361 SER A N 1
ATOM 2679 C CA . SER A 1 361 ? 3.034 12.636 -8.439 1.00 89.25 361 SER A CA 1
ATOM 2680 C C . SER A 1 361 ? 1.983 11.604 -8.853 1.00 89.25 361 SER A C 1
ATOM 2682 O O . SER A 1 361 ? 1.186 11.851 -9.760 1.00 89.25 361 SER 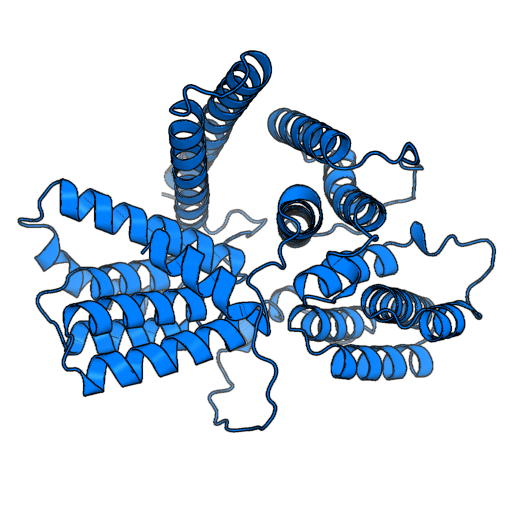A O 1
ATOM 2684 N N . ARG A 1 362 ? 1.913 10.464 -8.152 1.00 89.56 362 ARG A N 1
ATOM 2685 C CA . ARG A 1 362 ? 0.902 9.421 -8.395 1.00 89.56 362 ARG A CA 1
ATOM 2686 C C . ARG A 1 362 ? -0.508 9.909 -8.065 1.00 89.56 362 ARG A C 1
ATOM 2688 O O . ARG A 1 362 ? -1.431 9.680 -8.850 1.00 89.56 362 ARG A O 1
ATOM 2695 N N . ALA A 1 363 ? -0.671 10.609 -6.944 1.00 87.00 363 ALA A N 1
ATOM 2696 C CA . ALA A 1 363 ? -1.946 11.208 -6.566 1.00 87.00 363 ALA A CA 1
ATOM 2697 C C . ALA A 1 363 ? -2.375 12.311 -7.551 1.00 87.00 363 ALA A C 1
ATOM 2699 O O . ALA A 1 363 ? -3.536 12.333 -7.962 1.00 87.00 363 ALA A O 1
ATOM 2700 N N . ASP A 1 364 ? -1.454 13.173 -8.000 1.00 89.75 364 ASP A N 1
ATOM 2701 C CA . ASP A 1 364 ? -1.747 14.194 -9.013 1.00 89.75 364 ASP A CA 1
ATOM 2702 C C . ASP A 1 364 ? -2.174 13.560 -10.338 1.00 89.75 364 ASP A C 1
ATOM 2704 O O . ASP A 1 364 ? -3.204 13.934 -10.896 1.00 89.75 364 ASP A O 1
ATOM 2708 N N . ALA A 1 365 ? -1.450 12.540 -10.809 1.00 88.31 365 ALA A N 1
ATOM 2709 C CA . ALA A 1 365 ? -1.793 11.818 -12.030 1.00 88.31 365 ALA A CA 1
ATOM 2710 C C . ALA A 1 365 ? -3.196 11.190 -11.952 1.00 88.31 365 ALA A C 1
ATOM 2712 O O . ALA A 1 365 ? -3.968 11.270 -12.914 1.00 88.31 365 ALA A O 1
ATOM 2713 N N . ALA A 1 366 ? -3.559 10.612 -10.802 1.00 87.12 366 ALA A N 1
ATOM 2714 C CA . ALA A 1 366 ? -4.895 10.071 -10.566 1.00 87.12 366 ALA A CA 1
ATOM 2715 C C . ALA A 1 366 ? -5.973 11.170 -10.573 1.00 87.12 366 ALA A C 1
ATOM 2717 O O . ALA A 1 366 ? -7.006 11.007 -11.225 1.00 87.12 366 ALA A O 1
ATOM 2718 N N . LEU A 1 367 ? -5.723 12.309 -9.919 1.00 87.00 367 LEU A N 1
ATOM 2719 C CA . LEU A 1 367 ? -6.638 13.455 -9.902 1.00 87.00 367 LEU A CA 1
ATOM 2720 C C . LEU A 1 367 ? -6.807 14.075 -11.294 1.00 87.00 367 LEU A C 1
ATOM 2722 O O . LEU A 1 367 ? -7.928 14.363 -11.704 1.00 87.00 367 LEU A O 1
ATOM 2726 N N . VAL A 1 368 ? -5.723 14.238 -12.055 1.00 90.94 368 VAL A N 1
ATOM 2727 C CA . VAL A 1 368 ? -5.759 14.708 -13.448 1.00 90.94 368 VAL A CA 1
ATOM 2728 C C . VAL A 1 368 ? -6.567 13.753 -14.315 1.00 90.94 368 VAL A C 1
ATOM 2730 O O . VAL A 1 368 ? -7.392 14.204 -15.107 1.00 90.94 368 VAL A O 1
ATOM 2733 N N . SER A 1 369 ? -6.358 12.445 -14.156 1.00 89.75 369 SER A N 1
ATOM 2734 C CA . SER A 1 369 ? -7.130 11.427 -14.867 1.00 89.75 369 SER A CA 1
ATOM 2735 C C . SER A 1 369 ? -8.622 11.525 -14.533 1.00 89.75 369 SER A C 1
ATOM 2737 O O . SER A 1 369 ? -9.446 11.614 -15.440 1.00 89.75 369 SER A O 1
ATOM 2739 N N . ALA A 1 370 ? -8.971 11.621 -13.247 1.00 86.81 370 ALA A N 1
ATOM 2740 C CA . ALA A 1 370 ? -10.354 11.769 -12.801 1.00 86.81 370 ALA A CA 1
ATOM 2741 C C . ALA A 1 370 ? -11.002 13.057 -13.340 1.00 86.81 370 ALA A C 1
ATOM 2743 O O . ALA A 1 370 ? -12.138 13.040 -13.803 1.00 86.81 370 ALA A O 1
ATOM 2744 N N . LEU A 1 371 ? -10.270 14.173 -13.356 1.00 91.25 371 LEU A N 1
ATOM 2745 C CA . LEU A 1 371 ? -10.757 15.459 -13.865 1.00 91.25 371 LEU A CA 1
ATOM 2746 C C . LEU A 1 371 ? -10.998 15.478 -15.383 1.00 91.25 371 LEU A C 1
ATOM 2748 O O . LEU A 1 371 ? -11.703 16.369 -15.864 1.00 91.25 371 LEU A O 1
ATOM 2752 N N . ARG A 1 372 ? -10.437 14.523 -16.138 1.00 92.19 372 ARG A N 1
ATOM 2753 C CA . ARG A 1 372 ? -10.728 14.345 -17.571 1.00 92.19 372 ARG A CA 1
ATOM 2754 C C . ARG A 1 372 ? -12.086 13.688 -17.815 1.00 92.19 372 ARG A C 1
ATOM 2756 O O . ARG A 1 372 ? -12.564 13.729 -18.950 1.00 92.19 372 ARG A O 1
ATOM 2763 N N . ASP A 1 373 ? -12.715 13.116 -16.787 1.00 90.94 373 ASP A N 1
ATOM 2764 C CA . ASP A 1 373 ? -14.058 12.565 -16.908 1.00 90.94 373 ASP A CA 1
ATOM 2765 C C . ASP A 1 373 ? -15.084 13.680 -17.172 1.00 90.94 373 ASP A C 1
ATOM 2767 O O . ASP A 1 373 ? -15.354 14.569 -16.348 1.00 90.94 373 ASP A O 1
ATOM 2771 N N . LYS A 1 374 ? -15.677 13.618 -18.367 1.00 88.19 374 LYS A N 1
ATOM 2772 C CA . LYS A 1 374 ? -16.702 14.561 -18.819 1.00 88.19 374 LYS A CA 1
ATOM 2773 C C . LYS A 1 374 ? -17.990 14.427 -18.004 1.00 88.19 374 LYS A C 1
ATOM 2775 O O . LYS A 1 374 ? -18.677 15.431 -17.824 1.00 88.19 374 LYS A O 1
ATOM 2780 N N . ASN A 1 375 ? -18.261 13.244 -17.453 1.00 92.56 375 ASN A N 1
ATOM 2781 C CA . ASN A 1 375 ? -19.484 12.928 -16.714 1.00 92.56 375 ASN A CA 1
ATOM 2782 C C . ASN A 1 375 ? -19.405 13.280 -15.220 1.00 92.56 375 ASN A C 1
ATOM 2784 O O . ASN A 1 375 ? -20.387 13.126 -14.496 1.00 92.56 375 ASN A O 1
ATOM 2788 N N . MET A 1 376 ? -18.260 13.779 -14.744 1.00 90.25 376 MET A N 1
ATOM 2789 C CA . MET A 1 376 ? -18.088 14.155 -13.343 1.00 90.25 376 MET A CA 1
ATOM 2790 C C . MET A 1 376 ? -19.015 15.329 -12.949 1.00 90.25 376 MET A C 1
ATOM 2792 O O . MET A 1 376 ? -18.952 16.389 -13.586 1.00 90.25 376 MET A O 1
ATOM 2796 N N . PRO A 1 377 ? -19.818 15.198 -11.869 1.00 92.62 377 PRO A N 1
ATOM 2797 C CA . PRO A 1 377 ? -20.642 16.288 -11.347 1.00 92.62 377 PRO A CA 1
ATOM 2798 C C . PRO A 1 377 ? -19.812 17.527 -10.984 1.00 92.62 377 PRO A C 1
ATOM 2800 O O . PRO A 1 377 ? -18.683 17.404 -10.507 1.00 92.62 377 PRO A O 1
ATOM 2803 N N . LEU A 1 378 ? -20.379 18.731 -11.139 1.00 90.94 378 LEU A N 1
ATOM 2804 C CA . LEU A 1 378 ? -19.662 19.991 -10.881 1.00 90.94 378 LEU A CA 1
ATOM 2805 C C . LEU A 1 378 ? -19.084 20.065 -9.459 1.00 90.94 378 LEU A C 1
ATOM 2807 O O . LEU A 1 378 ? -17.927 20.445 -9.298 1.00 90.94 378 LEU A O 1
ATOM 2811 N N . ALA A 1 379 ? -19.858 19.662 -8.448 1.00 87.38 379 ALA A N 1
ATOM 2812 C CA . ALA A 1 379 ? -19.403 19.642 -7.059 1.00 87.38 379 ALA A CA 1
ATOM 2813 C C . ALA A 1 379 ? -18.182 18.722 -6.869 1.00 87.38 379 ALA A C 1
ATOM 2815 O O . ALA A 1 379 ? -17.164 19.159 -6.342 1.00 87.38 379 ALA A O 1
ATOM 2816 N N . ALA A 1 380 ? -18.235 17.494 -7.396 1.00 85.56 380 ALA A N 1
ATOM 2817 C CA . ALA A 1 380 ? -17.114 16.552 -7.351 1.00 85.56 380 ALA A CA 1
ATOM 2818 C C . ALA A 1 380 ? -15.885 17.076 -8.116 1.00 85.56 380 ALA A C 1
ATOM 2820 O O . ALA A 1 380 ? -14.750 16.899 -7.681 1.00 85.56 380 ALA A O 1
ATOM 2821 N N . ARG A 1 381 ? -16.102 17.785 -9.230 1.00 89.81 381 ARG A N 1
ATOM 2822 C CA . ARG A 1 381 ? -15.029 18.423 -10.003 1.00 89.81 381 ARG A CA 1
ATOM 2823 C C . ARG A 1 381 ? -14.350 19.550 -9.224 1.00 89.81 381 ARG A C 1
ATOM 2825 O O . ARG A 1 381 ? -13.129 19.683 -9.296 1.00 89.81 381 ARG A O 1
ATOM 2832 N N . LEU A 1 382 ? -15.114 20.362 -8.493 1.00 90.06 382 LEU A N 1
ATOM 2833 C CA . LEU A 1 382 ? -14.571 21.405 -7.618 1.00 90.06 382 LEU A CA 1
ATOM 2834 C C . LEU A 1 382 ? -13.813 20.798 -6.432 1.00 90.06 382 LEU A C 1
ATOM 2836 O O . LEU A 1 382 ? -12.703 21.237 -6.150 1.00 90.06 382 LEU A O 1
ATOM 2840 N N . GLU A 1 383 ? -14.351 19.749 -5.807 1.00 84.88 383 GLU A N 1
ATOM 2841 C CA . GLU A 1 383 ? -13.675 19.004 -4.737 1.00 84.88 383 GLU A CA 1
ATOM 2842 C C . GLU A 1 383 ? -12.350 18.398 -5.220 1.00 84.88 383 GLU A C 1
ATOM 2844 O O . GLU A 1 383 ? -11.323 18.584 -4.573 1.00 84.88 383 GLU A O 1
ATOM 2849 N N . ALA A 1 384 ? -12.329 17.749 -6.388 1.00 86.00 384 ALA A N 1
ATOM 2850 C CA . ALA A 1 384 ? -11.111 17.186 -6.969 1.00 86.00 384 ALA A CA 1
ATOM 2851 C C . ALA A 1 384 ? -10.069 18.267 -7.309 1.00 86.00 384 ALA A C 1
ATOM 2853 O O . ALA A 1 384 ? -8.874 18.066 -7.091 1.00 86.00 384 ALA A O 1
ATOM 2854 N N . ARG A 1 385 ? -10.498 19.442 -7.797 1.00 89.62 385 ARG A N 1
ATOM 2855 C CA . ARG A 1 385 ? -9.605 20.596 -8.016 1.00 89.62 385 ARG A CA 1
ATOM 2856 C C . ARG A 1 385 ? -9.049 21.150 -6.707 1.00 89.62 385 ARG A C 1
ATOM 2858 O O . ARG A 1 385 ? -7.857 21.439 -6.649 1.00 89.62 385 ARG A O 1
ATOM 2865 N N . ALA A 1 386 ? -9.882 21.275 -5.676 1.00 87.12 386 ALA A N 1
ATOM 2866 C CA . ALA A 1 386 ? -9.452 21.718 -4.355 1.00 87.12 386 ALA A CA 1
ATOM 2867 C C . ALA A 1 386 ? -8.449 20.727 -3.751 1.00 87.12 386 ALA A C 1
ATOM 2869 O O . ALA A 1 386 ? -7.358 21.131 -3.361 1.00 87.12 386 ALA A O 1
ATOM 2870 N N . ALA A 1 387 ? -8.762 19.428 -3.767 1.00 84.56 387 ALA A N 1
ATOM 2871 C CA . ALA A 1 387 ? -7.867 18.368 -3.311 1.00 84.56 387 ALA A CA 1
ATOM 2872 C C . ALA A 1 387 ? -6.518 18.407 -4.043 1.00 84.56 387 ALA A C 1
ATOM 2874 O O . ALA A 1 387 ? -5.473 18.325 -3.405 1.00 84.56 387 ALA A O 1
ATOM 2875 N N . ARG A 1 388 ? -6.528 18.613 -5.367 1.00 87.94 388 ARG A N 1
ATOM 2876 C CA . ARG A 1 388 ? -5.312 18.768 -6.174 1.00 87.94 388 ARG A CA 1
ATOM 2877 C C . ARG A 1 388 ? -4.495 20.003 -5.781 1.00 87.94 388 ARG A C 1
ATOM 2879 O O . ARG A 1 388 ? -3.277 19.911 -5.659 1.00 87.94 388 ARG A O 1
ATOM 2886 N N . ALA A 1 389 ? -5.145 21.146 -5.563 1.00 88.75 389 ALA A N 1
ATOM 2887 C CA . ALA A 1 389 ? -4.473 22.373 -5.136 1.00 88.75 389 ALA A CA 1
ATOM 2888 C C . ALA A 1 389 ? -3.837 22.216 -3.745 1.00 88.75 389 ALA A C 1
ATOM 2890 O O . ALA A 1 389 ? -2.677 22.583 -3.555 1.00 88.75 389 ALA A O 1
ATOM 2891 N N . PHE A 1 390 ? -4.562 21.609 -2.800 1.00 84.25 390 PHE A N 1
ATOM 2892 C CA . PHE A 1 390 ? -4.034 21.290 -1.476 1.00 84.25 390 PHE A CA 1
ATOM 2893 C C . PHE A 1 390 ? -2.865 20.314 -1.560 1.00 84.25 390 PHE A C 1
ATOM 2895 O O . PHE A 1 390 ? -1.828 20.581 -0.961 1.00 84.25 390 PHE A O 1
ATOM 2902 N N . LEU A 1 391 ? -2.990 19.229 -2.331 1.00 85.69 391 LEU A N 1
ATOM 2903 C CA . LEU A 1 391 ? -1.909 18.269 -2.551 1.00 85.69 391 LEU A CA 1
ATOM 2904 C C . LEU A 1 391 ? -0.649 18.973 -3.059 1.00 85.69 391 LEU A C 1
ATOM 2906 O O . LEU A 1 391 ? 0.421 18.787 -2.490 1.00 85.69 391 LEU A O 1
ATOM 2910 N N . HIS A 1 392 ? -0.779 19.817 -4.085 1.00 87.19 392 HIS A N 1
ATOM 2911 C CA . HIS A 1 392 ? 0.358 20.536 -4.647 1.00 87.19 392 HIS A CA 1
ATOM 2912 C C . HIS A 1 392 ? 0.997 21.478 -3.621 1.00 87.19 392 HIS A C 1
ATOM 2914 O O . HIS A 1 392 ? 2.217 21.499 -3.490 1.00 87.19 392 HIS A O 1
ATOM 2920 N N . ALA A 1 393 ? 0.194 22.232 -2.865 1.00 85.88 393 ALA A N 1
ATOM 2921 C CA . ALA A 1 393 ? 0.700 23.110 -1.812 1.00 85.88 393 ALA A CA 1
ATOM 2922 C C . ALA A 1 393 ? 1.419 22.325 -0.698 1.00 85.88 393 ALA A C 1
ATOM 2924 O O . ALA A 1 393 ? 2.520 22.700 -0.299 1.00 85.88 393 ALA A O 1
ATOM 2925 N N . GLY A 1 394 ? 0.828 21.218 -0.238 1.00 83.00 394 GLY A N 1
ATOM 2926 C CA . GLY A 1 394 ? 1.376 20.372 0.822 1.00 83.00 394 GLY A CA 1
ATOM 2927 C C . GLY A 1 394 ? 2.663 19.660 0.409 1.00 83.00 394 GLY A C 1
ATOM 2928 O O . GLY A 1 394 ? 3.667 19.764 1.108 1.00 83.00 394 GLY A O 1
ATOM 2929 N N . VAL A 1 395 ? 2.664 18.996 -0.752 1.00 85.81 395 VAL A N 1
ATOM 2930 C CA . VAL A 1 395 ? 3.847 18.309 -1.301 1.00 85.81 395 VAL A CA 1
ATOM 2931 C C . VAL A 1 395 ? 4.971 19.307 -1.561 1.00 85.81 395 VAL A C 1
ATOM 2933 O O . VAL A 1 395 ? 6.109 19.062 -1.176 1.00 85.81 395 VAL A O 1
ATOM 2936 N N . TRP A 1 396 ? 4.667 20.463 -2.157 1.00 86.44 396 TRP A N 1
ATOM 2937 C CA . TRP A 1 396 ? 5.667 21.500 -2.411 1.00 86.44 396 TRP A CA 1
ATOM 2938 C C . TRP A 1 396 ? 6.283 22.057 -1.125 1.00 86.44 396 TRP A C 1
ATOM 2940 O O . TRP A 1 396 ? 7.497 22.244 -1.069 1.00 86.44 396 TRP A O 1
ATOM 2950 N N . SER A 1 397 ? 5.470 22.302 -0.091 1.00 85.12 397 SER A N 1
ATOM 2951 C CA . SER A 1 397 ? 5.968 22.729 1.222 1.00 85.12 397 SER A CA 1
ATOM 2952 C C . SER A 1 397 ? 6.882 21.669 1.834 1.00 85.12 397 SER A C 1
ATOM 2954 O O . SER A 1 397 ? 8.016 21.975 2.182 1.00 85.12 397 SER A O 1
ATOM 2956 N N . ALA A 1 398 ? 6.436 20.410 1.873 1.00 83.12 398 ALA A N 1
ATOM 2957 C CA . ALA A 1 398 ? 7.216 19.311 2.436 1.00 83.12 398 ALA A CA 1
ATOM 2958 C C . ALA A 1 398 ? 8.556 19.118 1.707 1.00 83.12 398 ALA A C 1
ATOM 2960 O O . ALA A 1 398 ? 9.598 18.965 2.338 1.00 83.12 398 ALA A O 1
ATOM 2961 N N . LEU A 1 399 ? 8.559 19.182 0.372 1.00 84.50 399 LEU A N 1
ATOM 2962 C CA . LEU A 1 399 ? 9.784 19.070 -0.421 1.00 84.50 399 LEU A CA 1
ATOM 2963 C C . LEU A 1 399 ? 10.740 20.248 -0.198 1.00 84.50 399 LEU A C 1
ATOM 2965 O O . LEU A 1 399 ? 11.955 20.052 -0.213 1.00 84.50 399 LEU A O 1
ATOM 2969 N N . LYS A 1 400 ? 10.223 21.464 0.015 1.00 84.75 400 LYS A N 1
ATOM 2970 C CA . LYS A 1 400 ? 11.051 22.624 0.373 1.00 84.75 400 LYS A CA 1
ATOM 2971 C C . LYS A 1 400 ? 11.714 22.448 1.733 1.00 84.75 400 LYS A C 1
ATOM 2973 O O . LYS A 1 400 ? 12.913 22.698 1.835 1.00 84.75 400 LYS A O 1
ATOM 2978 N N . ASP A 1 401 ? 10.961 21.990 2.726 1.00 84.44 401 ASP A N 1
ATOM 2979 C CA . ASP A 1 401 ? 11.468 21.763 4.081 1.00 84.44 401 ASP A CA 1
ATOM 2980 C C . ASP A 1 401 ? 12.518 20.644 4.103 1.00 84.44 401 ASP A C 1
ATOM 2982 O O . ASP A 1 401 ? 13.551 20.753 4.754 1.00 84.44 401 ASP A O 1
ATOM 2986 N N . LEU A 1 402 ? 12.315 19.581 3.323 1.00 82.62 402 LEU A N 1
ATOM 2987 C CA . LEU A 1 402 ? 13.317 18.525 3.167 1.00 82.62 402 LEU A CA 1
ATOM 2988 C C . LEU A 1 402 ? 14.569 19.034 2.441 1.00 82.62 402 LEU A C 1
ATOM 2990 O O . LEU A 1 402 ? 15.690 18.691 2.813 1.00 82.62 402 LEU A O 1
ATOM 2994 N N . LYS A 1 403 ? 14.406 19.894 1.429 1.00 84.06 403 LYS A N 1
ATOM 2995 C CA . LYS A 1 403 ? 15.534 20.482 0.697 1.00 84.06 403 LYS A CA 1
ATOM 2996 C C . LYS A 1 403 ? 16.372 21.420 1.568 1.00 84.06 403 LYS A C 1
ATOM 2998 O O . LYS A 1 403 ? 17.594 21.408 1.435 1.00 84.06 403 LYS A O 1
ATOM 3003 N N . SER A 1 404 ? 15.752 22.219 2.438 1.00 82.69 404 SER A N 1
ATOM 3004 C CA . SER A 1 404 ? 16.495 23.086 3.363 1.00 82.69 404 SER A CA 1
ATOM 3005 C C . SER A 1 404 ? 17.307 22.269 4.370 1.00 82.69 404 SER A C 1
ATOM 3007 O O . SER A 1 404 ? 18.456 22.614 4.625 1.00 82.69 404 SER A O 1
ATOM 3009 N N . LYS A 1 405 ? 16.769 21.142 4.852 1.00 79.44 405 LYS A N 1
ATOM 3010 C CA . LYS A 1 405 ? 17.495 20.199 5.720 1.00 79.44 405 LYS A CA 1
ATOM 3011 C C . LYS A 1 405 ? 18.698 19.565 5.021 1.00 79.44 405 LYS A C 1
ATOM 3013 O O . LYS A 1 405 ? 19.768 19.490 5.610 1.00 79.44 405 LYS A O 1
ATOM 3018 N N . ILE A 1 406 ? 18.556 19.182 3.749 1.00 77.88 406 ILE A N 1
ATOM 3019 C CA . ILE A 1 406 ? 19.678 18.665 2.944 1.00 77.88 406 ILE A CA 1
ATOM 3020 C C . ILE A 1 406 ? 20.776 19.728 2.789 1.00 77.88 406 ILE A C 1
ATOM 3022 O O . ILE A 1 406 ? 21.952 19.414 2.921 1.00 77.88 406 ILE A O 1
ATOM 3026 N N . GLY A 1 407 ? 20.398 20.983 2.526 1.00 69.00 407 GLY A N 1
ATOM 3027 C CA . GLY A 1 407 ? 21.347 22.088 2.352 1.00 69.00 407 GLY A CA 1
ATOM 3028 C C . GLY A 1 407 ? 21.994 22.602 3.643 1.00 69.00 407 GLY A C 1
ATOM 3029 O O . GLY A 1 407 ? 22.967 23.338 3.560 1.00 69.00 407 GLY A O 1
ATOM 3030 N N . GLY A 1 408 ? 21.458 22.249 4.816 1.00 59.72 408 GLY A N 1
ATOM 3031 C CA . GLY A 1 408 ? 22.046 22.564 6.124 1.00 59.72 408 GLY A CA 1
ATOM 3032 C C . GLY A 1 408 ? 22.932 21.454 6.702 1.00 59.72 408 GLY A C 1
ATOM 3033 O O . GLY A 1 408 ? 23.524 21.657 7.757 1.00 59.72 408 GLY A O 1
ATOM 3034 N N . ALA A 1 409 ? 23.000 20.292 6.042 1.00 52.06 409 ALA A N 1
ATOM 3035 C CA . ALA A 1 409 ? 23.806 19.133 6.440 1.00 52.06 409 ALA A CA 1
ATOM 3036 C C . ALA A 1 409 ? 25.151 19.028 5.684 1.00 52.06 409 ALA A C 1
ATOM 3038 O O . ALA A 1 409 ? 25.861 18.033 5.825 1.00 52.06 409 ALA A O 1
ATOM 3039 N N . THR A 1 410 ? 25.482 20.040 4.877 1.00 40.03 410 THR A N 1
ATOM 3040 C CA . THR A 1 410 ? 26.791 20.260 4.235 1.00 40.03 410 THR A CA 1
ATOM 3041 C C . THR A 1 410 ? 27.507 21.403 4.923 1.00 40.03 410 THR A C 1
ATOM 3043 O O . THR A 1 410 ? 28.731 21.282 5.139 1.00 40.03 410 THR A O 1
#

Radius of gyration: 22.35 Å; chains: 1; bounding box: 54×50×60 Å

pLDDT: mean 76.07, std 19.62, range [22.58, 96.06]

Sequence (410 aa):
MSRLLHRVALAASGALGRAPSARPALRDLDALLTREALLLDPGGDEHRILFALVDAEDGRFQDALDALARIATGSPRPAGSSARLCAAAVCELLGRAEEADRWLANEPEDKCPLEDNSFQLALVTVTLGGAPGAVAGSQGRLAYAAFHFIDGCVRDGGMSAFRIIVTGLLKHAVKRRECSAWWPTPSASPAAPKFGPFFVVQSLQVLLSAVVLRALPLCGERVRAALRVVGRDLGRAVEGRDAPAVADLRLLQAFLAARGSYFEEALATYAEAAREDASDPRPRYLAHQLCVLAGWPDESDKWLAACKHLAAGSSLDEQVALRTLMDELAVAVALGGSALAFDDDDRFPVVMGKIVGAAGSRADAALVSALRDKNMPLAARLEARAARAFLHAGVWSALKDLKSKIGGAT